Protein AF-0000000074028926 (afdb_homodimer)

Secondary structure (DSSP, 8-state):
-HHHHHHHHHHHHHHHHHHHHHHHHTTSSPTT-B--HHHHHHHHT--HHHHHHHHHHHHHTTSEEE-TTS-EEEPPB-HHHHHHHHHHHHHHHHHHHHHHHHH--HHHHHHHHHHHHHHHHHHTS---HHHHHHHHHHHHHHHHHHTT-HHHHHHHHHS-HHHHHHHHHHHHHH--HHHHHHHHHHHHHHHHTT-HHHHHHHHHHHHHHHHHHHGGGGTTTTGGGB------/-HHHHHHHHHHHHHHHHHHHHHHHHTTSSPTT-B--HHHHHHHHT--HHHHHHHHHHHHHTTSEEE-TTS-EEEPPB-HHHHHHHHHHHHHHHHHHHHHHHHH--HHHHHHHHHHHHHHHHHHTS---HHHHHHHHHHHHHHHHHHTT-HHHHHHHHHS-HHHHHHHHHHHHHH--HHHHHHHHHHHHHHHHTT-HHHHHHHHHHHHHHHHHHHGGGGTTTTGGGB------

Foldseek 3Di:
DVVVVVVVLVVLLVVLLVVVLVCLLLCVPAFFHFDALVVSCVVSVDDSVSSVVSLVVCVVLVQWDDDPPPTIGGHFAEVVLQVVLLVVCLVVLLVLLLVCLVVPDPVLLVVLVVLLVVLVVQVVDDDDPVVNVVSLLVNSCSSCVVNVNNVVSVVSVSSCSNPSSLVSCLCVVQVVSVVLSVLSVVQSVCSVVSPSPCSSVSSSCNSCVSCVRCPCCCCPVVVVRYDDPPPD/DVVVVVVVLVVLLVVLLVVVLVCLLLCVPAFFHFDALVVSCVVSVDDSVSSVVSLVVCVVLVQWDDDPPPTIGGHFAEVVLQVVLLVVCLVVLLVLLLVCLVVPDPVLLVVLVVLLVVLVVQVVDDDDPVVNVVSLLVNSCSSCVVNVNNVVSVVSVSSCSNPSSLVSCLCVVQVVSVVLSVLSVVQSVCSVVSPSPCSSVSSSCSSCVSCVRCPCCCCPVVVVRYDDPPPD

InterPro domains:
  IPR000524 Transcription regulator HTH, GntR [PF00392] (13-73)
  IPR000524 Transcription regulator HTH, GntR [PS50949] (10-77)
  IPR000524 Transcription regulator HTH, GntR [SM00345] (16-74)
  IPR000524 Transcription regulator HTH, GntR [cd07377] (11-75)
  IPR008920 Transcription regulator FadR/GntR, C-terminal [G3DSA:1.20.120.530] (79-218)
  IPR008920 Transcription regulator FadR/GntR, C-terminal [SSF48008] (80-209)
  IPR011711 GntR, C-terminal [PF07729] (88-208)
  IPR036388 Winged helix-like DNA-binding domain superfamily [G3DSA:1.10.10.10] (2-75)
  IPR036390 Winged helix DNA-binding domain superfamily [SSF46785] (8-78)

Radius of gyration: 24.12 Å; Cα contacts (8 Å, |Δi|>4): 467; chains: 2; bounding box: 58×70×59 Å

Nearest PDB structures (foldseek):
  3sxy-assembly1_B  TM=8.189E-01  e=1.106E-08  Thermotoga maritima
  3fms-assembly1_A-2  TM=7.310E-01  e=9.461E-09  Thermotoga maritima MSB8
  4p9f-assembly1_A  TM=7.283E-01  e=2.178E-08  Escherichia coli UMEA 3718-1
  6za7-assembly1_A  TM=6.322E-01  e=8.092E-09  Agrobacterium fabrum str. C58
  3ihu-assembly2_B  TM=7.752E-01  e=8.368E-07  Cupriavidus pinatubonensis JMP134

pLDDT: mean 90.27, std 12.16, range [30.12, 98.38]

Organism: NCBI:txid312168

Structure (mmCIF, N/CA/C/O backbone):
data_AF-0000000074028926-model_v1
#
loop_
_entity.id
_entity.type
_entity.pdbx_description
1 polymer 'DNA-binding transcriptional regulator, GntR family'
#
loop_
_atom_site.group_PDB
_atom_site.id
_atom_site.type_symbol
_atom_site.label_atom_id
_atom_site.label_alt_id
_atom_site.label_comp_id
_atom_site.label_asym_id
_atom_site.label_entity_id
_atom_site.label_seq_id
_atom_site.pdbx_PDB_ins_code
_atom_site.Cartn_x
_atom_site.Cartn_y
_atom_site.Cartn_z
_atom_site.occupancy
_atom_site.B_iso_or_equiv
_atom_site.auth_seq_id
_atom_site.auth_comp_id
_atom_site.auth_asym_id
_atom_site.auth_atom_id
_atom_site.pdbx_PDB_model_num
ATOM 1 N N . MET A 1 1 ? -6.336 39.594 2.736 1 36.94 1 MET A N 1
ATOM 2 C CA . MET A 1 1 ? -4.906 39.5 3.02 1 36.94 1 MET A CA 1
ATOM 3 C C . MET A 1 1 ? -4.582 38.25 3.803 1 36.94 1 MET A C 1
ATOM 5 O O . MET A 1 1 ? -3.445 37.75 3.777 1 36.94 1 MET A O 1
ATOM 9 N N . SER A 1 2 ? -5.535 37.844 4.691 1 42.97 2 SER A N 1
ATOM 10 C CA . SER A 1 2 ? -5.355 36.719 5.598 1 42.97 2 SER A CA 1
ATOM 11 C C . SER A 1 2 ? -5.41 35.406 4.84 1 42.97 2 SER A C 1
ATOM 13 O O . SER A 1 2 ? -4.629 34.469 5.117 1 42.97 2 SER A O 1
ATOM 15 N N . ASN A 1 3 ? -6.27 35.312 3.893 1 44.22 3 ASN A N 1
ATOM 16 C CA . ASN A 1 3 ? -6.512 34.094 3.121 1 44.22 3 ASN A CA 1
ATOM 17 C C . ASN A 1 3 ? -5.34 33.781 2.201 1 44.22 3 ASN A C 1
ATOM 19 O O . ASN A 1 3 ? -5.062 32.594 1.931 1 44.22 3 ASN A O 1
ATOM 23 N N . TYR A 1 4 ? -4.766 34.906 1.631 1 41.84 4 TYR A N 1
ATOM 24 C CA . TYR A 1 4 ? -3.615 34.781 0.746 1 41.84 4 TYR A CA 1
ATOM 25 C C . TYR A 1 4 ? -2.406 34.25 1.499 1 41.84 4 TYR A C 1
ATOM 27 O O . TYR A 1 4 ? -1.621 33.469 0.95 1 41.84 4 TYR A O 1
ATOM 35 N N . LYS A 1 5 ? -2.229 34.625 2.676 1 44.94 5 LYS A N 1
ATOM 36 C CA . LYS A 1 5 ? -1.091 34.188 3.492 1 44.94 5 LYS A CA 1
ATOM 37 C C . LYS A 1 5 ? -1.181 32.719 3.848 1 44.94 5 LYS A C 1
ATOM 39 O O . LYS A 1 5 ? -0.164 32.031 3.887 1 44.94 5 LYS A O 1
ATOM 44 N N . SER A 1 6 ? -2.482 32.281 4.102 1 49.22 6 SER A N 1
ATOM 45 C CA . SER A 1 6 ? -2.707 30.875 4.445 1 49.22 6 SER A CA 1
ATOM 46 C C . SER A 1 6 ? -2.412 29.969 3.264 1 49.22 6 SER A C 1
ATOM 48 O O . SER A 1 6 ? -1.812 28.906 3.43 1 49.22 6 SER A O 1
ATOM 50 N N . TYR A 1 7 ? -2.785 30.469 2.115 1 46.62 7 TYR A N 1
ATOM 51 C CA . TYR A 1 7 ? -2.52 29.719 0.888 1 46.62 7 TYR A CA 1
ATOM 52 C C . TYR A 1 7 ? -1.025 29.672 0.591 1 46.62 7 TYR A C 1
ATOM 54 O O . TYR A 1 7 ? -0.494 28.625 0.206 1 46.62 7 TYR A O 1
ATOM 62 N N . GLU A 1 8 ? -0.439 30.844 0.756 1 47.28 8 GLU A N 1
ATOM 63 C CA . GLU A 1 8 ? 0.999 30.922 0.521 1 47.28 8 GLU A CA 1
ATOM 64 C C . GLU A 1 8 ? 1.768 30.031 1.505 1 47.28 8 GLU A C 1
ATOM 66 O O . GLU A 1 8 ? 2.75 29.391 1.133 1 47.28 8 GLU A O 1
ATOM 71 N N . ALA A 1 9 ? 1.26 30.141 2.748 1 53.72 9 ALA A N 1
ATOM 72 C CA . ALA A 1 9 ? 1.898 29.344 3.793 1 53.72 9 ALA A CA 1
ATOM 73 C C . ALA A 1 9 ? 1.764 27.844 3.504 1 53.72 9 ALA A C 1
ATOM 75 O O . ALA A 1 9 ? 2.707 27.078 3.711 1 53.72 9 ALA A O 1
ATOM 76 N N . THR A 1 10 ? 0.582 27.5 2.982 1 61.22 10 THR A N 1
ATOM 77 C CA . THR A 1 10 ? 0.339 26.109 2.623 1 61.22 10 THR A CA 1
ATOM 78 C C . THR A 1 10 ? 1.245 25.688 1.473 1 61.22 10 THR A C 1
ATOM 80 O O . THR A 1 10 ? 1.777 24.578 1.476 1 61.22 10 THR A O 1
ATOM 83 N N . THR A 1 11 ? 1.579 26.688 0.701 1 74.56 11 THR A N 1
ATOM 84 C CA . THR A 1 11 ? 2.424 26.391 -0.448 1 74.56 11 THR A CA 1
ATOM 85 C C . THR A 1 11 ? 3.887 26.266 -0.026 1 74.56 11 THR A C 1
ATOM 87 O O . THR A 1 11 ? 4.59 25.359 -0.457 1 74.56 11 THR A O 1
ATOM 90 N N . ILE A 1 12 ? 4.301 27.219 0.93 1 83.5 12 ILE A N 1
ATOM 91 C CA . ILE A 1 12 ? 5.691 27.188 1.364 1 83.5 12 ILE A CA 1
ATOM 92 C C . ILE A 1 12 ? 5.953 25.938 2.193 1 83.5 12 ILE A C 1
ATOM 94 O O . ILE A 1 12 ? 6.977 25.266 2.021 1 83.5 12 ILE A O 1
ATOM 98 N N . SER A 1 13 ? 4.992 25.656 3.094 1 89 13 SER A N 1
ATOM 99 C CA . SER A 1 13 ? 5.109 24.453 3.9 1 89 13 SER A CA 1
ATOM 100 C C . SER A 1 13 ? 5.23 23.219 3.021 1 89 13 SER A C 1
ATOM 102 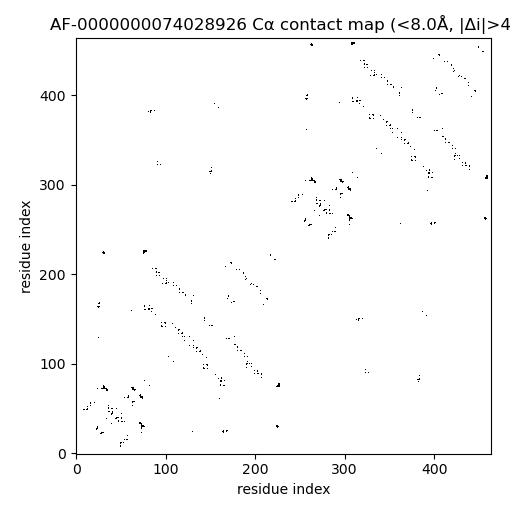O O . SER A 1 13 ? 6.02 22.312 3.312 1 89 13 SER A O 1
ATOM 104 N N . GLU A 1 14 ? 4.5 23.297 1.979 1 89.38 14 GLU A N 1
ATOM 105 C CA . GLU A 1 14 ? 4.535 22.156 1.058 1 89.38 14 GLU A CA 1
ATOM 106 C C . GLU A 1 14 ? 5.898 22.031 0.383 1 89.38 14 GLU A C 1
ATOM 108 O O . GLU A 1 14 ? 6.453 20.938 0.286 1 89.38 14 GLU A O 1
ATOM 113 N N . ASP A 1 15 ? 6.398 23.125 -0.025 1 92.81 15 ASP A N 1
ATOM 114 C CA . ASP A 1 15 ? 7.695 23.125 -0.692 1 92.81 15 ASP A CA 1
ATOM 115 C C . ASP A 1 15 ? 8.797 22.656 0.258 1 92.81 15 ASP A C 1
ATOM 117 O O . ASP A 1 15 ? 9.672 21.875 -0.125 1 92.81 15 ASP A O 1
ATOM 121 N N . VAL A 1 16 ? 8.781 23.188 1.425 1 95.25 16 VAL A N 1
ATOM 122 C CA . VAL A 1 16 ? 9.781 22.828 2.418 1 95.25 16 VAL A CA 1
ATOM 123 C C . VAL A 1 16 ? 9.656 21.344 2.768 1 95.25 16 VAL A C 1
ATOM 125 O O . VAL A 1 16 ? 10.656 20.641 2.871 1 95.25 16 VAL A O 1
ATOM 128 N N . TYR A 1 17 ? 8.422 20.938 2.955 1 94.75 17 TYR A N 1
ATOM 129 C CA . TYR A 1 17 ? 8.195 19.516 3.227 1 94.75 17 TYR A CA 1
ATOM 130 C C . TYR A 1 17 ? 8.812 18.641 2.141 1 94.75 17 TYR A C 1
ATOM 132 O O . TYR A 1 17 ? 9.547 17.703 2.438 1 94.75 17 TYR A O 1
ATOM 140 N N . LYS A 1 18 ? 8.547 19 0.928 1 94.19 18 LYS A N 1
ATOM 141 C CA . LYS A 1 18 ? 9.039 18.203 -0.196 1 94.19 18 LYS A CA 1
ATOM 142 C C . LYS A 1 18 ? 10.562 18.203 -0.236 1 94.19 18 LYS A C 1
ATOM 144 O O . LYS A 1 18 ? 11.172 17.172 -0.542 1 94.19 18 LYS A O 1
ATOM 149 N N . SER A 1 19 ? 11.094 19.281 0.035 1 95.12 19 SER A N 1
ATOM 150 C CA . SER A 1 19 ? 12.555 19.375 0.041 1 95.12 19 SER A CA 1
ATOM 151 C C . SER A 1 19 ? 13.164 18.5 1.125 1 95.12 19 SER A C 1
ATOM 153 O O . SER A 1 19 ? 14.094 17.734 0.859 1 95.12 19 SER A O 1
ATOM 155 N N . LEU A 1 20 ? 12.641 18.578 2.309 1 96.12 20 LEU A N 1
ATOM 156 C CA . LEU A 1 20 ? 13.156 17.781 3.422 1 96.12 20 LEU A CA 1
ATOM 157 C C . LEU A 1 20 ? 12.898 16.297 3.199 1 96.12 20 LEU A C 1
ATOM 159 O O . LEU A 1 20 ? 13.758 15.469 3.496 1 96.12 20 LEU A O 1
ATOM 163 N N . GLU A 1 21 ? 11.734 15.992 2.762 1 94.38 21 GLU A N 1
ATOM 164 C CA . GLU A 1 21 ? 11.422 14.609 2.43 1 94.38 21 GLU A CA 1
ATOM 165 C C . GLU A 1 21 ? 12.438 14.031 1.452 1 94.38 21 GLU A C 1
ATOM 167 O O . GLU A 1 21 ? 12.961 12.93 1.667 1 94.38 21 GLU A O 1
ATOM 172 N N . LYS A 1 22 ? 12.695 14.805 0.447 1 92.19 22 LYS A N 1
ATOM 173 C CA . LYS A 1 22 ? 13.672 14.383 -0.556 1 92.19 22 LYS A CA 1
ATOM 174 C C . LYS A 1 22 ? 15.039 14.156 0.074 1 92.19 22 LYS A C 1
ATOM 176 O O . LYS A 1 22 ? 15.695 13.148 -0.204 1 92.19 22 LYS A O 1
ATOM 181 N N . ASP A 1 23 ? 15.445 15.039 0.894 1 94.38 23 ASP A N 1
ATOM 182 C CA . ASP A 1 23 ? 16.766 14.938 1.523 1 94.38 23 ASP A CA 1
ATOM 183 C C . ASP A 1 23 ? 16.844 13.719 2.445 1 94.38 23 ASP A C 1
ATOM 185 O O . ASP A 1 23 ? 17.875 13.055 2.514 1 94.38 23 ASP A O 1
ATOM 189 N N . ILE A 1 24 ? 15.758 13.438 3.135 1 95.25 24 ILE A N 1
ATOM 190 C CA . ILE A 1 24 ? 15.719 12.297 4.043 1 95.25 24 ILE A CA 1
ATOM 191 C C . ILE A 1 24 ? 15.703 10.992 3.242 1 95.25 24 ILE A C 1
ATOM 193 O O . ILE A 1 24 ? 16.438 10.062 3.547 1 95.25 24 ILE A O 1
ATOM 197 N N . LEU A 1 25 ? 14.953 10.977 2.182 1 92.06 25 LEU A N 1
ATOM 198 C CA . LEU A 1 25 ? 14.812 9.781 1.363 1 92.06 25 LEU A CA 1
ATOM 199 C C . LEU A 1 25 ? 16.109 9.469 0.626 1 92.06 25 LEU A C 1
ATOM 201 O O . LEU A 1 25 ? 16.438 8.305 0.403 1 92.06 25 LEU A O 1
ATOM 205 N N . ASN A 1 26 ? 16.859 10.523 0.304 1 90.25 26 ASN A N 1
ATOM 206 C CA . ASN A 1 26 ? 18.109 10.344 -0.433 1 90.25 26 ASN A CA 1
ATOM 207 C C . ASN A 1 26 ? 19.312 10.266 0.505 1 90.25 26 ASN A C 1
ATOM 209 O O . ASN A 1 26 ? 20.453 10.266 0.054 1 90.25 26 ASN A O 1
ATOM 213 N N . LEU A 1 27 ? 19.094 10.305 1.79 1 92.81 27 LEU A N 1
ATOM 214 C CA . LEU A 1 27 ? 20.062 10.109 2.855 1 92.81 27 LEU A CA 1
ATOM 215 C C . LEU A 1 27 ? 21.016 11.297 2.953 1 92.81 27 LEU A C 1
ATOM 217 O O . LEU A 1 27 ? 22.109 11.18 3.516 1 92.81 27 LEU A O 1
ATOM 221 N N . LYS A 1 28 ? 20.625 12.375 2.301 1 93.38 28 LYS A N 1
ATOM 222 C CA . LYS A 1 28 ? 21.344 13.609 2.58 1 93.38 28 LYS A CA 1
ATOM 223 C C . LYS A 1 28 ? 21.203 14.016 4.043 1 93.38 28 LYS A C 1
ATOM 225 O O . LYS A 1 28 ? 22.141 14.539 4.645 1 93.38 28 LYS A O 1
ATOM 230 N N . ILE A 1 29 ? 19.984 13.883 4.539 1 95.81 29 ILE A N 1
ATOM 231 C CA . ILE A 1 29 ? 19.75 13.859 5.98 1 95.81 29 ILE A CA 1
ATOM 232 C C . ILE A 1 29 ? 19.688 12.414 6.469 1 95.81 29 ILE A C 1
ATOM 234 O O . ILE A 1 29 ? 18.797 11.664 6.07 1 95.81 29 ILE A O 1
ATOM 238 N N . LYS A 1 30 ? 20.578 12.062 7.312 1 95.56 30 LYS A N 1
ATOM 239 C CA . LYS A 1 30 ? 20.812 10.656 7.629 1 95.56 30 LYS A CA 1
ATOM 240 C C . LYS A 1 30 ? 19.859 10.164 8.711 1 95.56 30 LYS A C 1
ATOM 242 O O . LYS A 1 30 ? 19.375 10.953 9.516 1 95.56 30 LYS A O 1
ATOM 247 N N . PRO A 1 31 ? 19.594 8.828 8.688 1 96.56 31 PRO A N 1
ATOM 248 C CA . PRO A 1 31 ? 18.844 8.258 9.812 1 96.56 31 PRO A CA 1
ATOM 249 C C . PRO A 1 31 ? 19.469 8.578 11.164 1 96.56 31 PRO A C 1
ATOM 251 O O . PRO A 1 31 ? 20.688 8.5 11.32 1 96.56 31 PRO A O 1
ATOM 254 N N . GLY A 1 32 ? 18.609 9 12.094 1 95.12 32 GLY A N 1
ATOM 255 C CA . GLY A 1 32 ? 19.094 9.305 13.43 1 95.12 32 GLY A CA 1
ATOM 256 C C . GLY A 1 32 ? 19.516 10.75 13.602 1 95.12 32 GLY A C 1
ATOM 257 O O . GLY A 1 32 ? 19.766 11.211 14.719 1 95.12 32 GLY A O 1
ATOM 258 N N . GLN A 1 33 ? 19.641 11.453 12.555 1 96.12 33 GLN A N 1
ATOM 259 C CA . GLN A 1 33 ? 20.047 12.852 12.617 1 96.12 33 GLN A CA 1
ATOM 260 C C . GLN A 1 33 ? 18.969 13.719 13.266 1 96.12 33 GLN A C 1
ATOM 262 O O . GLN A 1 33 ? 17.781 13.523 13.016 1 96.12 33 GLN A O 1
ATOM 267 N N . ILE A 1 34 ? 19.406 14.695 14.016 1 95.12 34 ILE A N 1
ATOM 268 C CA . ILE A 1 34 ? 18.5 15.633 14.656 1 95.12 34 ILE A CA 1
ATOM 269 C C . ILE A 1 34 ? 17.969 16.625 13.625 1 95.12 34 ILE A C 1
ATOM 271 O O . ILE A 1 34 ? 18.734 17.125 12.789 1 95.12 34 ILE A O 1
ATOM 275 N N . LEU A 1 35 ? 16.703 16.828 13.656 1 95 35 LEU A N 1
ATOM 276 C CA . LEU A 1 35 ? 16.031 17.844 12.836 1 95 35 LEU A CA 1
ATOM 277 C C . LEU A 1 35 ? 15.156 18.75 13.695 1 95 35 LEU A C 1
ATOM 279 O O . LEU A 1 35 ? 14.039 18.359 14.062 1 95 35 LEU A O 1
ATOM 283 N N . THR A 1 36 ? 15.609 20 13.984 1 91.56 36 THR A N 1
ATOM 284 C CA . THR A 1 36 ? 14.891 20.875 14.898 1 91.56 36 THR A CA 1
ATOM 285 C C . THR A 1 36 ? 14.078 21.906 14.117 1 91.56 36 THR A C 1
ATOM 287 O O . THR A 1 36 ? 14.383 22.203 12.961 1 91.56 36 THR A O 1
ATOM 290 N N . GLU A 1 37 ? 13.086 22.391 14.812 1 91.94 37 GLU A N 1
ATOM 291 C CA . GLU A 1 37 ? 12.297 23.469 14.25 1 91.94 37 GLU A CA 1
ATOM 292 C C . GLU A 1 37 ? 13.18 24.672 13.906 1 91.94 37 GLU A C 1
ATOM 294 O O . GLU A 1 37 ? 13 25.312 12.867 1 91.94 37 GLU A O 1
ATOM 299 N N . GLN A 1 38 ? 14.117 24.969 14.789 1 92.5 38 GLN A N 1
ATOM 300 C CA . GLN A 1 38 ? 15.016 26.109 14.609 1 92.5 38 GLN A CA 1
ATOM 301 C C . GLN A 1 38 ? 15.859 25.938 13.352 1 92.5 38 GLN A C 1
ATOM 303 O O . GLN A 1 38 ? 16.016 26.891 12.57 1 92.5 38 GLN A O 1
ATOM 308 N N . GLU A 1 39 ? 16.406 24.781 13.133 1 93.5 39 GLU A N 1
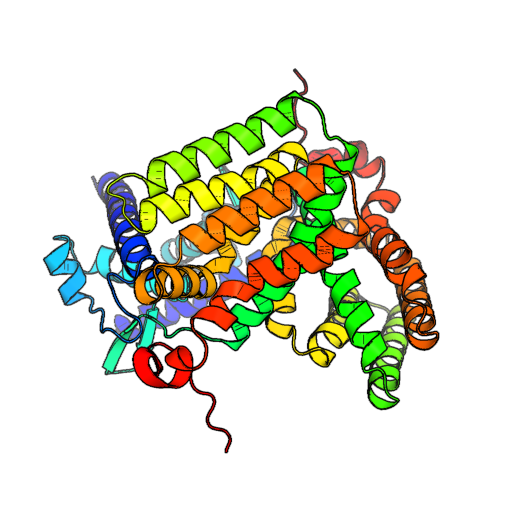ATOM 309 C CA . GLU A 1 39 ? 17.219 24.5 11.953 1 93.5 39 GLU A CA 1
ATOM 310 C C . GLU A 1 39 ? 16.406 24.672 10.672 1 93.5 39 GLU A C 1
ATOM 312 O O . GLU A 1 39 ? 16.906 25.188 9.68 1 93.5 39 GLU A O 1
ATOM 317 N N . ILE A 1 40 ? 15.164 24.219 10.695 1 95.12 40 ILE A N 1
ATOM 318 C CA . ILE A 1 40 ? 14.297 24.328 9.531 1 95.12 40 ILE A CA 1
ATOM 319 C C . ILE A 1 40 ? 13.992 25.797 9.258 1 95.12 40 ILE A C 1
ATOM 321 O O . ILE A 1 40 ? 14.078 26.25 8.109 1 95.12 40 ILE A O 1
ATOM 325 N N . CYS A 1 41 ? 13.68 26.484 10.281 1 95.31 41 CYS A N 1
ATOM 326 C CA . CYS A 1 41 ? 13.414 27.922 10.148 1 95.31 41 CYS A CA 1
ATOM 327 C C . CYS A 1 41 ? 14.609 28.641 9.516 1 95.31 41 CYS A C 1
ATOM 329 O O . CYS A 1 41 ? 14.438 29.438 8.594 1 95.31 41 CYS A O 1
ATOM 331 N N . GLU A 1 42 ? 15.789 28.375 10.016 1 95.44 42 GLU A N 1
ATOM 332 C CA . GLU A 1 42 ? 17.016 29.047 9.57 1 95.44 42 GLU A CA 1
ATOM 333 C C . GLU A 1 42 ? 17.375 28.656 8.141 1 95.44 42 GLU A C 1
ATOM 335 O O . GLU A 1 42 ? 17.672 29.516 7.312 1 95.44 42 GLU A O 1
ATOM 340 N N . LYS A 1 43 ? 17.25 27.406 7.844 1 94.25 43 LYS A N 1
ATOM 341 C CA . LYS A 1 43 ? 17.656 26.891 6.535 1 94.25 43 LYS A CA 1
ATOM 342 C C . LYS A 1 43 ? 16.719 27.406 5.438 1 94.25 43 LYS A C 1
ATOM 344 O O . LYS A 1 43 ? 17.172 27.703 4.332 1 94.25 43 LYS A O 1
ATOM 349 N N . TYR A 1 44 ? 15.5 27.469 5.758 1 95.25 44 TYR A N 1
ATOM 350 C CA . TYR A 1 44 ? 14.539 27.75 4.699 1 95.25 44 TYR A CA 1
ATOM 351 C C . TYR A 1 44 ? 13.953 29.156 4.867 1 95.25 44 TYR A C 1
ATOM 353 O O . TYR A 1 44 ? 13.109 29.578 4.074 1 95.25 44 TYR A O 1
ATOM 361 N N . ASN A 1 45 ? 14.32 29.797 5.891 1 94.31 45 ASN A N 1
ATOM 362 C CA . ASN A 1 45 ? 13.883 31.172 6.16 1 94.31 45 ASN A CA 1
ATOM 363 C C . ASN A 1 45 ? 12.367 31.25 6.273 1 94.31 45 ASN A C 1
ATOM 365 O O . ASN A 1 45 ? 11.734 32.062 5.582 1 94.31 45 ASN A O 1
ATOM 369 N N . ILE A 1 46 ? 11.859 30.438 7.121 1 93.69 46 ILE A N 1
ATOM 370 C CA . ILE A 1 46 ? 10.422 30.438 7.375 1 93.69 46 ILE A CA 1
ATOM 371 C C . ILE A 1 46 ? 10.164 30.547 8.875 1 93.69 46 ILE A C 1
ATOM 373 O O . ILE A 1 46 ? 11.086 30.375 9.688 1 93.69 46 ILE A O 1
ATOM 377 N N . SER A 1 47 ? 8.938 30.891 9.18 1 92.31 47 SER A N 1
ATOM 378 C CA . SER A 1 47 ? 8.547 31.047 10.578 1 92.31 47 SER A CA 1
ATOM 379 C C . SER A 1 47 ? 8.305 29.703 11.242 1 92.31 47 SER A C 1
ATOM 381 O O . SER A 1 47 ? 8.422 28.656 10.602 1 92.31 47 SER A O 1
ATOM 383 N N . ARG A 1 48 ? 7.949 29.766 12.578 1 90.75 48 ARG A N 1
ATOM 384 C CA . ARG A 1 48 ? 7.746 28.562 13.367 1 90.75 48 ARG A CA 1
ATOM 385 C C . ARG A 1 48 ? 6.469 27.844 12.953 1 90.75 48 ARG A C 1
ATOM 387 O O . ARG A 1 48 ? 6.387 26.609 13.023 1 90.75 48 ARG A O 1
ATOM 394 N N . THR A 1 49 ? 5.59 28.625 12.523 1 85.94 49 THR A N 1
ATOM 395 C CA . THR A 1 49 ? 4.305 28.031 12.18 1 85.94 49 THR A CA 1
ATOM 396 C C . THR A 1 49 ? 4.457 27.047 11.016 1 85.94 49 THR A C 1
ATOM 398 O O . THR A 1 49 ? 4.156 25.859 11.156 1 85.94 49 THR A O 1
ATOM 401 N N . PRO A 1 50 ? 4.934 27.469 9.883 1 91.25 50 PRO A N 1
ATOM 402 C CA . PRO A 1 50 ? 5.121 26.516 8.797 1 91.25 50 PRO A CA 1
ATOM 403 C C . PRO A 1 50 ? 6.145 25.438 9.133 1 91.25 50 PRO A C 1
ATOM 405 O O . PRO A 1 50 ? 6.016 24.297 8.688 1 91.25 50 PRO A O 1
ATOM 408 N N . SER A 1 51 ? 7.148 25.766 9.898 1 93.44 51 SER A N 1
ATOM 409 C CA . SER A 1 51 ? 8.148 24.766 10.281 1 93.44 51 SER A CA 1
ATOM 410 C C . SER A 1 51 ? 7.52 23.656 11.109 1 93.44 51 SER A C 1
ATOM 412 O O . SER A 1 51 ? 7.859 22.484 10.938 1 93.44 51 SER A O 1
ATOM 414 N N . ARG A 1 52 ? 6.703 24.016 11.977 1 88.62 52 ARG A N 1
ATOM 415 C CA . ARG A 1 52 ? 6 23.031 12.789 1 88.62 52 ARG A CA 1
ATOM 416 C C . ARG A 1 52 ? 5.098 22.141 11.93 1 88.62 52 ARG A C 1
ATOM 418 O O . ARG A 1 52 ? 5.004 20.938 12.148 1 88.62 52 ARG A O 1
ATOM 425 N N . ASP A 1 53 ? 4.453 22.781 11.023 1 88.88 53 ASP A N 1
ATOM 426 C CA . ASP A 1 53 ? 3.625 22.031 10.086 1 88.88 53 ASP A CA 1
ATOM 427 C C . ASP A 1 53 ? 4.457 21 9.312 1 88.88 53 ASP A C 1
ATOM 429 O O . ASP A 1 53 ? 4.066 19.844 9.203 1 88.88 53 ASP A O 1
ATOM 433 N N . VAL A 1 54 ? 5.555 21.438 8.844 1 93.44 54 VAL A N 1
ATOM 434 C CA . VAL A 1 54 ? 6.449 20.578 8.07 1 93.44 54 VAL A CA 1
ATOM 435 C C . VAL A 1 54 ? 6.902 19.406 8.93 1 93.44 54 VAL A C 1
ATOM 437 O O . VAL A 1 54 ? 6.859 18.25 8.492 1 93.44 54 VAL A O 1
ATOM 440 N N . LEU A 1 55 ? 7.266 19.688 10.117 1 93.31 55 LEU A N 1
ATOM 441 C CA . LEU A 1 55 ? 7.73 18.641 11.023 1 93.31 55 LEU A CA 1
ATOM 442 C C . LEU A 1 55 ? 6.609 17.656 11.328 1 93.31 55 LEU A C 1
ATOM 444 O O . LEU A 1 55 ? 6.84 16.438 11.367 1 93.31 55 LEU A O 1
ATOM 448 N N . GLN A 1 56 ? 5.488 18.156 11.531 1 88.62 56 GLN A N 1
ATOM 449 C CA . GLN A 1 56 ? 4.344 17.297 11.805 1 88.62 56 GLN A CA 1
ATOM 450 C C . GLN A 1 56 ? 4.047 16.391 10.609 1 88.62 56 GLN A C 1
ATOM 452 O O . GLN A 1 56 ? 3.748 15.211 10.789 1 88.62 56 GLN A O 1
ATOM 457 N N . ARG A 1 57 ? 4.152 16.906 9.469 1 88.56 57 ARG A N 1
ATOM 458 C CA . ARG A 1 57 ? 3.92 16.109 8.266 1 88.56 57 ARG A CA 1
ATOM 459 C C . ARG A 1 57 ? 4.984 15.023 8.109 1 88.56 57 ARG A C 1
ATOM 461 O O . ARG A 1 57 ? 4.676 13.898 7.711 1 88.56 57 ARG A O 1
ATOM 468 N N . LEU A 1 58 ? 6.191 15.422 8.375 1 93.56 58 LEU A N 1
ATOM 469 C CA . LEU A 1 58 ? 7.273 14.445 8.312 1 93.56 58 LEU A CA 1
ATOM 470 C C . LEU A 1 58 ? 7.062 13.328 9.328 1 93.56 58 LEU A C 1
ATOM 472 O O . LEU A 1 58 ? 7.355 12.164 9.047 1 93.56 58 LEU A O 1
ATOM 476 N N . LYS A 1 59 ? 6.52 13.688 10.438 1 91.19 59 LYS A N 1
ATOM 477 C CA . LYS A 1 59 ? 6.203 12.703 11.469 1 91.19 59 LYS A CA 1
ATOM 478 C C . LYS A 1 59 ? 5.082 11.773 11.016 1 91.19 59 LYS A C 1
ATOM 480 O O . LYS A 1 59 ? 5.188 10.555 11.156 1 91.19 59 LYS A O 1
ATOM 485 N N . ASN A 1 60 ? 4.109 12.398 10.445 1 83.62 60 ASN A N 1
ATOM 486 C CA . ASN A 1 60 ? 2.98 11.617 9.953 1 83.62 60 ASN A CA 1
ATOM 487 C C . ASN A 1 60 ? 3.406 10.641 8.859 1 83.62 60 ASN A C 1
ATOM 489 O O . ASN A 1 60 ? 2.848 9.547 8.742 1 83.62 60 ASN A O 1
ATOM 493 N N . ALA A 1 61 ? 4.426 10.992 8.148 1 86.56 61 ALA A N 1
ATOM 494 C CA . ALA A 1 61 ? 4.926 10.156 7.059 1 86.56 61 ALA A CA 1
ATOM 495 C C . ALA A 1 61 ? 5.91 9.117 7.574 1 86.56 61 ALA A C 1
ATOM 497 O O . ALA A 1 61 ? 6.398 8.281 6.805 1 86.56 61 ALA A O 1
ATOM 498 N N . GLY A 1 62 ? 6.254 9.195 8.867 1 89.94 62 GLY A N 1
ATOM 499 C CA . GLY A 1 62 ? 7.156 8.227 9.461 1 89.94 62 GLY A CA 1
ATOM 500 C C . GLY A 1 62 ? 8.617 8.547 9.227 1 89.94 62 GLY A C 1
ATOM 501 O O . GLY A 1 62 ? 9.492 7.719 9.484 1 89.94 62 GLY A O 1
ATOM 502 N N . LEU A 1 63 ? 8.938 9.703 8.773 1 94.75 63 LEU A N 1
ATOM 503 C CA . LEU A 1 63 ? 10.297 10.094 8.422 1 94.75 63 LEU A CA 1
ATOM 504 C C . LEU A 1 63 ? 11.023 10.688 9.617 1 94.75 63 LEU A C 1
ATOM 506 O O . LEU A 1 63 ? 12.258 10.688 9.672 1 94.75 63 LEU A O 1
ATOM 510 N N . VAL A 1 64 ? 10.18 11.25 10.539 1 95.31 64 VAL A N 1
ATOM 511 C CA . VAL A 1 64 ? 10.719 11.883 11.734 1 95.31 64 VAL A CA 1
ATOM 512 C C . VAL A 1 64 ? 9.953 11.398 12.961 1 95.31 64 VAL A C 1
ATOM 514 O O . VAL A 1 64 ? 8.766 11.086 12.883 1 95.31 64 VAL A O 1
ATOM 517 N N . PHE A 1 65 ? 10.586 11.203 13.977 1 92.56 65 PHE A N 1
ATOM 518 C CA . PHE A 1 65 ? 9.93 10.898 15.242 1 92.56 65 PHE A CA 1
ATOM 519 C C . PHE A 1 65 ? 10.438 11.812 16.344 1 92.56 65 PHE A C 1
ATOM 521 O O . PHE A 1 65 ? 11.531 12.367 16.25 1 92.56 65 PHE A O 1
ATOM 528 N N . THR A 1 66 ? 9.617 11.953 17.297 1 90.88 66 THR A N 1
ATOM 529 C CA . THR A 1 66 ? 9.938 12.852 18.406 1 90.88 66 THR A CA 1
ATOM 530 C C . THR A 1 66 ? 10.289 12.062 19.656 1 90.88 66 THR A C 1
ATOM 532 O O . THR A 1 66 ? 9.594 11.109 20.016 1 90.88 66 THR A O 1
ATOM 535 N N . ILE A 1 67 ? 11.367 12.375 20.25 1 86.06 67 ILE A N 1
ATOM 536 C CA . ILE A 1 67 ? 11.633 11.938 21.609 1 86.06 67 ILE A CA 1
ATOM 537 C C . ILE A 1 67 ? 11.211 13.031 22.594 1 86.06 67 ILE A C 1
ATOM 539 O O . ILE A 1 67 ? 11.734 14.148 22.547 1 86.06 67 ILE A O 1
ATOM 543 N N . PRO A 1 68 ? 10.281 12.633 23.375 1 82.44 68 PRO A N 1
ATOM 544 C CA . PRO A 1 68 ? 9.766 13.648 24.297 1 82.44 68 PRO A CA 1
ATOM 545 C C . PRO A 1 68 ? 10.867 14.367 25.062 1 82.44 68 PRO A C 1
ATOM 547 O O . PRO A 1 68 ? 11.82 13.734 25.516 1 82.44 68 PRO A O 1
ATOM 550 N N . TYR A 1 69 ? 10.609 15.68 25.109 1 78.38 69 TYR A N 1
ATOM 551 C CA . TYR A 1 69 ? 11.438 16.609 25.859 1 78.38 69 TYR A CA 1
ATOM 552 C C . TYR A 1 69 ? 12.875 16.609 25.328 1 78.38 69 TYR A C 1
ATOM 554 O O . TYR A 1 69 ? 13.789 17.078 26.016 1 78.38 69 TYR A O 1
ATOM 562 N N . LYS A 1 70 ? 13.195 15.953 24.297 1 82.25 70 LYS A N 1
ATOM 563 C CA . LYS A 1 70 ? 14.523 15.961 23.688 1 82.25 70 LYS A CA 1
ATOM 564 C C . LYS A 1 70 ? 14.508 16.656 22.328 1 82.25 70 LYS A C 1
ATOM 566 O O . LYS A 1 70 ? 14.68 17.859 22.234 1 82.25 70 LYS A O 1
ATOM 571 N N . ALA A 1 71 ? 14.414 15.977 21.234 1 89.75 71 ALA A N 1
ATOM 572 C CA . ALA A 1 71 ? 14.484 16.516 19.891 1 89.75 71 ALA A CA 1
ATOM 573 C C . ALA A 1 71 ? 13.719 15.633 18.906 1 89.75 71 ALA A C 1
ATOM 575 O O . ALA A 1 71 ? 13.141 14.617 19.281 1 89.75 71 ALA A O 1
ATOM 576 N N . ASN A 1 72 ? 13.492 16.203 17.656 1 94.94 72 ASN A N 1
ATOM 577 C CA . ASN A 1 72 ? 13.039 15.406 16.516 1 94.94 72 ASN A CA 1
ATOM 578 C C . ASN A 1 72 ? 14.211 14.734 15.805 1 94.94 72 ASN A C 1
ATOM 580 O O . ASN A 1 72 ? 15.25 15.359 15.594 1 94.94 72 ASN A O 1
ATOM 584 N N . TYR A 1 73 ? 14 13.484 15.516 1 96.06 73 TYR A N 1
ATOM 585 C CA . TYR A 1 73 ? 15.031 12.719 14.828 1 96.06 73 TYR A CA 1
ATOM 586 C C . TYR A 1 73 ? 14.5 12.125 13.531 1 96.06 73 TYR A C 1
ATOM 588 O O . TYR A 1 73 ? 13.336 11.734 13.445 1 96.06 73 TYR A O 1
ATOM 596 N N . VAL A 1 74 ? 15.375 12.078 12.578 1 96.81 74 VAL A N 1
ATOM 597 C CA . VAL A 1 74 ? 15.031 11.289 11.398 1 96.81 74 VAL A CA 1
ATOM 598 C C . VAL A 1 74 ? 14.914 9.812 11.773 1 96.81 74 VAL A C 1
ATOM 600 O O . VAL A 1 74 ? 15.773 9.273 12.477 1 96.81 74 VAL A O 1
ATOM 603 N N . SER A 1 75 ? 13.867 9.203 11.328 1 96.06 75 SER A N 1
ATOM 604 C CA . SER A 1 75 ? 13.594 7.82 11.711 1 96.06 75 SER A CA 1
ATOM 605 C C . SER A 1 75 ? 14.695 6.883 11.242 1 96.06 75 SER A C 1
ATOM 607 O O . SER A 1 75 ? 15.289 7.102 10.188 1 96.06 75 SER A O 1
ATOM 609 N N . LEU A 1 76 ? 14.969 5.867 12.016 1 95.69 76 LEU A N 1
ATOM 610 C CA . LEU A 1 76 ? 15.875 4.801 11.609 1 95.69 76 LEU A CA 1
ATOM 611 C C . LEU A 1 76 ? 15.188 3.842 10.641 1 95.69 76 LEU A C 1
ATOM 613 O O . LEU A 1 76 ? 13.961 3.828 10.539 1 95.69 76 LEU A O 1
ATOM 617 N N . LEU A 1 77 ? 15.992 3.139 9.914 1 95.19 77 LEU A N 1
ATOM 618 C CA . LEU A 1 77 ? 15.477 2.121 9.008 1 95.19 77 LEU A CA 1
ATOM 619 C C . LEU A 1 77 ? 15.07 0.865 9.766 1 95.19 77 LEU A C 1
ATOM 621 O O . LEU A 1 77 ? 15.727 0.481 10.734 1 95.19 77 LEU A O 1
ATOM 625 N N . ASP A 1 78 ? 14.031 0.288 9.398 1 94.25 78 ASP A N 1
ATOM 626 C CA . ASP A 1 78 ? 13.5 -0.931 10 1 94.25 78 ASP A CA 1
ATOM 627 C C . ASP A 1 78 ? 13.586 -2.107 9.031 1 94.25 78 ASP A C 1
ATOM 629 O O . ASP A 1 78 ? 12.805 -2.195 8.078 1 94.25 78 ASP A O 1
ATOM 633 N N . MET A 1 79 ? 14.477 -3.064 9.289 1 94.31 79 MET A N 1
ATOM 634 C CA . MET A 1 79 ? 14.734 -4.172 8.367 1 94.31 79 MET A CA 1
ATOM 635 C C . MET A 1 79 ? 13.5 -5.062 8.242 1 94.31 79 MET A C 1
ATOM 637 O O . MET A 1 79 ? 13.266 -5.652 7.188 1 94.31 79 MET A O 1
ATOM 641 N N . ASP A 1 80 ? 12.719 -5.188 9.281 1 94.19 80 ASP A N 1
ATOM 642 C CA . ASP A 1 80 ? 11.484 -5.961 9.18 1 94.19 80 ASP A CA 1
ATOM 643 C C . ASP A 1 80 ? 10.531 -5.34 8.164 1 94.19 80 ASP A C 1
ATOM 645 O O . ASP A 1 80 ? 9.961 -6.043 7.328 1 94.19 80 ASP A O 1
ATOM 649 N N . SER A 1 81 ? 10.383 -4.02 8.227 1 93.81 81 SER A N 1
ATOM 650 C CA . SER A 1 81 ? 9.562 -3.297 7.254 1 93.81 81 SER A CA 1
ATOM 651 C C . SER A 1 81 ? 10.109 -3.465 5.84 1 93.81 81 SER A C 1
ATOM 653 O O . SER A 1 81 ? 9.352 -3.727 4.906 1 93.81 81 SER A O 1
ATOM 655 N N . ILE A 1 82 ? 11.391 -3.348 5.707 1 94.75 82 ILE A N 1
ATOM 656 C CA . ILE A 1 82 ? 12.039 -3.43 4.406 1 94.75 82 ILE A CA 1
ATOM 657 C C . ILE A 1 82 ? 11.812 -4.816 3.803 1 94.75 82 ILE A C 1
ATOM 659 O O . ILE A 1 82 ? 11.398 -4.938 2.648 1 94.75 82 ILE A O 1
ATOM 663 N N . ARG A 1 83 ? 12.023 -5.863 4.57 1 95.88 83 ARG A N 1
ATOM 664 C CA . ARG A 1 83 ? 11.859 -7.23 4.09 1 95.88 83 ARG A CA 1
ATOM 665 C C . ARG A 1 83 ? 10.414 -7.504 3.691 1 95.88 83 ARG A C 1
ATOM 667 O O . ARG A 1 83 ? 10.156 -8.172 2.689 1 95.88 83 ARG A O 1
ATOM 674 N N . GLN A 1 84 ? 9.531 -7.031 4.453 1 96.12 84 GLN A N 1
ATOM 675 C CA . GLN A 1 84 ? 8.125 -7.242 4.141 1 96.12 84 GLN A CA 1
ATOM 676 C C . GLN A 1 84 ? 7.715 -6.469 2.893 1 96.12 84 GLN A C 1
ATOM 678 O O . GLN A 1 84 ? 6.891 -6.941 2.105 1 96.12 84 GLN A O 1
ATOM 683 N N . PHE A 1 85 ? 8.203 -5.332 2.744 1 95.06 85 PHE A N 1
ATOM 684 C CA . PHE A 1 85 ? 7.918 -4.574 1.533 1 95.06 85 PHE A CA 1
ATOM 685 C C . PHE A 1 85 ? 8.484 -5.273 0.306 1 95.06 85 PHE A C 1
ATOM 687 O O . PHE A 1 85 ? 7.84 -5.32 -0.744 1 95.06 85 PHE A O 1
ATOM 694 N N . ILE A 1 86 ? 9.688 -5.75 0.442 1 96.12 86 ILE A N 1
ATOM 695 C CA . ILE A 1 86 ? 10.289 -6.512 -0.647 1 96.12 86 ILE A CA 1
ATOM 696 C C . ILE A 1 86 ? 9.406 -7.711 -0.987 1 96.12 86 ILE A C 1
ATOM 698 O O . ILE A 1 86 ? 9.156 -7.988 -2.16 1 96.12 86 ILE A O 1
ATOM 702 N N . TYR A 1 87 ? 8.945 -8.359 0.021 1 97.06 87 TYR A N 1
ATOM 703 C CA . TYR A 1 87 ? 8.039 -9.492 -0.159 1 97.06 87 TYR A CA 1
ATOM 704 C C . TYR A 1 87 ? 6.812 -9.086 -0.966 1 97.06 87 TYR A C 1
ATOM 706 O O . TYR A 1 87 ? 6.426 -9.781 -1.911 1 97.06 87 TYR A O 1
ATOM 714 N N . MET A 1 88 ? 6.211 -7.992 -0.601 1 95.69 88 MET A N 1
ATOM 715 C CA . MET A 1 88 ? 5.039 -7.48 -1.306 1 95.69 88 MET A CA 1
ATOM 716 C C . MET A 1 88 ? 5.371 -7.184 -2.766 1 95.69 88 MET A C 1
ATOM 718 O O . MET A 1 88 ? 4.621 -7.566 -3.666 1 95.69 88 MET A O 1
ATOM 722 N N . ARG A 1 89 ? 6.441 -6.488 -2.943 1 96.25 89 ARG A N 1
ATOM 723 C CA . ARG A 1 89 ? 6.836 -6.145 -4.309 1 96.25 89 ARG A CA 1
ATOM 724 C C . ARG A 1 89 ? 7.078 -7.398 -5.141 1 96.25 89 ARG A C 1
ATOM 726 O O . ARG A 1 89 ? 6.719 -7.441 -6.32 1 96.25 89 ARG A O 1
ATOM 733 N N . ILE A 1 90 ? 7.746 -8.398 -4.527 1 97.56 90 ILE A N 1
ATOM 734 C CA . ILE A 1 90 ? 7.992 -9.648 -5.238 1 97.56 90 ILE A CA 1
ATOM 735 C C . ILE A 1 90 ? 6.668 -10.25 -5.703 1 97.56 90 ILE A C 1
ATOM 737 O O . ILE A 1 90 ? 6.52 -10.609 -6.871 1 97.56 90 ILE A O 1
ATOM 741 N N . ALA A 1 91 ? 5.723 -10.328 -4.801 1 97.69 91 ALA A N 1
ATOM 742 C CA . ALA A 1 91 ? 4.426 -10.914 -5.129 1 97.69 91 ALA A CA 1
ATOM 743 C C . ALA A 1 91 ? 3.738 -10.141 -6.25 1 97.69 91 ALA A C 1
ATOM 745 O O . ALA A 1 91 ? 3.293 -10.727 -7.238 1 97.69 91 ALA A O 1
ATOM 746 N N . ILE A 1 92 ? 3.703 -8.891 -6.156 1 97.5 92 ILE A N 1
ATOM 747 C CA . ILE A 1 92 ? 2.969 -8.039 -7.082 1 97.5 92 ILE A CA 1
ATOM 748 C C . ILE A 1 92 ? 3.686 -8 -8.43 1 97.5 92 ILE A C 1
ATOM 750 O O . ILE A 1 92 ? 3.066 -8.195 -9.477 1 97.5 92 ILE A O 1
ATOM 754 N N . GLU A 1 93 ? 4.988 -7.777 -8.406 1 97.44 93 GLU A N 1
ATOM 755 C CA . GLU A 1 93 ? 5.723 -7.609 -9.664 1 97.44 93 GLU A CA 1
ATOM 756 C C . GLU A 1 9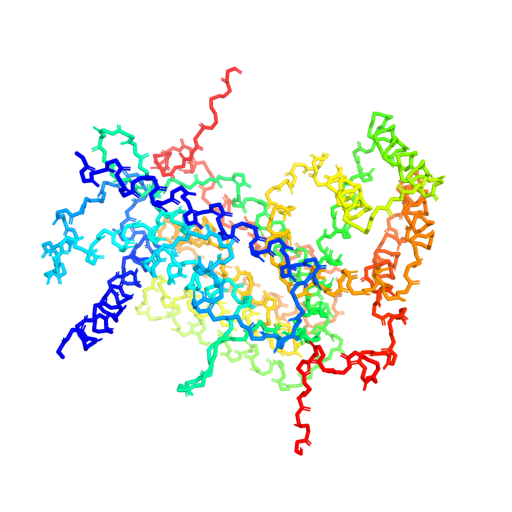3 ? 5.824 -8.93 -10.422 1 97.44 93 GLU A C 1
ATOM 758 O O . GLU A 1 93 ? 5.832 -8.938 -11.656 1 97.44 93 GLU A O 1
ATOM 763 N N . THR A 1 94 ? 5.945 -10.031 -9.688 1 97.94 94 THR A N 1
ATOM 764 C CA . THR A 1 94 ? 5.867 -11.328 -10.352 1 97.94 94 THR A CA 1
ATOM 765 C C . THR A 1 94 ? 4.566 -11.461 -11.141 1 97.94 94 THR A C 1
ATOM 767 O O . THR A 1 94 ? 4.578 -11.836 -12.312 1 97.94 94 THR A O 1
ATOM 770 N N . ALA A 1 95 ? 3.455 -11.117 -10.5 1 97.62 95 ALA A N 1
ATOM 771 C CA . ALA A 1 95 ? 2.152 -11.195 -11.156 1 97.62 95 ALA A CA 1
ATOM 772 C C . ALA A 1 95 ? 2.088 -10.258 -12.367 1 97.62 95 ALA A C 1
ATOM 774 O O . ALA A 1 95 ? 1.642 -10.656 -13.445 1 97.62 95 ALA A O 1
ATOM 775 N N . VAL A 1 96 ? 2.553 -9.047 -12.203 1 98.12 96 VAL A N 1
ATOM 776 C CA . VAL A 1 96 ? 2.467 -8.039 -13.258 1 98.12 96 VAL A CA 1
ATOM 777 C C . VAL A 1 96 ? 3.355 -8.445 -14.438 1 98.12 96 VAL A C 1
ATOM 779 O O . VAL A 1 96 ? 2.963 -8.297 -15.594 1 98.12 96 VAL A O 1
ATOM 782 N N . VAL A 1 97 ? 4.543 -8.914 -14.164 1 97.94 97 VAL A N 1
ATOM 783 C CA . VAL A 1 97 ? 5.461 -9.312 -15.227 1 97.94 97 VAL A CA 1
ATOM 784 C C . VAL A 1 97 ? 4.871 -10.492 -16 1 97.94 97 VAL A C 1
ATOM 786 O O . VAL A 1 97 ? 4.973 -10.547 -17.219 1 97.94 97 VAL A O 1
ATOM 789 N N . LYS A 1 98 ? 4.246 -11.398 -15.312 1 97.5 98 LYS A N 1
ATOM 790 C CA . LYS A 1 98 ? 3.574 -12.5 -15.992 1 97.5 98 LYS A CA 1
ATOM 791 C C . LYS A 1 98 ? 2.445 -11.984 -16.891 1 97.5 98 LYS A C 1
ATOM 793 O O . LYS A 1 98 ? 2.232 -12.5 -17.984 1 97.5 98 LYS A O 1
ATOM 798 N N . ASP A 1 99 ? 1.718 -11 -16.406 1 97.56 99 ASP A N 1
ATOM 799 C CA . ASP A 1 99 ? 0.686 -10.367 -17.234 1 97.56 99 ASP A CA 1
ATOM 800 C C . ASP A 1 99 ? 1.294 -9.703 -18.453 1 97.56 99 ASP A C 1
ATOM 802 O O . ASP A 1 99 ? 0.7 -9.719 -19.531 1 97.56 99 ASP A O 1
ATOM 806 N N . VAL A 1 100 ? 2.414 -9.086 -18.281 1 97.5 100 VAL A N 1
ATOM 807 C CA . VAL A 1 100 ? 3.117 -8.422 -19.375 1 97.5 100 VAL A CA 1
ATOM 808 C C . VAL A 1 100 ? 3.467 -9.43 -20.469 1 97.5 100 VAL A C 1
ATOM 810 O O . VAL A 1 100 ? 3.312 -9.156 -21.656 1 97.5 100 VAL A O 1
ATOM 813 N N . ILE A 1 101 ? 3.934 -10.57 -20.047 1 97.38 101 ILE A N 1
ATOM 814 C CA . ILE A 1 101 ? 4.328 -11.617 -20.984 1 97.38 101 ILE A CA 1
ATOM 815 C C . ILE A 1 101 ? 3.139 -12.016 -21.859 1 97.38 101 ILE A C 1
ATOM 817 O O . ILE A 1 101 ? 3.293 -12.266 -23.047 1 97.38 101 ILE A O 1
ATOM 821 N N . LYS A 1 102 ? 1.958 -11.992 -21.328 1 96.81 102 LYS A N 1
ATOM 822 C CA . LYS A 1 102 ? 0.744 -12.375 -22.031 1 96.81 102 LYS A CA 1
ATOM 823 C C . LYS A 1 102 ? 0.406 -11.367 -23.125 1 96.81 102 LYS A C 1
ATOM 825 O O . LYS A 1 102 ? -0.244 -11.711 -24.125 1 96.81 102 LYS A O 1
ATOM 830 N N . ILE A 1 103 ? 0.836 -10.18 -22.969 1 97.12 103 ILE A N 1
ATOM 831 C CA . ILE A 1 103 ? 0.412 -9.141 -23.906 1 97.12 103 ILE A CA 1
ATOM 832 C C . ILE A 1 103 ? 1.624 -8.586 -24.656 1 97.12 103 ILE A C 1
ATOM 834 O O . ILE A 1 103 ? 1.531 -7.555 -25.312 1 97.12 103 ILE A O 1
ATOM 838 N N . LEU A 1 104 ? 2.672 -9.188 -24.516 1 96.44 104 LEU A N 1
ATOM 839 C CA . LEU A 1 104 ? 3.945 -8.711 -25.031 1 96.44 104 LEU A CA 1
ATOM 840 C C . LEU A 1 104 ? 3.859 -8.492 -26.547 1 96.44 104 LEU A C 1
ATOM 842 O O . LEU A 1 104 ? 3.363 -9.352 -27.281 1 96.44 104 LEU A O 1
ATOM 846 N N . ASP A 1 105 ? 4.27 -7.332 -26.984 1 96.56 105 ASP A N 1
ATOM 847 C CA . ASP A 1 105 ? 4.379 -7.008 -28.406 1 96.56 105 ASP A CA 1
ATOM 848 C C . ASP A 1 105 ? 5.645 -6.207 -28.688 1 96.56 105 ASP A C 1
ATOM 850 O O . ASP A 1 105 ? 6.434 -5.934 -27.781 1 96.56 105 ASP A O 1
ATOM 854 N N . ASP A 1 106 ? 5.816 -5.883 -29.891 1 97 106 ASP A N 1
ATOM 855 C CA . ASP A 1 106 ? 7.059 -5.234 -30.297 1 97 106 ASP A CA 1
ATOM 856 C C . ASP A 1 106 ? 7.188 -3.848 -29.672 1 97 106 ASP A C 1
ATOM 858 O O . ASP A 1 106 ? 8.297 -3.41 -29.359 1 97 106 ASP A O 1
ATOM 862 N N . LYS A 1 107 ? 6.129 -3.232 -29.531 1 97.62 107 LYS A N 1
ATOM 863 C CA . LYS A 1 107 ? 6.152 -1.893 -28.953 1 97.62 107 LYS A CA 1
ATOM 864 C C . LYS A 1 107 ? 6.609 -1.929 -27.5 1 97.62 107 LYS A C 1
ATOM 866 O O . LYS A 1 107 ? 7.449 -1.124 -27.078 1 97.62 107 LYS A O 1
ATOM 871 N N . LEU A 1 108 ? 6.055 -2.82 -26.781 1 97.62 108 LEU A N 1
ATOM 872 C CA . LEU A 1 108 ? 6.418 -2.965 -25.375 1 97.62 108 LEU A CA 1
ATOM 873 C C . LEU A 1 108 ? 7.875 -3.395 -25.234 1 97.62 108 LEU A C 1
ATOM 875 O O . LEU A 1 108 ? 8.594 -2.879 -24.375 1 97.62 108 LEU A O 1
ATOM 879 N N . ILE A 1 109 ? 8.328 -4.301 -26.031 1 97.5 109 ILE A N 1
ATOM 880 C CA . ILE A 1 109 ? 9.719 -4.734 -26.016 1 97.5 109 ILE A CA 1
ATOM 881 C C . ILE A 1 109 ? 10.633 -3.545 -26.312 1 97.5 109 ILE A C 1
ATOM 883 O O . ILE A 1 109 ? 11.648 -3.354 -25.625 1 97.5 109 ILE A O 1
ATOM 887 N N . ALA A 1 110 ? 10.273 -2.762 -27.266 1 98.06 110 ALA A N 1
ATOM 888 C CA . ALA A 1 110 ? 11.055 -1.582 -27.625 1 98.06 110 ALA A CA 1
ATOM 889 C C . ALA A 1 110 ? 11.141 -0.608 -26.453 1 98.06 110 ALA A C 1
ATOM 891 O O . ALA A 1 110 ? 12.195 -0.011 -26.203 1 98.06 110 ALA A O 1
ATOM 892 N N . GLU A 1 111 ? 10.062 -0.426 -25.75 1 98.12 111 GLU A N 1
ATOM 893 C CA . GLU A 1 111 ? 10.047 0.456 -24.578 1 98.12 111 GLU A CA 1
ATOM 894 C C . GLU A 1 111 ? 11.016 -0.026 -23.516 1 98.12 111 GLU A C 1
ATOM 896 O O . GLU A 1 111 ? 11.758 0.771 -22.938 1 98.12 111 GLU A O 1
ATOM 901 N N . LEU A 1 112 ? 11.008 -1.297 -23.25 1 98.19 112 LEU A N 1
ATOM 902 C CA . LEU A 1 112 ? 11.906 -1.884 -22.266 1 98.19 112 LEU A CA 1
ATOM 903 C C . LEU A 1 112 ? 13.367 -1.713 -22.688 1 98.19 112 LEU A C 1
ATOM 905 O O . LEU A 1 112 ? 14.203 -1.305 -21.891 1 98.19 112 LEU A O 1
ATOM 909 N N . GLU A 1 113 ? 13.602 -1.966 -23.922 1 98.06 113 GLU A N 1
ATOM 910 C CA . GLU A 1 113 ? 14.961 -1.876 -24.438 1 98.06 113 GLU A CA 1
ATOM 911 C C . GLU A 1 113 ? 15.453 -0.431 -24.453 1 98.06 113 GLU A C 1
ATOM 913 O O . GLU A 1 113 ? 16.641 -0.171 -24.25 1 98.06 113 GLU A O 1
ATOM 918 N N . GLU A 1 114 ? 14.562 0.441 -24.734 1 98.38 114 GLU A N 1
ATOM 919 C CA . GLU A 1 114 ? 14.922 1.854 -24.703 1 98.38 114 GLU A CA 1
ATOM 920 C C . GLU A 1 114 ? 15.344 2.279 -23.297 1 98.38 114 GLU A C 1
ATOM 922 O O . GLU A 1 114 ? 16.312 3.023 -23.141 1 98.38 114 GLU A O 1
ATOM 927 N N . ASN A 1 115 ? 14.602 1.843 -22.328 1 98.38 115 ASN A N 1
ATOM 928 C CA . ASN A 1 115 ? 15 2.15 -20.969 1 98.38 115 ASN A CA 1
ATOM 929 C C . ASN A 1 115 ? 16.359 1.529 -20.625 1 98.38 115 ASN A C 1
ATOM 931 O O . ASN A 1 115 ? 17.188 2.162 -19.969 1 98.38 115 ASN A O 1
ATOM 935 N N . LEU A 1 116 ? 16.609 0.26 -21.094 1 98.06 116 LEU A N 1
ATOM 936 C CA . LEU A 1 116 ? 17.891 -0.385 -20.859 1 98.06 116 LEU A CA 1
ATOM 937 C C . LEU A 1 116 ? 19.031 0.427 -21.484 1 98.06 116 LEU A C 1
ATOM 939 O O . LEU A 1 116 ? 20.109 0.549 -20.891 1 98.06 116 LEU A O 1
ATOM 943 N N . LYS A 1 117 ? 18.766 1.009 -22.625 1 98.19 117 LYS A N 1
ATOM 944 C CA . LYS A 1 117 ? 19.75 1.866 -23.266 1 98.19 117 LYS A CA 1
ATOM 945 C C . LYS A 1 117 ? 20.031 3.105 -22.422 1 98.19 117 LYS A C 1
ATOM 947 O O . LYS A 1 117 ? 21.188 3.553 -22.328 1 98.19 117 LYS A O 1
ATOM 952 N N . LEU A 1 118 ? 19 3.65 -21.891 1 97.44 118 LEU A N 1
ATOM 953 C CA . LEU A 1 118 ? 19.172 4.805 -21 1 97.44 118 LEU A CA 1
ATOM 954 C C . LEU A 1 118 ? 20 4.438 -19.781 1 97.44 118 LEU A C 1
ATOM 956 O O . LEU A 1 118 ? 20.891 5.207 -19.375 1 97.44 118 LEU A O 1
ATOM 960 N N . GLN A 1 119 ? 19.766 3.254 -19.219 1 96.44 119 GLN A N 1
ATOM 961 C CA . GLN A 1 119 ? 20.562 2.787 -18.094 1 96.44 119 GLN A CA 1
ATOM 962 C C . GLN A 1 119 ? 22.016 2.611 -18.469 1 96.44 119 GLN A C 1
ATOM 964 O O . GLN A 1 119 ? 22.922 3.072 -17.766 1 96.44 119 GLN A O 1
ATOM 969 N N . GLU A 1 120 ? 22.203 2.025 -19.578 1 96.88 120 GLU A N 1
ATOM 970 C CA . GLU A 1 120 ? 23.547 1.791 -20.062 1 96.88 120 GLU A CA 1
ATOM 971 C C . GLU A 1 120 ? 24.297 3.105 -20.281 1 96.88 120 GLU A C 1
ATOM 973 O O . GLU A 1 120 ? 25.453 3.236 -19.891 1 96.88 120 GLU A O 1
ATOM 978 N N . THR A 1 121 ? 23.609 4.062 -20.875 1 97 121 THR A N 1
ATOM 979 C CA . THR A 1 121 ? 24.188 5.371 -21.141 1 97 121 THR A CA 1
ATOM 980 C C . THR A 1 121 ? 24.547 6.082 -19.828 1 97 121 THR A C 1
ATOM 982 O O . THR A 1 121 ? 25.609 6.695 -19.719 1 97 121 THR A O 1
ATOM 985 N N . LEU A 1 122 ? 23.656 5.98 -18.906 1 94.75 122 LEU A N 1
ATOM 986 C CA . LEU A 1 122 ? 23.891 6.605 -17.609 1 94.75 122 LEU A CA 1
ATOM 987 C C . LEU A 1 122 ? 25.125 6.012 -16.953 1 94.75 122 LEU A C 1
ATOM 989 O O . LEU A 1 122 ? 25.938 6.746 -16.375 1 94.75 122 LEU A O 1
ATOM 993 N N . LEU A 1 123 ? 25.297 4.691 -17.078 1 93.44 123 LEU A N 1
ATOM 994 C CA . LEU A 1 123 ? 26.406 3.996 -16.438 1 93.44 123 LEU A CA 1
ATOM 995 C C . LEU A 1 123 ? 27.734 4.434 -17.031 1 93.44 123 LEU A C 1
ATOM 997 O O . LEU A 1 123 ? 28.781 4.297 -16.391 1 93.44 123 LEU A O 1
ATOM 1001 N N . LYS A 1 124 ? 27.672 4.98 -18.203 1 94.62 124 LYS A N 1
ATOM 1002 C CA . LYS A 1 124 ? 28.875 5.406 -18.906 1 94.62 124 LYS A CA 1
ATOM 1003 C C . LYS A 1 124 ? 29.156 6.891 -18.672 1 94.62 124 LYS A C 1
ATOM 1005 O O . LYS A 1 124 ? 30.141 7.43 -19.172 1 94.62 124 LYS A O 1
ATOM 1010 N N . SER A 1 125 ? 28.312 7.531 -17.906 1 93.12 125 SER A N 1
ATOM 1011 C CA . SER A 1 125 ? 28.438 8.961 -17.641 1 93.12 125 SER A CA 1
ATOM 1012 C C . SER A 1 125 ? 28.703 9.227 -16.156 1 93.12 125 SE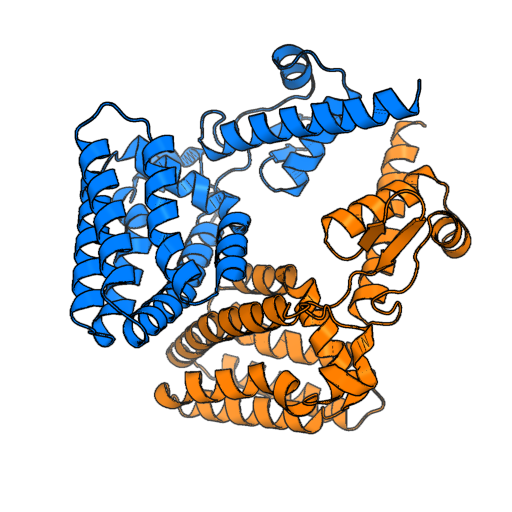R A C 1
ATOM 1014 O O . SER A 1 125 ? 28.875 8.289 -15.375 1 93.12 125 SER A O 1
ATOM 1016 N N . ASP A 1 126 ? 28.953 10.469 -15.922 1 91.44 126 ASP A N 1
ATOM 1017 C CA . ASP A 1 126 ? 28.922 10.906 -14.531 1 91.44 126 ASP A CA 1
ATOM 1018 C C . ASP A 1 126 ? 27.484 11.117 -14.055 1 91.44 126 ASP A C 1
ATOM 1020 O O . ASP A 1 126 ? 26.75 11.922 -14.633 1 91.44 126 ASP A O 1
ATOM 1024 N N . PHE A 1 127 ? 27.094 10.227 -13.188 1 89.19 127 PHE A N 1
ATOM 1025 C CA . PHE A 1 127 ? 25.703 10.305 -12.758 1 89.19 127 PHE A CA 1
ATOM 1026 C C . PHE A 1 127 ? 25.594 10.242 -11.242 1 89.19 127 PHE A C 1
ATOM 1028 O O . PHE A 1 127 ? 26.562 9.859 -10.562 1 89.19 127 PHE A O 1
ATOM 1035 N N . THR A 1 128 ? 24.469 10.68 -10.805 1 85.88 128 THR A N 1
ATOM 1036 C CA . THR A 1 128 ? 24.172 10.594 -9.383 1 85.88 128 THR A CA 1
ATOM 1037 C C . THR A 1 128 ? 23.312 9.375 -9.078 1 85.88 128 THR A C 1
ATOM 1039 O O . THR A 1 128 ? 22.656 8.836 -9.977 1 85.88 128 THR A O 1
ATOM 1042 N N . ALA A 1 129 ? 23.328 8.945 -7.824 1 85.31 129 ALA A N 1
ATOM 1043 C CA . ALA A 1 129 ? 22.469 7.848 -7.379 1 85.31 129 ALA A CA 1
ATOM 1044 C C . ALA A 1 129 ? 21 8.156 -7.652 1 85.31 129 ALA A C 1
ATOM 1046 O O . ALA A 1 129 ? 20.234 7.27 -8.039 1 85.31 129 ALA A O 1
ATOM 1047 N N . GLU A 1 130 ? 20.625 9.383 -7.496 1 86.12 130 GLU A N 1
ATOM 1048 C CA . GLU A 1 130 ? 19.25 9.82 -7.723 1 86.12 130 GLU A CA 1
ATOM 1049 C C . GLU A 1 130 ? 18.844 9.633 -9.18 1 86.12 130 GLU A C 1
ATOM 1051 O O . GLU A 1 130 ? 17.703 9.234 -9.469 1 86.12 130 GLU A O 1
ATOM 1056 N N . GLN A 1 131 ? 19.766 9.93 -10.055 1 89.56 131 GLN A N 1
ATOM 1057 C CA . GLN A 1 131 ? 19.469 9.781 -11.477 1 89.56 131 GLN A CA 1
ATOM 1058 C C . GLN A 1 131 ? 19.25 8.312 -11.836 1 89.56 131 GLN A C 1
ATOM 1060 O O . GLN A 1 131 ? 18.328 7.988 -12.586 1 89.56 131 GLN A O 1
ATOM 1065 N N . PHE A 1 132 ? 20.078 7.457 -11.336 1 89.94 132 PHE A N 1
ATOM 1066 C CA . PHE A 1 132 ? 19.906 6.031 -11.609 1 89.94 132 PHE A CA 1
ATOM 1067 C C . PHE A 1 132 ? 18.609 5.516 -11.008 1 89.94 132 PHE A C 1
ATOM 1069 O O . PHE A 1 132 ? 17.906 4.727 -11.633 1 89.94 132 PHE A O 1
ATOM 1076 N N . TYR A 1 133 ? 18.328 5.984 -9.82 1 87.88 133 TYR A N 1
ATOM 1077 C CA . TYR A 1 133 ? 17.094 5.594 -9.148 1 87.88 133 TYR A CA 1
ATOM 1078 C C . TYR A 1 133 ? 15.883 5.93 -10.008 1 87.88 133 TYR A C 1
ATOM 1080 O O . TYR A 1 133 ? 14.961 5.121 -10.125 1 87.88 133 TYR A O 1
ATOM 1088 N N . LYS A 1 134 ? 15.891 7.07 -10.578 1 90.69 134 LYS A N 1
ATOM 1089 C CA . LYS A 1 134 ? 14.781 7.52 -11.406 1 90.69 134 LYS A CA 1
ATOM 1090 C C . LYS A 1 134 ? 14.602 6.621 -12.625 1 90.69 134 LYS A C 1
ATOM 1092 O O . LYS A 1 134 ? 13.492 6.199 -12.938 1 90.69 134 LYS A O 1
ATOM 1097 N N . ILE A 1 135 ? 15.68 6.309 -13.289 1 94.31 135 ILE A N 1
ATOM 1098 C CA . ILE A 1 135 ? 15.625 5.484 -14.492 1 94.31 135 ILE A CA 1
ATOM 1099 C C . ILE A 1 135 ? 15.25 4.055 -14.125 1 94.31 135 ILE A C 1
ATOM 1101 O O . ILE A 1 135 ? 14.492 3.398 -14.844 1 94.31 135 ILE A O 1
ATOM 1105 N N . ASP A 1 136 ? 15.805 3.551 -13.039 1 93.31 136 ASP A N 1
ATOM 1106 C CA . ASP A 1 136 ? 15.43 2.246 -12.508 1 93.31 136 ASP A CA 1
ATOM 1107 C C . ASP A 1 136 ? 13.93 2.168 -12.25 1 93.31 136 ASP A C 1
ATOM 1109 O O . ASP A 1 136 ? 13.266 1.222 -12.68 1 93.31 136 ASP A O 1
ATOM 1113 N N . GLY A 1 137 ? 13.406 3.156 -11.586 1 93.62 137 GLY A N 1
ATOM 1114 C CA . GLY A 1 137 ? 11.984 3.225 -11.32 1 93.62 137 GLY A CA 1
ATOM 1115 C C . GLY A 1 137 ? 11.141 3.242 -12.586 1 93.62 137 GLY A C 1
ATOM 1116 O O . GLY A 1 137 ? 10.117 2.562 -12.672 1 93.62 137 GLY A O 1
ATOM 1117 N N . SER A 1 138 ? 11.586 4.016 -13.539 1 96.81 138 SER A N 1
ATOM 1118 C CA . SER A 1 138 ? 10.859 4.109 -14.797 1 96.81 138 SER A CA 1
ATOM 1119 C C . SER A 1 138 ? 10.828 2.766 -15.523 1 96.81 138 SER A C 1
ATOM 1121 O O . SER A 1 138 ? 9.867 2.457 -16.219 1 96.81 138 SER A O 1
ATOM 1123 N N . PHE A 1 139 ? 11.906 1.979 -15.336 1 98 139 PHE A N 1
ATOM 1124 C CA . PHE A 1 139 ? 11.961 0.645 -15.922 1 98 139 PHE A CA 1
ATOM 1125 C C . PHE A 1 139 ? 10.852 -0.24 -15.375 1 98 139 PHE A C 1
ATOM 1127 O O . PHE A 1 139 ? 10.102 -0.848 -16.141 1 98 139 PHE A O 1
ATOM 1134 N N . HIS A 1 140 ? 10.695 -0.244 -14.102 1 97.12 140 HIS A N 1
ATOM 1135 C CA . HIS A 1 140 ? 9.664 -1.059 -13.461 1 97.12 140 HIS A CA 1
ATOM 1136 C C . HIS A 1 140 ? 8.273 -0.533 -13.773 1 97.12 140 HIS A C 1
ATOM 1138 O O . HIS A 1 140 ? 7.332 -1.314 -13.945 1 97.12 140 HIS A O 1
ATOM 1144 N N . LYS A 1 141 ? 8.164 0.725 -13.883 1 97.5 141 LYS A N 1
ATOM 1145 C CA . LYS A 1 141 ? 6.883 1.358 -14.172 1 97.5 141 LYS A CA 1
ATOM 1146 C C . LYS A 1 141 ? 6.328 0.889 -15.516 1 97.5 141 LYS A C 1
ATOM 1148 O O . LYS A 1 141 ? 5.113 0.833 -15.703 1 97.5 141 LYS A O 1
ATOM 1153 N N . ILE A 1 142 ? 7.195 0.542 -16.438 1 97.88 142 ILE A N 1
ATOM 1154 C CA . ILE A 1 142 ? 6.797 0.172 -17.797 1 97.88 142 ILE A CA 1
ATOM 1155 C C . ILE A 1 142 ? 5.797 -0.98 -17.734 1 97.88 142 ILE A C 1
ATOM 1157 O O . ILE A 1 142 ? 4.758 -0.938 -18.406 1 97.88 142 ILE A O 1
ATOM 1161 N N . TRP A 1 143 ? 6.066 -1.985 -16.969 1 94.88 143 TRP A N 1
ATOM 1162 C CA . TRP A 1 143 ? 5.172 -3.137 -17.016 1 94.88 143 TRP A CA 1
ATOM 1163 C C . TRP A 1 143 ? 3.904 -2.867 -16.203 1 94.88 143 TRP A C 1
ATOM 1165 O O . TRP A 1 143 ? 2.838 -3.402 -16.516 1 94.88 143 TRP A O 1
ATOM 1175 N N . PHE A 1 144 ? 3.959 -1.999 -15.258 1 97.56 144 PHE A N 1
ATOM 1176 C CA . PHE A 1 144 ? 2.729 -1.598 -14.586 1 97.56 144 PHE A CA 1
ATOM 1177 C C . PHE A 1 144 ? 1.836 -0.795 -15.523 1 97.56 144 PHE A C 1
ATOM 1179 O O . PHE A 1 144 ? 0.617 -0.978 -15.539 1 97.56 144 PHE A O 1
ATOM 1186 N N . ASN A 1 145 ? 2.463 0.069 -16.25 1 97.25 145 ASN A N 1
ATOM 1187 C CA . ASN A 1 145 ? 1.72 0.85 -17.234 1 97.25 145 ASN A CA 1
ATOM 1188 C C . ASN A 1 145 ? 1.1 -0.042 -18.312 1 97.25 145 ASN A C 1
ATOM 1190 O O . ASN A 1 145 ? -0.088 0.081 -18.609 1 97.25 145 ASN A O 1
ATOM 1194 N N . ALA A 1 146 ? 1.832 -0.943 -18.844 1 97.44 146 ALA A N 1
ATOM 1195 C CA . ALA A 1 146 ? 1.406 -1.82 -19.922 1 97.44 146 ALA A CA 1
ATOM 1196 C C . ALA A 1 146 ? 0.23 -2.693 -19.5 1 97.44 146 ALA A C 1
ATOM 1198 O O . ALA A 1 146 ? -0.584 -3.1 -20.328 1 97.44 146 ALA A O 1
ATOM 1199 N N . THR A 1 147 ? 0.13 -2.967 -18.25 1 97.56 147 THR A N 1
ATOM 1200 C CA . THR A 1 147 ? -0.905 -3.863 -17.734 1 97.56 147 THR A CA 1
ATOM 1201 C C . THR A 1 147 ? -2.004 -3.074 -17.031 1 97.56 147 THR A C 1
ATOM 1203 O O . THR A 1 147 ? -2.82 -3.648 -16.312 1 97.56 147 THR A O 1
ATOM 1206 N N . ASP A 1 148 ? -1.973 -1.786 -17.141 1 96.75 148 ASP A N 1
ATOM 1207 C CA . ASP A 1 148 ? -2.965 -0.893 -16.547 1 96.75 148 ASP A CA 1
ATOM 1208 C C . ASP A 1 148 ? -3.002 -1.042 -15.031 1 96.75 148 ASP A C 1
ATOM 1210 O O . ASP A 1 148 ? -4.074 -1.182 -14.445 1 96.75 148 ASP A O 1
ATOM 1214 N N . LYS A 1 149 ? -1.845 -1.099 -14.461 1 97.69 149 LYS A N 1
ATOM 1215 C CA . LYS A 1 149 ? -1.716 -1.216 -13.016 1 97.69 149 LYS A CA 1
ATOM 1216 C C . LYS A 1 149 ? -0.958 -0.027 -12.43 1 97.69 149 LYS A C 1
ATOM 1218 O O . LYS A 1 149 ? -0.156 -0.187 -11.508 1 97.69 149 LYS A O 1
ATOM 1223 N N . LEU A 1 150 ? -1.161 1.145 -12.961 1 96.5 150 LEU A N 1
ATOM 1224 C CA . LEU A 1 150 ? -0.408 2.322 -12.539 1 96.5 150 LEU A CA 1
ATOM 1225 C C . LEU A 1 150 ? -0.782 2.727 -11.117 1 96.5 150 LEU A C 1
ATOM 1227 O O . LEU A 1 150 ? 0.058 3.234 -10.367 1 96.5 150 LEU A O 1
ATOM 1231 N N . ILE A 1 151 ? -2.021 2.488 -10.719 1 93.44 151 ILE A N 1
ATOM 1232 C CA . ILE A 1 151 ? -2.426 2.777 -9.352 1 93.44 151 ILE A CA 1
ATOM 1233 C C . ILE A 1 151 ? -1.646 1.888 -8.383 1 93.44 151 ILE A C 1
ATOM 1235 O O . ILE A 1 151 ? -1.199 2.348 -7.328 1 93.44 151 ILE A O 1
ATOM 1239 N N . VAL A 1 152 ? -1.446 0.645 -8.773 1 95.12 152 VAL A N 1
ATOM 1240 C CA . VAL A 1 152 ? -0.647 -0.275 -7.973 1 95.12 152 VAL A CA 1
ATOM 1241 C C . VAL A 1 152 ? 0.78 0.253 -7.844 1 95.12 152 VAL A C 1
ATOM 1243 O O . VAL A 1 152 ? 1.338 0.296 -6.746 1 95.12 152 VAL A O 1
ATOM 1246 N N . TRP A 1 153 ? 1.318 0.694 -8.938 1 95 153 TRP A N 1
ATOM 1247 C CA . TRP A 1 153 ? 2.672 1.239 -8.945 1 95 153 TRP A CA 1
ATOM 1248 C C . TRP A 1 153 ? 2.785 2.436 -8.008 1 95 153 TRP A C 1
ATOM 1250 O O . TRP A 1 153 ? 3.744 2.541 -7.238 1 95 153 TRP A O 1
ATOM 1260 N N . GLU A 1 154 ? 1.818 3.262 -8.055 1 90.88 154 GLU A N 1
ATOM 1261 C CA . GLU A 1 154 ? 1.813 4.445 -7.199 1 90.88 154 GLU A CA 1
ATOM 1262 C C . GLU A 1 154 ? 1.779 4.062 -5.723 1 90.88 154 GLU A C 1
ATOM 1264 O O . GLU A 1 154 ? 2.424 4.707 -4.895 1 90.88 154 GLU A O 1
ATOM 1269 N N . GLN A 1 155 ? 1.031 3.051 -5.473 1 88.69 155 GLN A N 1
ATOM 1270 C CA . GLN A 1 155 ? 0.977 2.586 -4.09 1 88.69 155 GLN A CA 1
ATOM 1271 C C . GLN A 1 155 ? 2.326 2.027 -3.645 1 88.69 155 GLN A C 1
ATOM 1273 O O . GLN A 1 155 ? 2.764 2.275 -2.52 1 88.69 155 GLN A O 1
ATOM 1278 N N . ILE A 1 156 ? 2.955 1.293 -4.496 1 90.69 156 ILE A N 1
ATOM 1279 C CA . ILE A 1 156 ? 4.281 0.751 -4.211 1 90.69 156 ILE A CA 1
ATOM 1280 C C . ILE A 1 156 ? 5.258 1.893 -3.939 1 90.69 156 ILE A C 1
ATOM 1282 O O . ILE A 1 156 ? 6.07 1.815 -3.016 1 90.69 156 ILE A O 1
ATOM 1286 N N . GLN A 1 157 ? 5.094 2.938 -4.672 1 86.62 157 GLN A N 1
ATOM 1287 C CA . GLN A 1 157 ? 6 4.074 -4.531 1 86.62 157 GLN A CA 1
ATOM 1288 C C . GLN A 1 157 ? 5.773 4.797 -3.205 1 86.62 157 GLN A C 1
ATOM 1290 O O . GLN A 1 157 ? 6.707 5.367 -2.637 1 86.62 157 GLN A O 1
ATOM 1295 N N . LYS A 1 158 ? 4.574 4.742 -2.711 1 79.25 158 LYS A N 1
ATOM 1296 C CA . LYS A 1 158 ? 4.234 5.457 -1.484 1 79.25 158 LYS A CA 1
ATOM 1297 C C . LYS A 1 158 ? 4.73 4.703 -0.254 1 79.25 158 LYS A C 1
ATOM 1299 O O . LYS A 1 158 ? 5.031 5.312 0.775 1 79.25 158 LYS A O 1
ATOM 1304 N N . LEU A 1 159 ? 4.688 3.428 -0.27 1 70.75 159 LEU A N 1
ATOM 1305 C CA . LEU A 1 159 ? 4.992 2.578 0.877 1 70.75 159 LEU A CA 1
ATOM 1306 C C . LEU A 1 159 ? 6.496 2.441 1.069 1 70.75 159 LEU A C 1
ATOM 1308 O O . LEU A 1 159 ? 6.949 1.849 2.051 1 70.75 159 LEU A O 1
ATOM 1312 N N . GLN A 1 160 ? 7.188 3.27 0.583 1 65.81 160 GLN A N 1
ATOM 1313 C CA . GLN A 1 160 ? 8.586 2.906 0.375 1 65.81 160 GLN A CA 1
ATOM 1314 C C . GLN A 1 160 ? 9.516 3.814 1.179 1 65.81 160 GLN A C 1
ATOM 1316 O O . GLN A 1 160 ? 10.609 4.141 0.727 1 65.81 160 GLN A O 1
ATOM 1321 N N . VAL A 1 161 ? 8.977 4.176 2.426 1 79.25 161 VAL A N 1
ATOM 1322 C CA . VAL A 1 161 ? 9.883 5.105 3.098 1 79.25 161 VAL A CA 1
ATOM 1323 C C . VAL A 1 161 ? 11.164 4.375 3.51 1 79.25 161 VAL A C 1
ATOM 1325 O O . VAL A 1 161 ? 12.266 4.82 3.186 1 79.25 161 VAL A O 1
ATOM 1328 N N . HIS A 1 162 ? 11 3.234 4.133 1 88.12 162 HIS A N 1
ATOM 1329 C CA . HIS A 1 162 ? 12.156 2.461 4.574 1 88.12 162 HIS A CA 1
ATOM 1330 C C . HIS A 1 162 ? 12.867 1.819 3.393 1 88.12 162 HIS A C 1
ATOM 1332 O O . HIS A 1 162 ? 14.102 1.78 3.355 1 88.12 162 HIS A O 1
ATOM 1338 N N . TYR A 1 163 ? 12.117 1.455 2.48 1 91.25 163 TYR A N 1
ATOM 1339 C CA . TYR A 1 163 ? 12.703 0.756 1.341 1 91.25 163 TYR A CA 1
ATOM 1340 C C . TYR A 1 163 ? 13.484 1.719 0.452 1 91.25 163 TYR A C 1
ATOM 1342 O O . TYR A 1 163 ? 14.57 1.388 -0.029 1 91.25 163 TYR A O 1
ATOM 1350 N N . THR A 1 164 ? 12.945 2.844 0.256 1 90 164 THR A N 1
ATOM 1351 C CA . THR A 1 164 ? 13.625 3.842 -0.562 1 90 164 THR A CA 1
ATOM 1352 C C . THR A 1 164 ? 14.977 4.199 0.035 1 90 164 THR A C 1
ATOM 1354 O O . THR A 1 164 ? 15.992 4.223 -0.671 1 90 164 THR A O 1
ATOM 1357 N N . ARG A 1 165 ? 14.961 4.465 1.301 1 92.44 165 ARG A N 1
ATOM 1358 C CA . ARG A 1 165 ? 16.219 4.805 1.97 1 92.44 165 ARG A CA 1
ATOM 1359 C C . ARG A 1 165 ? 17.188 3.627 1.957 1 92.44 165 ARG A C 1
ATOM 1361 O O . ARG A 1 165 ? 18.391 3.811 1.805 1 92.44 165 ARG A O 1
ATOM 1368 N N . PHE A 1 166 ? 16.641 2.471 2.119 1 93.88 166 PHE A N 1
ATOM 1369 C CA . PHE A 1 166 ? 17.453 1.264 2.049 1 93.88 166 PHE A CA 1
ATOM 1370 C C . PHE A 1 166 ? 18.094 1.121 0.672 1 93.88 166 PHE A C 1
ATOM 1372 O O . PHE A 1 166 ? 19.281 0.836 0.562 1 93.88 166 PHE A O 1
ATOM 1379 N N . ARG A 1 167 ? 17.312 1.281 -0.348 1 89.75 167 ARG A N 1
ATOM 1380 C CA . ARG A 1 167 ? 17.828 1.219 -1.708 1 89.75 167 ARG A CA 1
ATOM 1381 C C . ARG A 1 167 ? 18.922 2.271 -1.927 1 89.75 167 ARG A C 1
ATOM 1383 O O . ARG A 1 167 ? 19.938 1.996 -2.557 1 89.75 167 ARG A O 1
ATOM 1390 N N . MET A 1 168 ? 18.688 3.443 -1.443 1 88.06 168 MET A N 1
ATOM 1391 C CA . MET A 1 168 ? 19.672 4.516 -1.568 1 88.06 168 MET A CA 1
ATOM 1392 C C . MET A 1 168 ? 20.969 4.156 -0.843 1 88.06 168 MET A C 1
ATOM 1394 O O . MET A 1 168 ? 22.062 4.41 -1.35 1 88.06 168 MET A O 1
ATOM 1398 N N . LEU A 1 169 ? 20.797 3.615 0.285 1 90.62 169 LEU A N 1
ATOM 1399 C CA . LEU A 1 169 ? 21.969 3.18 1.043 1 90.62 169 LEU A CA 1
ATOM 1400 C C . LEU A 1 169 ? 22.766 2.148 0.258 1 90.62 169 LEU A C 1
ATOM 1402 O O . LEU A 1 169 ? 24 2.232 0.189 1 90.62 169 LEU A O 1
ATOM 1406 N N . ASP A 1 170 ? 22.031 1.196 -0.259 1 87.81 170 ASP A N 1
ATOM 1407 C CA . ASP A 1 170 ? 22.672 0.177 -1.089 1 87.81 170 ASP A CA 1
ATOM 1408 C C . ASP A 1 170 ? 23.438 0.812 -2.25 1 87.81 170 ASP A C 1
ATOM 1410 O O . ASP A 1 170 ? 24.609 0.498 -2.479 1 87.81 170 ASP A O 1
ATOM 1414 N N . ILE A 1 171 ? 22.797 1.719 -2.906 1 82 171 ILE A N 1
ATOM 1415 C CA . ILE A 1 171 ? 23.359 2.373 -4.082 1 82 171 ILE A CA 1
ATOM 1416 C C . ILE A 1 171 ? 24.594 3.178 -3.678 1 82 171 ILE A C 1
ATOM 1418 O O . ILE A 1 171 ? 25.625 3.111 -4.344 1 82 171 ILE A O 1
ATOM 1422 N N . VAL A 1 172 ? 24.578 3.855 -2.59 1 80.44 172 VAL A N 1
ATOM 1423 C CA . VAL A 1 172 ? 25.641 4.75 -2.176 1 80.44 172 VAL A CA 1
ATOM 1424 C C . VAL A 1 172 ? 26.797 3.941 -1.579 1 80.44 172 VAL A C 1
ATOM 1426 O O . VAL A 1 172 ? 27.969 4.273 -1.777 1 80.44 172 VAL A O 1
ATOM 1429 N N . ALA A 1 173 ? 26.422 2.959 -0.921 1 82.94 173 ALA A N 1
ATOM 1430 C CA . ALA A 1 173 ? 27.438 2.197 -0.197 1 82.94 173 ALA A CA 1
ATOM 1431 C C . ALA A 1 173 ? 28.125 1.184 -1.111 1 82.94 173 ALA A C 1
ATOM 1433 O O . ALA A 1 173 ? 29.344 0.987 -1.035 1 82.94 173 ALA A O 1
ATOM 1434 N N . VAL A 1 174 ? 27.328 0.557 -1.927 1 80.69 174 VAL A N 1
ATOM 1435 C CA . VAL A 1 174 ? 27.891 -0.558 -2.689 1 80.69 174 VAL A CA 1
ATOM 1436 C C . VAL A 1 174 ? 28.203 -0.103 -4.109 1 80.69 174 VAL A C 1
ATOM 1438 O O . VAL A 1 174 ? 29.125 -0.631 -4.746 1 80.69 174 VAL A O 1
ATOM 1441 N N . LYS A 1 175 ? 27.406 0.882 -4.664 1 80.38 175 LYS A N 1
ATOM 1442 C CA . LYS A 1 175 ? 27.594 1.505 -5.969 1 80.38 175 LYS A CA 1
ATOM 1443 C C . LYS A 1 175 ? 27.688 0.453 -7.07 1 80.38 175 LYS A C 1
ATOM 1445 O O . LYS A 1 175 ? 28.547 0.549 -7.957 1 80.38 175 LYS A O 1
ATOM 1450 N N . ASN A 1 176 ? 26.969 -0.663 -6.836 1 85.62 176 ASN A N 1
ATOM 1451 C CA . ASN A 1 176 ? 26.969 -1.724 -7.836 1 85.62 176 ASN A CA 1
ATOM 1452 C C . ASN A 1 176 ? 25.828 -1.561 -8.828 1 85.62 176 ASN A C 1
ATOM 1454 O O . ASN A 1 176 ? 25.016 -2.469 -8.992 1 85.62 176 ASN A O 1
ATOM 1458 N N . PHE A 1 177 ? 25.859 -0.469 -9.547 1 88.88 177 PHE A N 1
ATOM 1459 C CA . PHE A 1 177 ? 24.844 -0.106 -10.516 1 88.88 177 PHE A CA 1
ATOM 1460 C C . PHE A 1 177 ? 24.859 -1.056 -11.711 1 88.88 177 PHE A C 1
ATOM 1462 O O . PHE A 1 177 ? 23.812 -1.38 -12.273 1 88.88 177 PHE A O 1
ATOM 1469 N N . GLN A 1 178 ? 26.062 -1.511 -11.961 1 91.81 178 GLN A N 1
ATOM 1470 C CA . GLN A 1 178 ? 26.219 -2.416 -13.094 1 91.81 178 GLN A CA 1
ATOM 1471 C C . GLN A 1 178 ? 25.453 -3.719 -12.867 1 91.81 178 GLN A C 1
ATOM 1473 O O . GLN A 1 178 ? 24.812 -4.238 -13.781 1 91.81 178 GLN A O 1
ATOM 1478 N N . ALA A 1 179 ? 25.516 -4.199 -11.672 1 92.38 179 ALA A N 1
ATOM 1479 C CA . ALA A 1 179 ? 24.812 -5.441 -11.352 1 92.38 179 ALA A CA 1
ATOM 1480 C C . ALA A 1 179 ? 23.312 -5.281 -11.508 1 92.38 179 ALA A C 1
ATOM 1482 O O . ALA A 1 179 ? 22.625 -6.199 -11.961 1 92.38 179 ALA A O 1
ATOM 1483 N N . ILE A 1 180 ? 22.812 -4.152 -11.109 1 92.75 180 ILE A N 1
ATOM 1484 C CA . ILE A 1 180 ? 21.391 -3.867 -11.242 1 92.75 180 ILE A CA 1
ATOM 1485 C C . ILE A 1 180 ? 21 -3.812 -12.719 1 92.75 180 ILE A C 1
ATOM 1487 O O . ILE A 1 180 ? 20 -4.391 -13.125 1 92.75 180 ILE A O 1
ATOM 1491 N N . TYR A 1 181 ? 21.828 -3.17 -13.492 1 95.44 181 TYR A N 1
ATOM 1492 C CA . TYR A 1 181 ? 21.609 -3.078 -14.938 1 95.44 181 TYR A CA 1
ATOM 1493 C C . TYR A 1 181 ? 21.594 -4.461 -15.57 1 95.44 181 TYR A C 1
ATOM 1495 O O . TYR A 1 181 ? 20.719 -4.766 -16.391 1 95.44 181 TYR A O 1
ATOM 1503 N N . GLU A 1 182 ? 22.469 -5.301 -15.195 1 96.56 182 GLU A N 1
ATOM 1504 C CA . GLU A 1 182 ? 22.547 -6.656 -15.734 1 96.56 182 GLU A CA 1
ATOM 1505 C C . GLU A 1 182 ? 21.312 -7.465 -15.359 1 96.56 182 GLU A C 1
ATOM 1507 O O . GLU A 1 182 ? 20.812 -8.266 -16.156 1 96.56 182 GLU A O 1
ATOM 1512 N N . ASP A 1 183 ? 20.844 -7.293 -14.148 1 96.31 183 ASP A N 1
ATOM 1513 C CA . ASP A 1 183 ? 19.609 -7.938 -13.734 1 96.31 183 ASP A CA 1
ATOM 1514 C C . ASP A 1 183 ? 18.438 -7.508 -14.625 1 96.31 183 ASP A C 1
ATOM 1516 O O . ASP A 1 183 ? 17.625 -8.336 -15.023 1 96.31 183 ASP A O 1
ATOM 1520 N N . HIS A 1 184 ? 18.375 -6.199 -14.922 1 97.56 184 HIS A N 1
ATOM 1521 C CA . HIS A 1 184 ? 17.297 -5.695 -15.773 1 97.56 184 HIS A CA 1
ATOM 1522 C C . HIS A 1 184 ? 17.391 -6.289 -17.172 1 97.56 184 HIS A C 1
ATOM 1524 O O . HIS A 1 184 ? 16.359 -6.656 -17.766 1 97.56 184 HIS A O 1
ATOM 1530 N N . LYS A 1 185 ? 18.594 -6.414 -17.672 1 97.88 185 LYS A N 1
ATOM 1531 C CA . LYS A 1 185 ? 18.781 -7.051 -18.969 1 97.88 185 LYS A CA 1
ATOM 1532 C C . LYS A 1 185 ? 18.281 -8.492 -18.969 1 97.88 185 LYS A C 1
ATOM 1534 O O . LYS A 1 185 ? 17.578 -8.914 -19.891 1 97.88 185 LYS A O 1
ATOM 1539 N N . LYS A 1 186 ? 18.641 -9.195 -17.953 1 97.69 186 LYS A N 1
ATOM 1540 C CA . LYS A 1 186 ? 18.219 -10.586 -17.828 1 97.69 186 LYS A CA 1
ATOM 1541 C C . LYS A 1 186 ? 16.703 -10.695 -17.719 1 97.69 186 LYS A C 1
ATOM 1543 O O . LYS A 1 186 ? 16.094 -11.594 -18.312 1 97.69 186 LYS A O 1
ATOM 1548 N N . LEU A 1 187 ? 16.141 -9.812 -17.016 1 97.06 187 LEU A N 1
ATOM 1549 C CA . LEU A 1 187 ? 14.68 -9.812 -16.875 1 97.06 187 LEU A CA 1
ATOM 1550 C C . LEU A 1 187 ? 14.008 -9.617 -18.219 1 97.06 187 LEU A C 1
ATOM 1552 O O . LEU A 1 187 ? 13.031 -10.305 -18.531 1 97.06 187 LEU A O 1
ATOM 1556 N N . VAL A 1 188 ? 14.516 -8.688 -19.016 1 97.75 188 VAL A N 1
ATOM 1557 C CA . VAL A 1 188 ? 13.961 -8.453 -20.344 1 97.75 188 VAL A CA 1
ATOM 1558 C C . VAL A 1 188 ? 14.102 -9.711 -21.203 1 97.75 188 VAL A C 1
ATOM 1560 O O . VAL A 1 188 ? 13.195 -10.07 -21.953 1 97.75 188 VAL A O 1
ATOM 1563 N N . THR A 1 189 ? 15.211 -10.398 -21.062 1 97.62 189 THR A N 1
ATOM 1564 C CA . THR A 1 189 ? 15.43 -11.648 -21.766 1 97.62 189 THR A CA 1
ATOM 1565 C C . THR A 1 189 ? 14.398 -12.695 -21.359 1 97.62 189 THR A C 1
ATOM 1567 O O . THR A 1 189 ? 13.836 -13.391 -22.219 1 97.62 189 THR A O 1
ATOM 1570 N N . ILE A 1 190 ? 14.148 -12.781 -20.109 1 97.19 190 ILE A N 1
ATOM 1571 C CA . ILE A 1 190 ? 13.164 -13.711 -19.578 1 97.19 190 ILE A CA 1
ATOM 1572 C C . ILE A 1 190 ? 11.781 -13.367 -20.141 1 97.19 190 ILE A C 1
ATOM 1574 O O . ILE A 1 190 ? 11.039 -14.258 -20.562 1 97.19 190 ILE A O 1
ATOM 1578 N N . ILE A 1 191 ? 11.422 -12.109 -20.156 1 97 191 ILE A N 1
ATOM 1579 C CA . ILE A 1 191 ? 10.133 -11.633 -20.656 1 97 191 ILE A CA 1
ATOM 1580 C C . ILE A 1 191 ? 10 -11.977 -22.141 1 97 191 ILE A C 1
ATOM 1582 O O . ILE A 1 191 ? 8.969 -12.5 -22.562 1 97 191 ILE A O 1
ATOM 1586 N N . LYS A 1 192 ? 11.031 -11.789 -22.891 1 96.69 192 LYS A N 1
ATOM 1587 C CA . LYS A 1 192 ? 11.023 -12.047 -24.328 1 96.69 192 LYS A CA 1
ATOM 1588 C C . LYS A 1 192 ? 10.891 -13.539 -24.625 1 96.69 192 LYS A C 1
ATOM 1590 O O . LYS A 1 192 ? 10.289 -13.922 -25.625 1 96.69 192 LYS A O 1
ATOM 1595 N N . SER A 1 193 ? 11.391 -14.352 -23.781 1 96 193 SER A N 1
ATOM 1596 C CA . SER A 1 193 ? 11.352 -15.797 -23.969 1 96 193 SER A CA 1
ATOM 1597 C C . SER A 1 193 ? 10.016 -16.375 -23.531 1 96 193 SER A C 1
ATOM 1599 O O . SER A 1 193 ? 9.75 -17.562 -23.719 1 96 193 SER A O 1
ATOM 1601 N N . LYS A 1 194 ? 9.195 -15.531 -22.875 1 94.25 194 LYS A N 1
ATOM 1602 C CA . LYS A 1 194 ? 7.875 -15.891 -22.375 1 94.25 194 LYS A CA 1
ATOM 1603 C C . LYS A 1 194 ? 7.957 -17.062 -21.406 1 94.25 194 LYS A C 1
ATOM 1605 O O . LYS A 1 194 ? 7.082 -17.938 -21.406 1 94.25 194 LYS A O 1
ATOM 1610 N N . ASN A 1 195 ? 9.047 -17.094 -20.688 1 90.19 195 ASN A N 1
ATOM 1611 C CA . ASN A 1 195 ? 9.266 -18.141 -19.688 1 90.19 195 ASN A CA 1
ATOM 1612 C C . ASN A 1 195 ? 8.672 -17.75 -18.344 1 90.19 195 ASN A C 1
ATOM 1614 O O . ASN A 1 195 ? 9.383 -17.266 -17.469 1 90.19 195 ASN A O 1
ATOM 1618 N N . ASN A 1 196 ? 7.469 -18.125 -18.062 1 92.06 196 ASN A N 1
ATOM 1619 C CA . ASN A 1 196 ? 6.754 -17.734 -16.844 1 92.06 196 ASN A CA 1
ATOM 1620 C C . ASN A 1 196 ? 7.367 -18.375 -15.609 1 92.06 196 ASN A C 1
ATOM 1622 O O . ASN A 1 196 ? 7.367 -17.781 -14.531 1 92.06 196 ASN A O 1
ATOM 1626 N N . ASP A 1 197 ? 7.98 -19.484 -15.773 1 91.81 197 ASP A N 1
ATOM 1627 C CA . ASP A 1 197 ? 8.492 -20.25 -14.641 1 91.81 197 ASP A CA 1
ATOM 1628 C C . ASP A 1 197 ? 9.703 -19.578 -14.008 1 91.81 197 ASP A C 1
ATOM 1630 O O . ASP A 1 197 ? 9.945 -19.703 -12.812 1 91.81 197 ASP A O 1
ATOM 1634 N N . GLU A 1 198 ? 10.406 -18.812 -14.758 1 95.94 198 GLU A N 1
ATOM 1635 C CA . GLU A 1 198 ? 11.625 -18.156 -14.289 1 95.94 198 GLU A CA 1
ATOM 1636 C C . GLU A 1 198 ? 11.328 -16.797 -13.672 1 95.94 198 GLU A C 1
ATOM 1638 O O . GLU A 1 198 ? 12.164 -16.234 -12.969 1 95.94 198 GLU A O 1
ATOM 1643 N N . VAL A 1 199 ? 10.164 -16.281 -13.93 1 96.94 199 VAL A N 1
ATOM 1644 C CA . VAL A 1 199 ? 9.844 -14.906 -13.586 1 96.94 199 VAL A CA 1
ATOM 1645 C C . VAL A 1 199 ? 9.945 -14.719 -12.078 1 96.94 199 VAL A C 1
ATOM 1647 O O . VAL A 1 199 ? 10.688 -13.852 -11.594 1 96.94 199 VAL A O 1
ATOM 1650 N N . GLU A 1 200 ? 9.258 -15.5 -11.352 1 96.38 200 GLU A N 1
ATOM 1651 C CA . GLU A 1 200 ? 9.227 -15.32 -9.906 1 96.38 200 GLU A CA 1
ATOM 1652 C C . GLU A 1 200 ? 10.617 -15.484 -9.297 1 96.38 200 GLU A C 1
ATOM 1654 O O . GLU A 1 200 ? 11.016 -14.711 -8.422 1 96.38 200 GLU A O 1
ATOM 1659 N N . VAL A 1 201 ? 11.312 -16.562 -9.734 1 97 201 VAL A N 1
ATOM 1660 C CA . VAL A 1 201 ? 12.648 -16.844 -9.211 1 97 201 VAL A CA 1
ATOM 1661 C C . VAL A 1 201 ? 13.555 -15.641 -9.445 1 97 201 VAL A C 1
ATOM 1663 O O . VAL A 1 201 ? 14.258 -15.195 -8.539 1 97 201 VAL A O 1
ATOM 1666 N N . PHE A 1 202 ? 13.516 -15.117 -10.602 1 97.69 202 PHE A N 1
ATOM 1667 C CA . PHE A 1 202 ? 14.398 -14.008 -10.961 1 97.69 202 PHE A CA 1
ATOM 1668 C C . PHE A 1 202 ? 13.992 -12.734 -10.242 1 97.69 202 PHE A C 1
ATOM 1670 O O . PHE A 1 202 ? 14.844 -12.008 -9.719 1 97.69 202 PHE A O 1
ATOM 1677 N N . VAL A 1 203 ? 12.703 -12.375 -10.227 1 97.88 203 VAL A N 1
ATOM 1678 C CA . VAL A 1 203 ? 12.211 -11.172 -9.562 1 97.88 203 VAL A CA 1
ATOM 1679 C C . VAL A 1 203 ? 12.586 -11.219 -8.078 1 97.88 203 VAL A C 1
ATOM 1681 O O . VAL A 1 203 ? 13.039 -10.219 -7.523 1 97.88 203 VAL A O 1
ATOM 1684 N N . ARG A 1 204 ? 12.414 -12.328 -7.504 1 97.56 204 ARG A N 1
ATOM 1685 C CA . ARG A 1 204 ? 12.773 -12.516 -6.102 1 97.56 204 ARG A CA 1
ATOM 1686 C C . ARG A 1 204 ? 14.258 -12.242 -5.875 1 97.56 204 ARG A C 1
ATOM 1688 O O . ARG A 1 204 ? 14.625 -11.508 -4.953 1 97.56 204 ARG A O 1
ATOM 1695 N N . LYS A 1 205 ? 15.07 -12.82 -6.648 1 97.06 205 LYS A N 1
ATOM 1696 C CA . LYS A 1 205 ? 16.516 -12.602 -6.547 1 97.06 205 LYS A CA 1
ATOM 1697 C C . LYS A 1 205 ? 16.859 -11.133 -6.746 1 97.06 205 LYS A C 1
ATOM 1699 O O . LYS A 1 205 ? 17.609 -10.555 -5.961 1 97.06 205 LYS A O 1
ATOM 1704 N N . HIS A 1 206 ? 16.312 -10.516 -7.773 1 96.25 206 HIS A N 1
ATOM 1705 C CA . HIS A 1 206 ? 16.594 -9.133 -8.133 1 96.25 206 HIS A CA 1
ATOM 1706 C C . HIS A 1 206 ? 16.203 -8.18 -7.008 1 96.25 206 HIS A C 1
ATOM 1708 O O . HIS A 1 206 ? 17 -7.32 -6.609 1 96.25 206 HIS A O 1
ATOM 1714 N N . LEU A 1 207 ? 15.039 -8.367 -6.418 1 95.56 207 LEU A N 1
ATOM 1715 C CA . LEU A 1 207 ? 14.523 -7.434 -5.43 1 95.56 207 LEU A CA 1
ATOM 1716 C C . LEU A 1 207 ? 15.188 -7.656 -4.074 1 95.56 207 LEU A C 1
ATOM 1718 O O . LEU A 1 207 ? 15.211 -6.754 -3.232 1 95.56 207 LEU A O 1
ATOM 1722 N N . ASN A 1 208 ? 15.781 -8.828 -3.891 1 95.31 208 ASN A N 1
ATOM 1723 C CA . ASN A 1 208 ? 16.5 -9.102 -2.654 1 95.31 208 ASN A CA 1
ATOM 1724 C C . ASN A 1 208 ? 17.984 -8.734 -2.775 1 95.31 208 ASN A C 1
ATOM 1726 O O . ASN A 1 208 ? 18.719 -8.789 -1.791 1 95.31 208 ASN A O 1
ATOM 1730 N N . SER A 1 209 ? 18.422 -8.375 -3.883 1 93.31 209 SER A N 1
ATOM 1731 C CA . SER A 1 209 ? 19.844 -8.234 -4.156 1 93.31 209 SER A CA 1
ATOM 1732 C C . SER A 1 209 ? 20.484 -7.184 -3.252 1 93.31 209 SER A C 1
ATOM 1734 O O . SER A 1 209 ? 21.641 -7.316 -2.85 1 93.31 209 SER A O 1
ATOM 1736 N N . GLY A 1 210 ? 19.781 -6.102 -2.986 1 91.44 210 GLY A N 1
ATOM 1737 C CA . GLY A 1 210 ? 20.312 -5.074 -2.105 1 91.44 210 GLY A CA 1
ATOM 1738 C C . GLY A 1 210 ? 20.625 -5.586 -0.713 1 91.44 210 GLY A C 1
ATOM 1739 O O . GLY A 1 210 ? 21.625 -5.184 -0.109 1 91.44 210 GLY A O 1
ATOM 1740 N N . ILE A 1 211 ? 19.766 -6.434 -0.206 1 93.19 211 ILE A N 1
ATOM 1741 C CA . ILE A 1 211 ? 19.984 -7.027 1.107 1 93.19 211 ILE A CA 1
ATOM 1742 C C . ILE A 1 211 ? 21.266 -7.855 1.085 1 93.19 211 ILE A C 1
ATOM 1744 O O . ILE A 1 211 ? 22.094 -7.777 2.006 1 93.19 211 ILE A O 1
ATOM 1748 N N . VAL A 1 212 ? 21.422 -8.594 0.058 1 91.69 212 VAL A N 1
ATOM 1749 C CA . VAL A 1 212 ? 22.578 -9.469 -0.083 1 91.69 212 VAL A CA 1
ATOM 1750 C C . VAL A 1 212 ? 23.844 -8.625 -0.226 1 91.69 212 VAL A C 1
ATOM 1752 O O . VAL A 1 212 ? 24.844 -8.883 0.434 1 91.69 212 VAL A O 1
ATOM 1755 N N . ARG A 1 213 ? 23.797 -7.637 -1.044 1 90.25 213 ARG A N 1
ATOM 1756 C CA . ARG A 1 213 ? 24.953 -6.789 -1.314 1 90.25 213 ARG A CA 1
ATOM 1757 C C . ARG A 1 213 ? 25.391 -6.043 -0.059 1 90.25 213 ARG A C 1
ATOM 1759 O O . ARG A 1 213 ? 26.578 -5.973 0.244 1 90.25 213 ARG A O 1
ATOM 1766 N N . LEU A 1 214 ? 24.453 -5.465 0.668 1 90.88 214 LEU A N 1
ATOM 1767 C CA . LEU A 1 214 ? 24.812 -4.746 1.889 1 90.88 214 LEU A CA 1
ATOM 1768 C C . LEU A 1 214 ? 25.281 -5.711 2.971 1 90.88 214 LEU A C 1
ATOM 1770 O O . LEU A 1 214 ? 26.219 -5.41 3.711 1 90.88 214 LEU A O 1
ATOM 1774 N N . GLY A 1 215 ? 24.594 -6.848 3.07 1 90.44 215 GLY A N 1
ATOM 1775 C CA . GLY A 1 215 ? 25.031 -7.926 3.945 1 90.44 215 GLY A CA 1
ATOM 1776 C C . GLY A 1 215 ? 25.281 -7.477 5.371 1 90.44 215 GLY A C 1
ATOM 1777 O O . GLY A 1 215 ? 24.438 -6.809 5.977 1 90.44 215 GLY A O 1
ATOM 1778 N N . ASP A 1 216 ? 26.484 -7.746 5.809 1 91.06 216 ASP A N 1
ATOM 1779 C CA . ASP A 1 216 ? 26.844 -7.5 7.203 1 91.06 216 ASP A CA 1
ATOM 1780 C C . ASP A 1 216 ? 27.016 -6.008 7.477 1 91.06 216 ASP A C 1
ATOM 1782 O O . ASP A 1 216 ? 27.031 -5.582 8.633 1 91.06 216 ASP A O 1
ATOM 1786 N N . LYS A 1 217 ? 27.125 -5.23 6.445 1 92.75 217 LYS A N 1
ATOM 1787 C CA . LYS A 1 217 ? 27.297 -3.791 6.621 1 92.75 217 LYS A CA 1
ATOM 1788 C C . LYS A 1 217 ? 26.109 -3.18 7.352 1 92.75 217 LYS A C 1
ATOM 1790 O O . LYS A 1 217 ? 26.234 -2.146 8.008 1 92.75 217 LYS A O 1
ATOM 1795 N N . ILE A 1 218 ? 24.969 -3.834 7.234 1 92.69 218 ILE A N 1
ATOM 1796 C CA . ILE A 1 218 ? 23.734 -3.393 7.887 1 92.69 218 ILE A CA 1
ATOM 1797 C C . ILE A 1 218 ? 23.922 -3.424 9.398 1 92.69 218 ILE A C 1
ATOM 1799 O O . ILE A 1 218 ? 23.391 -2.572 10.117 1 92.69 218 ILE A O 1
ATOM 1803 N N . TYR A 1 219 ? 24.812 -4.324 9.852 1 92.5 219 TYR A N 1
ATOM 1804 C CA . TYR A 1 219 ? 24.969 -4.535 11.289 1 92.5 219 TYR A CA 1
ATOM 1805 C C . TYR A 1 219 ? 26.297 -3.988 11.773 1 92.5 219 TYR A C 1
ATOM 1807 O O . TYR A 1 219 ? 26.594 -4.031 12.969 1 92.5 219 TYR A O 1
ATOM 1815 N N . THR A 1 220 ? 27.109 -3.506 10.898 1 93.88 220 THR A N 1
ATOM 1816 C CA . THR A 1 220 ? 28.422 -3.018 11.273 1 93.88 220 THR A CA 1
ATOM 1817 C C . THR A 1 220 ? 28.609 -1.561 10.859 1 93.88 220 THR A C 1
ATOM 1819 O O . THR A 1 220 ? 28.203 -0.648 11.586 1 93.88 220 THR A O 1
ATOM 1822 N N . GLU A 1 221 ? 28.906 -1.374 9.562 1 93.44 221 GLU A N 1
ATOM 1823 C CA . GLU A 1 221 ? 29.219 -0.051 9.031 1 93.44 221 GLU A CA 1
ATOM 1824 C C . GLU A 1 221 ? 28.047 0.899 9.18 1 93.44 221 GLU A C 1
ATOM 1826 O O . GLU A 1 221 ? 28.219 2.082 9.469 1 93.44 221 GLU A O 1
ATOM 1831 N N . PHE A 1 222 ? 26.891 0.369 8.961 1 94.5 222 PHE A N 1
ATOM 1832 C CA . PHE A 1 222 ? 25.703 1.222 8.945 1 94.5 222 PHE A CA 1
ATOM 1833 C C . PHE A 1 222 ? 24.766 0.856 10.086 1 94.5 222 PHE A C 1
ATOM 1835 O O . PHE A 1 222 ? 23.562 1.091 10 1 94.5 222 PHE A O 1
ATOM 1842 N N . ALA A 1 223 ? 25.281 0.242 11.094 1 93.81 223 ALA A N 1
ATOM 1843 C CA . ALA A 1 223 ? 24.469 -0.228 12.219 1 93.81 223 ALA A CA 1
ATOM 1844 C C . ALA A 1 223 ? 23.641 0.908 12.82 1 93.81 223 ALA A C 1
ATOM 1846 O O . ALA A 1 223 ? 22.5 0.706 13.211 1 93.81 223 ALA A O 1
ATOM 1847 N N . ASP A 1 224 ? 24.141 2.092 12.781 1 94.25 224 ASP A N 1
ATOM 1848 C CA . ASP A 1 224 ? 23.5 3.229 13.43 1 94.25 224 ASP A CA 1
ATOM 1849 C C . ASP A 1 224 ? 22.312 3.725 12.609 1 94.25 224 ASP A C 1
ATOM 1851 O O . ASP A 1 224 ? 21.5 4.516 13.094 1 94.25 224 ASP A O 1
ATOM 1855 N N . TYR A 1 225 ? 22.172 3.227 11.398 1 95.12 225 TYR A N 1
ATOM 1856 C CA . TYR A 1 225 ? 21.078 3.65 10.531 1 95.12 225 TYR A CA 1
ATOM 1857 C C . TYR A 1 225 ? 19.844 2.787 10.75 1 95.12 225 TYR A C 1
ATOM 1859 O O . TYR A 1 225 ? 18.75 3.123 10.281 1 95.12 225 TYR A O 1
ATOM 1867 N N . PHE A 1 226 ? 19.938 1.696 11.492 1 95.75 226 PHE A N 1
ATOM 1868 C CA . PHE A 1 226 ? 18.875 0.704 11.547 1 95.75 226 PHE A CA 1
ATOM 1869 C C . PHE A 1 226 ? 18.391 0.507 12.984 1 95.75 226 PHE A C 1
ATOM 1871 O O . PHE A 1 226 ? 19.172 0.687 13.93 1 95.75 226 PHE A O 1
ATOM 1878 N N . ILE A 1 227 ? 17.094 0.147 13.07 1 92.31 227 ILE A N 1
ATOM 1879 C CA . ILE A 1 227 ? 16.547 -0.291 14.352 1 92.31 227 ILE A CA 1
ATOM 1880 C C . ILE A 1 227 ? 17.094 -1.674 14.695 1 92.31 227 ILE A C 1
ATOM 1882 O O . ILE A 1 227 ? 17.125 -2.566 13.844 1 92.31 227 ILE A O 1
ATOM 1886 N N . HIS A 1 228 ? 17.688 -1.871 15.836 1 83.69 228 HIS A N 1
ATOM 1887 C CA . HIS A 1 228 ? 18.188 -3.176 16.25 1 83.69 228 HIS A CA 1
ATOM 1888 C C . HIS A 1 228 ? 17.328 -3.77 17.375 1 83.69 228 HIS A C 1
ATOM 1890 O O . HIS A 1 228 ? 16.922 -3.057 18.281 1 83.69 228 HIS A O 1
ATOM 1896 N N . ASN A 1 229 ? 16.422 -4.676 17.016 1 68.69 229 ASN A N 1
ATOM 1897 C CA . ASN A 1 229 ? 15.609 -5.332 18.031 1 68.69 229 ASN A CA 1
ATOM 1898 C C . ASN A 1 229 ? 16.469 -5.977 19.109 1 68.69 229 ASN A C 1
ATOM 1900 O O . ASN A 1 229 ? 17.469 -6.621 18.812 1 68.69 229 ASN A O 1
ATOM 1904 N N . LYS A 1 230 ? 16.516 -5.508 20.406 1 52.72 230 LYS A N 1
ATOM 1905 C CA . LYS A 1 230 ? 17.141 -6.156 21.562 1 52.72 230 LYS A CA 1
ATOM 1906 C C . LYS A 1 230 ? 16.656 -7.594 21.703 1 52.72 230 LYS A C 1
ATOM 1908 O O . LYS A 1 230 ? 15.453 -7.836 21.875 1 52.72 230 LYS A O 1
ATOM 1913 N N . LYS A 1 231 ? 17.031 -8.617 21.094 1 42.31 231 LYS A N 1
ATOM 1914 C CA . LYS A 1 231 ? 16.766 -9.898 21.75 1 42.31 231 LYS A CA 1
ATOM 1915 C C . LYS A 1 231 ? 17.188 -9.859 23.219 1 42.31 231 LYS A C 1
ATOM 1917 O O . LYS A 1 231 ? 18.359 -9.656 23.531 1 42.31 231 LYS A O 1
ATOM 1922 N N . SER A 1 232 ? 16.297 -9.172 24.047 1 30.12 232 SER A N 1
ATOM 1923 C CA . SER A 1 232 ? 16.516 -9.719 25.375 1 30.12 232 SER A CA 1
ATOM 1924 C C . SER A 1 232 ? 16.5 -11.242 25.359 1 30.12 232 SER A C 1
ATOM 1926 O O . SER A 1 232 ? 15.742 -11.852 24.609 1 30.12 232 SER A O 1
ATOM 1928 N N . MET B 1 1 ? -1.649 27.594 29.234 1 36.84 1 MET B N 1
ATOM 1929 C CA . MET B 1 1 ? -3.049 27.5 28.844 1 36.84 1 MET B CA 1
ATOM 1930 C C . MET B 1 1 ? -3.166 27.266 27.328 1 36.84 1 MET B C 1
ATOM 1932 O O . MET B 1 1 ? -4.152 26.688 26.875 1 36.84 1 MET B O 1
ATOM 1936 N N . SER B 1 2 ? -2.234 27.875 26.578 1 43.22 2 SER B N 1
ATOM 1937 C CA . SER B 1 2 ? -2.252 27.828 25.109 1 43.22 2 SER B CA 1
ATOM 1938 C C . SER B 1 2 ? -1.852 26.453 24.594 1 43.22 2 SER B C 1
ATOM 1940 O O . SER B 1 2 ? -2.447 25.938 23.641 1 43.22 2 SER B O 1
ATOM 1942 N N . ASN B 1 3 ? -0.909 25.859 25.219 1 44.47 3 ASN B N 1
ATOM 1943 C CA . ASN B 1 3 ? -0.354 24.578 24.812 1 44.47 3 ASN B CA 1
ATOM 1944 C C . ASN B 1 3 ? -1.345 23.438 25.047 1 44.47 3 ASN B C 1
ATOM 1946 O O . ASN B 1 3 ? -1.371 22.469 24.281 1 44.47 3 ASN B O 1
ATOM 1950 N N . TYR B 1 4 ? -2.092 23.594 26.203 1 41.72 4 TYR B N 1
ATOM 1951 C CA . TYR B 1 4 ? -3.105 22.609 26.562 1 41.72 4 TYR B CA 1
ATOM 1952 C C . TYR B 1 4 ? -4.246 22.609 25.547 1 41.72 4 TYR B C 1
ATOM 1954 O O . TYR B 1 4 ? -4.781 21.562 25.203 1 41.72 4 TYR B O 1
ATOM 1962 N N . LYS B 1 5 ? -4.594 23.703 25.062 1 45.28 5 LYS B N 1
ATOM 1963 C CA . LYS B 1 5 ? -5.695 23.844 24.125 1 45.28 5 LYS B CA 1
ATOM 1964 C C . LYS B 1 5 ? -5.344 23.234 22.766 1 45.28 5 LYS B C 1
ATOM 1966 O O . LYS B 1 5 ? -6.195 22.625 22.109 1 45.28 5 LYS B O 1
ATOM 1971 N N . SER B 1 6 ? -4.004 23.406 22.406 1 49.28 6 SER B N 1
ATOM 1972 C CA . SER B 1 6 ? -3.533 22.875 21.141 1 49.28 6 SER B CA 1
ATOM 1973 C C . SER B 1 6 ? -3.521 21.344 21.156 1 49.28 6 SER B C 1
ATOM 1975 O O . SER B 1 6 ? -3.904 20.703 20.172 1 49.28 6 SER B O 1
ATOM 1977 N N . TYR B 1 7 ? -3.143 20.828 22.297 1 46.91 7 TYR B N 1
ATOM 1978 C CA . TYR B 1 7 ? -3.135 19.391 22.484 1 46.91 7 TYR B CA 1
ATOM 1979 C C . TYR B 1 7 ? -4.555 18.828 22.484 1 46.91 7 TYR B C 1
ATOM 1981 O O . TYR B 1 7 ? -4.82 17.797 21.875 1 46.91 7 TYR B O 1
ATOM 1989 N N . GLU B 1 8 ? -5.379 19.531 23.234 1 47.44 8 GLU B N 1
ATOM 1990 C CA . GLU B 1 8 ? -6.773 19.109 23.297 1 47.44 8 GLU B CA 1
ATOM 1991 C C . GLU B 1 8 ? -7.434 19.172 21.922 1 47.44 8 GLU B C 1
ATOM 1993 O O . GLU B 1 8 ? -8.211 18.297 21.562 1 47.44 8 GLU B O 1
ATOM 1998 N N . ALA B 1 9 ? -7.082 20.281 21.25 1 53.81 9 ALA B N 1
ATOM 1999 C CA . ALA B 1 9 ? -7.637 20.469 19.906 1 53.81 9 ALA B CA 1
ATOM 2000 C C . ALA B 1 9 ? -7.168 19.375 18.969 1 53.81 9 ALA B C 1
ATOM 2002 O O . ALA B 1 9 ? -7.945 18.875 18.156 1 53.81 9 ALA B O 1
ATOM 2003 N N . THR B 1 10 ? -5.898 19.016 19.141 1 61.38 10 THR B N 1
ATOM 2004 C CA . THR B 1 10 ? -5.344 17.938 18.328 1 61.38 10 THR B CA 1
ATOM 2005 C C . THR B 1 10 ? -6.023 16.609 18.641 1 61.38 10 THR B C 1
ATOM 2007 O O . THR B 1 10 ? -6.32 15.82 17.734 1 61.38 10 THR B O 1
ATOM 2010 N N . THR B 1 11 ? -6.465 16.562 19.875 1 74.12 11 THR B N 1
ATOM 2011 C CA . THR B 1 11 ? -7.113 15.328 20.281 1 74.12 11 THR B CA 1
ATOM 2012 C C . THR B 1 11 ? -8.555 15.273 19.781 1 74.12 11 THR B C 1
ATOM 2014 O O . THR B 1 11 ? -9.008 14.242 19.297 1 74.12 11 THR B O 1
ATOM 2017 N N . ILE B 1 12 ? -9.242 16.5 19.859 1 83.25 12 ILE B N 1
ATOM 2018 C CA . ILE B 1 12 ? -10.641 16.531 19.422 1 83.25 12 ILE B CA 1
ATOM 2019 C C . ILE B 1 12 ? -10.719 16.344 17.906 1 83.25 12 ILE B C 1
ATOM 2021 O O . ILE B 1 12 ? -11.562 15.602 17.406 1 83.25 12 ILE B O 1
ATOM 2025 N N . SER B 1 13 ? -9.805 17.062 17.234 1 88.88 13 SER B N 1
ATOM 2026 C CA . SER B 1 13 ? -9.758 16.922 15.781 1 88.88 13 SER B CA 1
ATOM 2027 C C . SER B 1 13 ? -9.531 15.469 15.375 1 88.88 13 SER B C 1
ATOM 2029 O O . SER B 1 13 ? -10.141 14.977 14.422 1 88.88 13 SER B O 1
ATOM 2031 N N . GLU B 1 14 ? -8.742 14.859 16.172 1 89.31 14 GLU B N 1
ATOM 2032 C CA . GLU B 1 14 ? -8.453 13.461 15.883 1 89.31 14 GLU B CA 1
ATOM 2033 C C . GLU B 1 14 ? -9.688 12.586 16.078 1 89.31 14 GLU B C 1
ATOM 2035 O O . GLU B 1 14 ? -9.992 11.734 15.242 1 89.31 14 GLU B O 1
ATOM 2040 N N . ASP B 1 15 ? -10.352 12.836 17.125 1 92.75 15 ASP B N 1
ATOM 2041 C CA . ASP B 1 15 ? -11.555 12.055 17.406 1 92.75 15 ASP B CA 1
ATOM 2042 C C . ASP B 1 15 ? -12.625 12.281 16.344 1 92.75 15 ASP B C 1
ATOM 2044 O O . ASP B 1 15 ? -13.273 11.328 15.906 1 92.75 15 ASP B O 1
ATOM 2048 N N . VAL B 1 16 ? -12.828 13.5 16.016 1 95.19 16 VAL B N 1
ATOM 2049 C CA . VAL B 1 16 ? -13.828 13.836 15.016 1 95.19 16 VAL B CA 1
ATOM 2050 C C . VAL B 1 16 ? -13.438 13.227 13.672 1 95.19 16 VAL B C 1
ATOM 2052 O O . VAL B 1 16 ? -14.273 12.672 12.961 1 95.19 16 VAL B O 1
ATOM 2055 N N . TYR B 1 17 ? -12.164 13.383 13.352 1 94.69 17 TYR B N 1
ATOM 2056 C CA . TYR B 1 17 ? -11.672 12.773 12.117 1 94.69 17 TYR B CA 1
ATOM 2057 C C . TYR B 1 17 ? -11.992 11.289 12.078 1 94.69 17 TYR B C 1
ATOM 2059 O O . TYR B 1 17 ? -12.547 10.789 11.094 1 94.69 17 TYR B O 1
ATOM 2067 N N . LYS B 1 18 ? -11.695 10.617 13.141 1 94.12 18 LYS B N 1
ATOM 2068 C CA . LYS B 1 18 ? -11.898 9.172 13.195 1 94.12 18 LYS B CA 1
ATOM 2069 C C . LYS B 1 18 ? -13.375 8.828 13.062 1 94.12 18 LYS B C 1
ATOM 2071 O O . LYS B 1 18 ? -13.734 7.84 12.414 1 94.12 18 LYS B O 1
ATOM 2076 N N . SER B 1 19 ? -14.148 9.578 13.672 1 95.06 19 SER B N 1
ATOM 2077 C CA . SER B 1 19 ? -15.586 9.344 13.602 1 95.06 19 SER B CA 1
ATOM 2078 C C . SER B 1 19 ? -16.109 9.516 12.172 1 95.06 19 SER B C 1
ATOM 2080 O O . SER B 1 19 ? -16.828 8.656 11.664 1 95.06 19 SER B O 1
ATOM 2082 N N . LEU B 1 20 ? -15.734 10.586 11.547 1 96.06 20 LEU B N 1
ATOM 2083 C CA . LEU B 1 20 ? -16.188 10.859 10.188 1 96.06 20 LEU B CA 1
ATOM 2084 C C . LEU B 1 20 ? -15.609 9.836 9.211 1 96.06 20 LEU B C 1
ATOM 2086 O O . LEU B 1 20 ? -16.297 9.383 8.297 1 96.06 20 LEU B O 1
ATOM 2090 N N . GLU B 1 21 ? -14.359 9.547 9.359 1 94.31 21 GLU B N 1
ATOM 2091 C CA . GLU B 1 21 ? -13.742 8.516 8.539 1 94.31 21 GLU B CA 1
ATOM 2092 C C . GLU B 1 21 ? -14.516 7.207 8.617 1 94.31 21 GLU B C 1
ATOM 2094 O O . GLU B 1 21 ? -14.82 6.598 7.59 1 94.31 21 GLU B O 1
ATOM 2099 N N . LYS B 1 22 ? -14.828 6.855 9.82 1 92 22 LYS B N 1
ATOM 2100 C CA . LYS B 1 22 ? -15.602 5.633 10.039 1 92 22 LYS B CA 1
ATOM 2101 C C . LYS B 1 22 ? -16.953 5.695 9.328 1 92 22 LYS B C 1
ATOM 2103 O O . LYS B 1 22 ? -17.359 4.738 8.664 1 92 22 LYS B O 1
ATOM 2108 N N . ASP B 1 23 ? -17.594 6.781 9.445 1 94.25 23 ASP B N 1
ATOM 2109 C CA . ASP B 1 23 ? -18.922 6.938 8.844 1 94.25 23 ASP B CA 1
ATOM 2110 C C . ASP B 1 23 ? -18.828 6.895 7.32 1 94.25 23 ASP B C 1
ATOM 2112 O O . ASP B 1 23 ? -19.703 6.328 6.66 1 94.25 23 ASP B O 1
ATOM 2116 N N . ILE B 1 24 ? -17.797 7.465 6.766 1 95.12 24 ILE B N 1
ATOM 2117 C CA . ILE B 1 24 ? -17.609 7.48 5.316 1 95.12 24 ILE B CA 1
ATOM 2118 C C . ILE B 1 24 ? -17.25 6.078 4.828 1 95.12 24 ILE B C 1
ATOM 2120 O O . ILE B 1 24 ? -17.828 5.594 3.846 1 95.12 24 ILE B O 1
ATOM 2124 N N . LEU B 1 25 ? -16.422 5.398 5.562 1 91.88 25 LEU B N 1
ATOM 2125 C CA . LEU B 1 25 ? -15.961 4.074 5.172 1 91.88 25 LEU B CA 1
ATOM 2126 C C . LEU B 1 25 ? -17.094 3.053 5.273 1 91.88 25 LEU B C 1
ATOM 2128 O O . LEU B 1 25 ? -17.141 2.104 4.488 1 91.88 25 LEU B O 1
ATOM 2132 N N . ASN B 1 26 ? -18.016 3.299 6.207 1 90 26 ASN B N 1
ATOM 2133 C CA . ASN B 1 2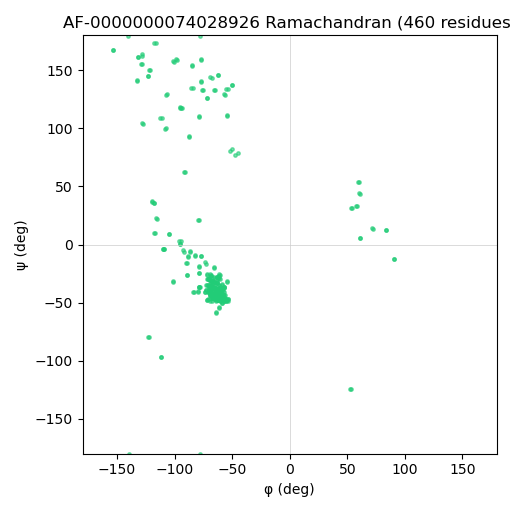6 ? -19.109 2.367 6.41 1 90 26 ASN B CA 1
ATOM 2134 C C . ASN B 1 26 ? -20.359 2.799 5.645 1 90 26 ASN B C 1
ATOM 2136 O O . ASN B 1 26 ? -21.438 2.221 5.82 1 90 26 ASN B O 1
ATOM 2140 N N . LEU B 1 27 ? -20.281 3.859 4.887 1 92.69 27 LEU B N 1
ATOM 2141 C CA . LEU B 1 27 ? -21.297 4.355 3.965 1 92.69 27 LEU B CA 1
ATOM 2142 C C . LEU B 1 27 ? -22.469 4.965 4.723 1 92.69 27 LEU B C 1
ATOM 2144 O O . LEU B 1 27 ? -23.562 5.109 4.172 1 92.69 27 LEU B O 1
ATOM 2148 N N . LYS B 1 28 ? -22.25 5.191 6 1 93.25 28 LYS B N 1
ATOM 2149 C CA . LYS B 1 28 ? -23.234 6.012 6.703 1 93.25 28 LYS B CA 1
ATOM 2150 C C . LYS B 1 28 ? -23.312 7.414 6.098 1 93.25 28 LYS B C 1
ATOM 2152 O O . LYS B 1 28 ? -24.391 8 6.027 1 93.25 28 LYS B O 1
ATOM 2157 N N . ILE B 1 29 ? -22.156 7.961 5.801 1 95.75 29 ILE B N 1
ATOM 2158 C CA . ILE B 1 29 ? -22.062 9.102 4.891 1 95.75 29 ILE B CA 1
ATOM 2159 C C . ILE B 1 29 ? -21.75 8.609 3.48 1 95.75 29 ILE B C 1
ATOM 2161 O O . ILE B 1 29 ? -20.688 8.031 3.238 1 95.75 29 ILE B O 1
ATOM 2165 N N . LYS B 1 30 ? -22.625 8.852 2.582 1 95.5 30 LYS B N 1
ATOM 2166 C CA . LYS B 1 30 ? -22.609 8.188 1.281 1 95.5 30 LYS B CA 1
ATOM 2167 C C . LYS B 1 30 ? -21.672 8.914 0.313 1 95.5 30 LYS B C 1
ATOM 2169 O O . LYS B 1 30 ? -21.438 10.117 0.454 1 95.5 30 LYS B O 1
ATOM 2174 N N . PRO B 1 31 ? -21.156 8.141 -0.686 1 96.5 31 PRO B N 1
ATOM 2175 C CA . PRO B 1 31 ? -20.406 8.812 -1.755 1 96.5 31 PRO B CA 1
ATOM 2176 C C . PRO B 1 31 ? -21.219 9.922 -2.43 1 96.5 31 PRO B C 1
ATOM 2178 O O . PRO B 1 31 ? -22.406 9.742 -2.701 1 96.5 31 PRO B O 1
ATOM 2181 N N . GLY B 1 32 ? -20.562 11.07 -2.611 1 95.12 32 GLY B N 1
ATOM 2182 C CA . GLY B 1 32 ? -21.219 12.18 -3.271 1 95.12 32 GLY B CA 1
ATOM 2183 C C . GLY B 1 32 ? -21.938 13.102 -2.307 1 95.12 32 GLY B C 1
ATOM 2184 O O . GLY B 1 32 ? -22.375 14.195 -2.688 1 95.12 32 GLY B O 1
ATOM 2185 N N . GLN B 1 33 ? -22.094 12.695 -1.112 1 96.12 33 GLN B N 1
ATOM 2186 C CA . GLN B 1 33 ? -22.797 13.508 -0.117 1 96.12 33 GLN B CA 1
ATOM 2187 C C . GLN B 1 33 ? -21.984 14.75 0.246 1 96.12 33 GLN B C 1
ATOM 2189 O O . GLN B 1 33 ? -20.766 14.68 0.375 1 96.12 33 GLN B O 1
ATOM 2194 N N . ILE B 1 34 ? -22.672 15.828 0.481 1 95.12 34 ILE B N 1
ATOM 2195 C CA . ILE B 1 34 ? -22.047 17.078 0.881 1 95.12 34 ILE B CA 1
ATOM 2196 C C . ILE B 1 34 ? -21.641 17 2.354 1 95.12 34 ILE B C 1
ATOM 2198 O O . ILE B 1 34 ? -22.406 16.516 3.186 1 95.12 34 ILE B O 1
ATOM 2202 N N . LEU B 1 35 ? -20.453 17.406 2.619 1 94.94 35 LEU B N 1
ATOM 2203 C CA . LEU B 1 35 ? -19.938 17.531 3.977 1 94.94 35 LEU B CA 1
ATOM 2204 C C . LEU B 1 35 ? -19.344 18.922 4.211 1 94.94 35 LEU B C 1
ATOM 2206 O O . LEU B 1 35 ? -18.219 19.203 3.795 1 94.94 35 LEU B O 1
ATOM 2210 N N . THR B 1 36 ? -20.078 19.812 4.949 1 91.5 36 THR B N 1
ATOM 2211 C CA . THR B 1 36 ? -19.656 21.188 5.121 1 91.5 36 THR B CA 1
ATOM 2212 C C . THR B 1 36 ? -19 21.391 6.484 1 91.5 36 THR B C 1
ATOM 2214 O O . THR B 1 36 ? -19.234 20.609 7.414 1 91.5 36 THR B O 1
ATOM 2217 N N . GLU B 1 37 ? -18.203 22.422 6.5 1 91.94 37 GLU B N 1
ATOM 2218 C CA . GLU B 1 37 ? -17.594 22.797 7.77 1 91.94 37 GLU B CA 1
ATOM 2219 C C . GLU B 1 37 ? -18.672 23.094 8.82 1 91.94 37 GLU B C 1
ATOM 2221 O O . GLU B 1 37 ? -18.516 22.719 9.984 1 91.94 37 GLU B O 1
ATOM 2226 N N . GLN B 1 38 ? -19.734 23.75 8.406 1 92.44 38 GLN B N 1
ATOM 2227 C CA . GLN B 1 38 ? -20.812 24.109 9.297 1 92.44 38 GLN B CA 1
ATOM 2228 C C . GLN B 1 38 ? -21.484 22.875 9.891 1 92.44 38 GLN B C 1
ATOM 2230 O O . GLN B 1 38 ? -21.75 22.828 11.102 1 92.44 38 GLN B O 1
ATOM 2235 N N . GLU B 1 39 ? -21.75 21.891 9.086 1 93.44 39 GLU B N 1
ATOM 2236 C CA . GLU B 1 39 ? -22.359 20.641 9.539 1 93.44 39 GLU B CA 1
ATOM 2237 C C . GLU B 1 39 ? -21.484 19.938 10.562 1 93.44 39 GLU B C 1
ATOM 2239 O O . GLU B 1 39 ? -21.984 19.391 11.547 1 93.44 39 GLU B O 1
ATOM 2244 N N . ILE B 1 40 ? -20.188 19.938 10.32 1 95.12 40 ILE B N 1
ATOM 2245 C CA . ILE B 1 40 ? -19.25 19.281 11.227 1 95.12 40 ILE B CA 1
ATOM 2246 C C . ILE B 1 40 ? -19.219 20.031 12.562 1 95.12 40 ILE B C 1
ATOM 2248 O O . ILE B 1 40 ? -19.281 19.406 13.625 1 95.12 40 ILE B O 1
ATOM 2252 N N . CYS B 1 41 ? -19.156 21.312 12.477 1 95.31 41 CYS B N 1
ATOM 2253 C CA . CYS B 1 41 ? -19.188 22.125 13.68 1 95.31 41 CYS B CA 1
ATOM 2254 C C . CYS B 1 41 ? -20.422 21.844 14.516 1 95.31 41 CYS B C 1
ATOM 2256 O O . CYS B 1 41 ? -20.328 21.641 15.727 1 95.31 41 CYS B O 1
ATOM 2258 N N . GLU B 1 42 ? -21.578 21.797 13.883 1 95.38 42 GLU B N 1
ATOM 2259 C CA . GLU B 1 42 ? -22.859 21.625 14.562 1 95.38 42 GLU B CA 1
ATOM 2260 C C . GLU B 1 42 ? -22.984 20.219 15.141 1 95.38 42 GLU B C 1
ATOM 2262 O O . GLU B 1 42 ? -23.375 20.031 16.297 1 95.38 42 GLU B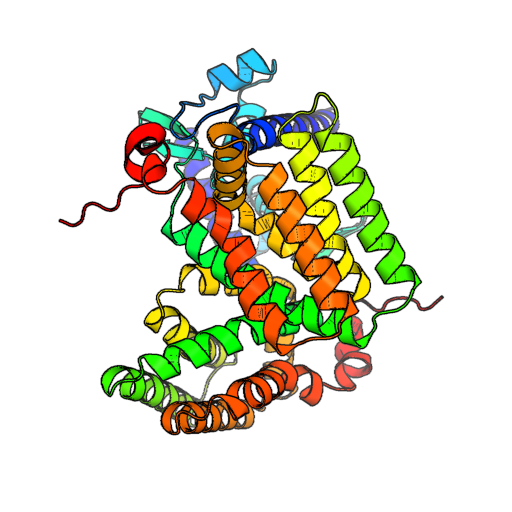 O 1
ATOM 2267 N N . LYS B 1 43 ? -22.594 19.25 14.375 1 94.25 43 LYS B N 1
ATOM 2268 C CA . LYS B 1 43 ? -22.75 17.859 14.773 1 94.25 43 LYS B CA 1
ATOM 2269 C C . LYS B 1 43 ? -21.828 17.5 15.945 1 94.25 43 LYS B C 1
ATOM 2271 O O . LYS B 1 43 ? -22.219 16.75 16.844 1 94.25 43 LYS B O 1
ATOM 2276 N N . TYR B 1 44 ? -20.688 18.047 15.906 1 95.19 44 TYR B N 1
ATOM 2277 C CA . TYR B 1 44 ? -19.703 17.609 16.891 1 95.19 44 TYR B CA 1
ATOM 2278 C C . TYR B 1 44 ? -19.438 18.703 17.922 1 95.19 44 TYR B C 1
ATOM 2280 O O . TYR B 1 44 ? -18.609 18.531 18.828 1 95.19 44 TYR B O 1
ATOM 2288 N N . ASN B 1 45 ? -20.031 19.828 17.734 1 94.25 45 ASN B N 1
ATOM 2289 C CA . ASN B 1 45 ? -19.906 20.953 18.641 1 94.25 45 ASN B CA 1
ATOM 2290 C C . ASN B 1 45 ? -18.453 21.406 18.797 1 94.25 45 ASN B C 1
ATOM 2292 O O . ASN B 1 45 ? -17.938 21.484 19.906 1 94.25 45 ASN B O 1
ATOM 2296 N N . ILE B 1 46 ? -17.891 21.656 17.672 1 93.62 46 ILE B N 1
ATOM 2297 C CA . ILE B 1 46 ? -16.516 22.141 17.641 1 93.62 46 ILE B CA 1
ATOM 2298 C C . ILE B 1 46 ? -16.438 23.406 16.797 1 93.62 46 ILE B C 1
ATOM 2300 O O . ILE B 1 46 ? -17.375 23.734 16.078 1 93.62 46 ILE B O 1
ATOM 2304 N N . SER B 1 47 ? -15.328 24.109 17.016 1 92.25 47 SER B N 1
ATOM 2305 C CA . SER B 1 47 ? -15.125 25.359 16.281 1 92.25 47 SER B CA 1
ATOM 2306 C C . SER B 1 47 ? -14.672 25.094 14.852 1 92.25 47 SER B C 1
ATOM 2308 O O . SER B 1 47 ? -14.5 23.953 14.453 1 92.25 47 SER B O 1
ATOM 2310 N N . ARG B 1 48 ? -14.453 26.234 14.086 1 90.69 48 ARG B N 1
ATOM 2311 C CA . ARG B 1 48 ? -14.078 26.141 12.68 1 90.69 48 ARG B CA 1
ATOM 2312 C C . ARG B 1 48 ? -12.648 25.641 12.516 1 90.69 48 ARG B C 1
ATOM 2314 O O . ARG B 1 48 ? -12.32 24.969 11.539 1 90.69 48 ARG B O 1
ATOM 2321 N N . THR B 1 49 ? -11.914 25.969 13.484 1 85.94 49 THR B N 1
ATOM 2322 C CA . THR B 1 49 ? -10.508 25.594 13.375 1 85.94 49 THR B CA 1
ATOM 2323 C C . THR B 1 49 ? -10.344 24.078 13.352 1 85.94 49 THR B C 1
ATOM 2325 O O . THR B 1 49 ? -9.812 23.531 12.383 1 85.94 49 THR B O 1
ATOM 2328 N N . PRO B 1 50 ? -10.789 23.375 14.336 1 91.25 50 PRO B N 1
ATOM 2329 C CA . PRO B 1 50 ? -10.672 21.922 14.273 1 91.25 50 PRO B CA 1
ATOM 2330 C C . PRO B 1 50 ? -11.477 21.312 13.117 1 91.25 50 PRO B C 1
ATOM 2332 O O . PRO B 1 50 ? -11.07 20.312 12.539 1 91.25 50 PRO B O 1
ATOM 2335 N N . SER B 1 51 ? -12.602 21.906 12.789 1 93.44 51 SER B N 1
ATOM 2336 C CA . SER B 1 51 ? -13.406 21.391 11.688 1 93.44 51 SER B CA 1
ATOM 2337 C C . SER B 1 51 ? -12.648 21.484 10.367 1 93.44 51 SER B C 1
ATOM 2339 O O . SER B 1 51 ? -12.719 20.562 9.547 1 93.44 51 SER B O 1
ATOM 2341 N N . ARG B 1 52 ? -12.008 22.516 10.172 1 88.56 52 ARG B N 1
ATOM 2342 C CA . ARG B 1 52 ? -11.195 22.688 8.969 1 88.56 52 ARG B CA 1
ATOM 2343 C C . ARG B 1 52 ? -10.055 21.688 8.93 1 88.56 52 ARG B C 1
ATOM 2345 O O . ARG B 1 52 ? -9.742 21.141 7.867 1 88.56 52 ARG B O 1
ATOM 2352 N N . ASP B 1 53 ? -9.469 21.5 10.047 1 88.94 53 ASP B N 1
ATOM 2353 C CA . ASP B 1 53 ? -8.422 20.484 10.148 1 88.94 53 ASP B CA 1
ATOM 2354 C C . ASP B 1 53 ? -8.945 19.109 9.766 1 88.94 53 ASP B C 1
ATOM 2356 O O . ASP B 1 53 ? -8.32 18.391 8.977 1 88.94 53 ASP B O 1
ATOM 2360 N N . VAL B 1 54 ? -10.062 18.781 10.289 1 93.44 54 VAL B N 1
ATOM 2361 C CA . VAL B 1 54 ? -10.688 17.484 10.031 1 93.44 54 VAL B CA 1
ATOM 2362 C C . VAL B 1 54 ? -10.969 17.344 8.539 1 93.44 54 VAL B C 1
ATOM 2364 O O . VAL B 1 54 ? -10.648 16.312 7.941 1 93.44 54 VAL B O 1
ATOM 2367 N N . LEU B 1 55 ? -11.492 18.359 7.973 1 93.31 55 LEU B N 1
ATOM 2368 C CA . LEU B 1 55 ? -11.812 18.312 6.551 1 93.31 55 LEU B CA 1
ATOM 2369 C C . LEU B 1 55 ? -10.547 18.172 5.711 1 93.31 55 LEU B C 1
ATOM 2371 O O . LEU B 1 55 ? -10.531 17.422 4.734 1 93.31 55 LEU B O 1
ATOM 2375 N N . GLN B 1 56 ? -9.586 18.875 6.086 1 88.69 56 GLN B N 1
ATOM 2376 C CA . GLN B 1 56 ? -8.32 18.797 5.363 1 88.69 56 GLN B CA 1
ATOM 2377 C C . GLN B 1 56 ? -7.727 17.391 5.453 1 88.69 56 GLN B C 1
ATOM 2379 O O . GLN B 1 56 ? -7.211 16.859 4.465 1 88.69 56 GLN B O 1
ATOM 2384 N N . ARG B 1 57 ? -7.824 16.797 6.551 1 88.69 57 ARG B N 1
ATOM 2385 C CA . ARG B 1 57 ? -7.32 15.438 6.73 1 88.69 57 ARG B CA 1
ATOM 2386 C C . ARG B 1 57 ? -8.117 14.445 5.895 1 88.69 57 ARG B C 1
ATOM 2388 O O . ARG B 1 57 ? -7.551 13.516 5.309 1 88.69 57 ARG B O 1
ATOM 2395 N N . LEU B 1 58 ? -9.391 14.641 5.906 1 93.56 58 LEU B N 1
ATOM 2396 C CA . LEU B 1 58 ? -10.242 13.781 5.09 1 93.56 58 LEU B CA 1
ATOM 2397 C C . LEU B 1 58 ? -9.906 13.93 3.611 1 93.56 58 LEU B C 1
ATOM 2399 O O . LEU B 1 58 ? -9.93 12.945 2.863 1 93.56 58 LEU B O 1
ATOM 2403 N N . LYS B 1 59 ? -9.562 15.109 3.236 1 91.25 59 LYS B N 1
ATOM 2404 C CA . LYS B 1 59 ? -9.156 15.367 1.857 1 91.25 59 LYS B CA 1
ATOM 2405 C C . LYS B 1 59 ? -7.828 14.688 1.539 1 91.25 59 LYS B C 1
ATOM 2407 O O . LYS B 1 59 ? -7.691 14.031 0.504 1 91.25 59 LYS B O 1
ATOM 2412 N N . ASN B 1 60 ? -6.953 14.82 2.477 1 83.69 60 ASN B N 1
ATOM 2413 C CA . ASN B 1 60 ? -5.641 14.203 2.299 1 83.69 60 ASN B CA 1
ATOM 2414 C C . ASN B 1 60 ? -5.75 12.68 2.195 1 83.69 60 ASN B C 1
ATOM 2416 O O . ASN B 1 60 ? -4.969 12.047 1.483 1 83.69 60 ASN B O 1
ATOM 2420 N N . ALA B 1 61 ? -6.75 12.148 2.811 1 86.5 61 ALA B N 1
ATOM 2421 C CA . ALA B 1 61 ? -6.957 10.703 2.811 1 86.5 61 ALA B CA 1
ATOM 2422 C C . ALA B 1 61 ? -7.754 10.266 1.586 1 86.5 61 ALA B C 1
ATOM 2424 O O . ALA B 1 61 ? -7.977 9.07 1.381 1 86.5 61 ALA B O 1
ATOM 2425 N N . GLY B 1 62 ? -8.234 11.234 0.803 1 89.94 62 GLY B N 1
ATOM 2426 C CA . GLY B 1 62 ? -8.977 10.922 -0.408 1 89.94 62 GLY B CA 1
ATOM 2427 C C . GLY B 1 62 ? -10.445 10.633 -0.152 1 89.94 62 GLY B C 1
ATOM 2428 O O . GLY B 1 62 ? -11.148 10.148 -1.039 1 89.94 62 GLY B O 1
ATOM 2429 N N . LEU B 1 63 ? -10.938 10.922 0.988 1 94.75 63 LEU B N 1
ATOM 2430 C CA . LEU B 1 63 ? -12.312 10.609 1.38 1 94.75 63 LEU B CA 1
ATOM 2431 C C . LEU B 1 63 ? -13.258 11.742 1.004 1 94.75 63 LEU B C 1
ATOM 2433 O O . LEU B 1 63 ? -14.461 11.523 0.852 1 94.75 63 LEU B O 1
ATOM 2437 N N . VAL B 1 64 ? -12.633 12.953 0.938 1 95.31 64 VAL B N 1
ATOM 2438 C CA . VAL B 1 64 ? -13.406 14.148 0.617 1 95.31 64 VAL B CA 1
ATOM 2439 C C . VAL B 1 64 ? -12.688 14.961 -0.459 1 95.31 64 VAL B C 1
ATOM 2441 O O . VAL B 1 64 ? -11.453 14.953 -0.528 1 95.31 64 VAL B O 1
ATOM 2444 N N . PHE B 1 65 ? -13.367 15.484 -1.321 1 92.56 65 PHE B N 1
ATOM 2445 C CA . PHE B 1 65 ? -12.789 16.406 -2.291 1 92.56 65 PHE B CA 1
ATOM 2446 C C . PHE B 1 65 ? -13.586 17.703 -2.334 1 92.56 65 PHE B C 1
ATOM 2448 O O . PHE B 1 65 ? -14.75 17.75 -1.946 1 92.56 65 PHE B O 1
ATOM 2455 N N . THR B 1 66 ? -12.898 18.703 -2.748 1 90.94 66 THR B N 1
ATOM 2456 C CA . THR B 1 66 ? -13.508 20.031 -2.781 1 90.94 66 THR B CA 1
ATOM 2457 C C . THR B 1 66 ? -13.805 20.453 -4.219 1 90.94 66 THR B C 1
ATOM 2459 O O . THR B 1 66 ? -12.961 20.297 -5.102 1 90.94 66 THR B O 1
ATOM 2462 N N . ILE B 1 67 ? -14.977 20.859 -4.453 1 86.19 67 ILE B N 1
ATOM 2463 C CA . ILE B 1 67 ? -15.273 21.609 -5.672 1 86.19 67 ILE B CA 1
ATOM 2464 C C . ILE B 1 67 ? -15.18 23.109 -5.402 1 86.19 67 ILE B C 1
ATOM 2466 O O . ILE B 1 67 ? -15.914 23.641 -4.566 1 86.19 67 ILE B O 1
ATOM 2470 N N . PRO B 1 68 ? -14.258 23.672 -6.109 1 82.56 68 PRO B N 1
ATOM 2471 C CA . PRO B 1 68 ? -14.055 25.094 -5.852 1 82.56 68 PRO B CA 1
ATOM 2472 C C . PRO B 1 68 ? -15.359 25.891 -5.891 1 82.56 68 PRO B C 1
ATOM 2474 O O . PRO B 1 68 ? -16.203 25.672 -6.766 1 82.56 68 PRO B O 1
ATOM 2477 N N . TYR B 1 69 ? -15.375 26.766 -4.887 1 78.56 69 TYR B N 1
ATOM 2478 C CA . TYR B 1 69 ? -16.453 27.734 -4.73 1 78.56 69 TYR B CA 1
ATOM 2479 C C . TYR B 1 69 ? -17.797 27.047 -4.543 1 78.56 69 TYR B C 1
ATOM 2481 O O . TYR B 1 69 ? -18.844 27.672 -4.688 1 78.56 69 TYR B O 1
ATOM 2489 N N . LYS B 1 70 ? -17.875 25.766 -4.43 1 82.25 70 LYS B N 1
ATOM 2490 C CA . LYS B 1 70 ? -19.125 25.047 -4.176 1 82.25 70 LYS B CA 1
ATOM 2491 C C . LYS B 1 70 ? -19.109 24.422 -2.787 1 82.25 70 LYS B C 1
ATOM 2493 O O . LYS B 1 70 ? -19.516 25.047 -1.809 1 82.25 70 LYS B O 1
ATOM 2498 N N . ALA B 1 71 ? -18.781 23.188 -2.604 1 89.75 71 ALA B N 1
ATOM 2499 C CA . ALA B 1 71 ? -18.828 22.453 -1.343 1 89.75 71 ALA B CA 1
ATOM 2500 C C . ALA B 1 71 ? -17.812 21.312 -1.323 1 89.75 71 ALA B C 1
ATOM 2502 O O . ALA B 1 71 ? -17.078 21.109 -2.293 1 89.75 71 ALA B O 1
ATOM 2503 N N . ASN B 1 72 ? -17.594 20.734 -0.084 1 95 72 ASN B N 1
ATOM 2504 C CA . ASN B 1 72 ? -16.875 19.484 0.067 1 95 72 ASN B CA 1
ATOM 2505 C C . ASN B 1 72 ? -17.812 18.281 -0.106 1 95 72 ASN B C 1
ATOM 2507 O O . ASN B 1 72 ? -18.938 18.281 0.398 1 95 72 ASN B O 1
ATOM 2511 N N . TYR B 1 73 ? -17.297 17.344 -0.873 1 96.06 73 TYR B N 1
ATOM 2512 C CA . TYR B 1 73 ? -18.094 16.141 -1.133 1 96.06 73 TYR B CA 1
ATOM 2513 C C . TYR B 1 73 ? -17.328 14.898 -0.71 1 96.06 73 TYR B C 1
ATOM 2515 O O . TYR B 1 73 ? -16.094 14.836 -0.848 1 96.06 73 TYR B O 1
ATOM 2523 N N . VAL B 1 74 ? -18.078 13.953 -0.229 1 96.81 74 VAL B N 1
ATOM 2524 C CA . VAL B 1 74 ? -17.469 12.641 -0.05 1 96.81 74 VAL B CA 1
ATOM 2525 C C . VAL B 1 74 ? -17.094 12.055 -1.409 1 96.81 74 VAL B C 1
ATOM 2527 O O . VAL B 1 74 ? -17.891 12.086 -2.35 1 96.81 74 VAL B O 1
ATOM 2530 N N . SER B 1 75 ? -15.898 11.555 -1.496 1 96 75 SER B N 1
ATOM 2531 C CA . SER B 1 75 ? -15.383 11.07 -2.773 1 96 75 SER B CA 1
ATOM 2532 C C . SER B 1 75 ? -16.219 9.914 -3.303 1 96 75 SER B C 1
ATOM 2534 O O . SER B 1 75 ? -16.734 9.109 -2.525 1 96 75 SER B O 1
ATOM 2536 N N . LEU B 1 76 ? -16.359 9.836 -4.602 1 95.75 76 LEU B N 1
ATOM 2537 C CA . LEU B 1 76 ? -16.984 8.695 -5.25 1 95.75 76 LEU B CA 1
ATOM 2538 C C . LEU B 1 76 ? -16.031 7.508 -5.309 1 95.75 76 LEU B C 1
ATOM 2540 O O . LEU B 1 76 ? -14.812 7.672 -5.129 1 95.75 76 LEU B O 1
ATOM 2544 N N . LEU B 1 77 ? -16.594 6.359 -5.48 1 95.12 77 LEU B N 1
ATOM 2545 C CA . LEU B 1 77 ? -15.797 5.148 -5.633 1 95.12 77 LEU B CA 1
ATOM 2546 C C . LEU B 1 77 ? -15.211 5.051 -7.039 1 95.12 77 LEU B C 1
ATOM 2548 O O . LEU B 1 77 ? -15.875 5.414 -8.016 1 95.12 77 LEU B O 1
ATOM 2552 N N . ASP B 1 78 ? -14.031 4.641 -7.145 1 94.19 78 ASP B N 1
ATOM 2553 C CA . ASP B 1 78 ? -13.328 4.469 -8.406 1 94.19 78 ASP B CA 1
ATOM 2554 C C . ASP B 1 78 ? -13.086 2.99 -8.703 1 94.19 78 ASP B C 1
ATOM 2556 O O . ASP B 1 78 ? -12.211 2.363 -8.094 1 94.19 78 ASP B O 1
ATOM 2560 N N . MET B 1 79 ? -13.789 2.432 -9.688 1 94.25 79 MET B N 1
ATOM 2561 C CA . MET B 1 79 ? -13.719 1.002 -9.977 1 94.25 79 MET B CA 1
ATOM 2562 C C . MET B 1 79 ? -12.328 0.61 -10.461 1 94.25 79 MET B C 1
ATOM 2564 O O . MET B 1 79 ? -11.875 -0.511 -10.219 1 94.25 79 MET B O 1
ATOM 2568 N N . ASP B 1 80 ? -11.641 1.485 -11.141 1 94.19 80 ASP B N 1
ATOM 2569 C CA . ASP B 1 80 ? -10.273 1.185 -11.547 1 94.19 80 ASP B CA 1
ATOM 2570 C C . ASP B 1 80 ? -9.367 0.98 -10.336 1 94.19 80 ASP B C 1
ATOM 2572 O O . ASP B 1 80 ? -8.586 0.027 -10.289 1 94.19 80 ASP B O 1
ATOM 2576 N N . SER B 1 81 ? -9.5 1.854 -9.344 1 93.75 81 SER B N 1
ATOM 2577 C CA . SER B 1 81 ? -8.758 1.718 -8.102 1 93.75 81 SER B CA 1
ATOM 2578 C C . SER B 1 81 ? -9.117 0.421 -7.383 1 93.75 81 SER B C 1
ATOM 2580 O O . SER B 1 81 ? -8.234 -0.299 -6.91 1 93.75 81 SER B O 1
ATOM 2582 N N . ILE B 1 82 ? -10.375 0.134 -7.336 1 94.75 82 ILE B N 1
ATOM 2583 C CA . ILE B 1 82 ? -10.859 -1.05 -6.641 1 94.75 82 ILE B CA 1
ATOM 2584 C C . ILE B 1 82 ? -10.297 -2.307 -7.301 1 94.75 82 ILE B C 1
ATOM 2586 O O . ILE B 1 82 ? -9.758 -3.182 -6.625 1 94.75 82 ILE B O 1
ATOM 2590 N N . ARG B 1 83 ? -10.367 -2.402 -8.609 1 95.81 83 ARG B N 1
ATOM 2591 C CA . ARG B 1 83 ? -9.883 -3.566 -9.344 1 95.81 83 ARG B CA 1
ATOM 2592 C C . ARG B 1 83 ? -8.383 -3.746 -9.164 1 95.81 83 ARG B C 1
ATOM 2594 O O . ARG B 1 83 ? -7.898 -4.871 -9.008 1 95.81 83 ARG B O 1
ATOM 2601 N N . GLN B 1 84 ? -7.684 -2.691 -9.195 1 96.06 84 GLN B N 1
ATOM 2602 C CA . GLN B 1 84 ? -6.238 -2.771 -9.023 1 96.06 84 GLN B CA 1
ATOM 2603 C C . GLN B 1 84 ? -5.875 -3.176 -7.598 1 96.06 84 GLN B C 1
ATOM 2605 O O . GLN B 1 84 ? -4.902 -3.902 -7.379 1 96.06 84 GLN B O 1
ATOM 2610 N N . PHE B 1 85 ? -6.57 -2.697 -6.684 1 95.06 85 PHE B N 1
ATOM 2611 C CA . PHE B 1 85 ? -6.328 -3.104 -5.305 1 95.06 85 PHE B CA 1
ATOM 2612 C C . PHE B 1 85 ? -6.617 -4.59 -5.117 1 95.06 85 PHE B C 1
ATOM 2614 O O . PHE B 1 85 ? -5.875 -5.289 -4.43 1 95.06 85 PHE B O 1
ATOM 2621 N N . ILE B 1 86 ? -7.707 -5.02 -5.688 1 96.06 86 ILE B N 1
ATOM 2622 C CA . ILE B 1 86 ? -8.031 -6.441 -5.637 1 96.06 86 ILE B CA 1
ATOM 2623 C C . ILE B 1 86 ? -6.895 -7.25 -6.258 1 96.06 86 ILE B C 1
ATOM 2625 O O . ILE B 1 86 ? -6.477 -8.266 -5.703 1 96.06 86 ILE B O 1
ATOM 2629 N N . TYR B 1 87 ? -6.418 -6.781 -7.352 1 97 87 TYR B N 1
ATOM 2630 C CA . TYR B 1 87 ? -5.289 -7.422 -8.023 1 97 87 TYR B CA 1
ATOM 2631 C C . TYR B 1 87 ? -4.098 -7.547 -7.082 1 97 87 TYR B C 1
ATOM 2633 O O . TYR B 1 87 ? -3.488 -8.617 -6.977 1 97 87 TYR B O 1
ATOM 2641 N N . MET B 1 88 ? -3.768 -6.48 -6.414 1 95.69 88 MET B N 1
ATOM 2642 C CA . MET B 1 88 ? -2.662 -6.473 -5.461 1 95.69 88 MET B CA 1
ATOM 2643 C C . MET B 1 88 ? -2.9 -7.48 -4.34 1 95.69 88 MET B C 1
ATOM 2645 O O . MET B 1 88 ? -2.006 -8.25 -3.992 1 95.69 88 MET B O 1
ATOM 2649 N N . ARG B 1 89 ? -4.07 -7.418 -3.799 1 96.25 89 ARG B N 1
ATOM 2650 C CA . ARG B 1 89 ? -4.391 -8.336 -2.711 1 96.25 89 ARG B CA 1
ATOM 2651 C C . ARG B 1 89 ? -4.289 -9.789 -3.17 1 96.25 89 ARG B C 1
ATOM 2653 O O . ARG B 1 89 ? -3.816 -10.648 -2.426 1 96.25 89 ARG B O 1
ATOM 2660 N N . ILE B 1 90 ? -4.797 -10.055 -4.391 1 97.56 90 ILE B N 1
ATOM 2661 C CA . ILE B 1 90 ? -4.719 -11.406 -4.922 1 97.56 90 ILE B CA 1
ATOM 2662 C C . ILE B 1 90 ? -3.262 -11.859 -4.961 1 97.56 90 ILE B C 1
ATOM 2664 O O . ILE B 1 90 ? -2.93 -12.953 -4.484 1 97.56 90 ILE B O 1
ATOM 2668 N N . ALA B 1 91 ? -2.406 -11.023 -5.488 1 97.69 91 ALA B N 1
ATOM 2669 C CA . ALA B 1 91 ? -0.993 -11.375 -5.609 1 97.69 91 ALA B CA 1
ATOM 2670 C C . ALA B 1 91 ? -0.372 -11.625 -4.238 1 97.69 91 ALA B C 1
ATOM 2672 O O . ALA B 1 91 ? 0.273 -12.648 -4.02 1 97.69 91 ALA B O 1
ATOM 2673 N N . ILE B 1 92 ? -0.594 -10.781 -3.332 1 97.5 92 ILE B N 1
ATOM 2674 C CA . ILE B 1 92 ? 0.037 -10.828 -2.018 1 97.5 92 ILE B CA 1
ATOM 2675 C C . ILE B 1 92 ? -0.542 -11.984 -1.205 1 97.5 92 ILE B C 1
ATOM 2677 O O . ILE B 1 92 ? 0.203 -12.781 -0.629 1 97.5 92 ILE B O 1
ATOM 2681 N N . GLU B 1 93 ? -1.863 -12.094 -1.182 1 97.44 93 GLU B N 1
ATOM 2682 C CA . GLU B 1 93 ? -2.49 -13.102 -0.333 1 97.44 93 GLU B CA 1
ATOM 2683 C C . GLU B 1 93 ? -2.25 -14.508 -0.875 1 97.44 93 GLU B C 1
ATOM 2685 O O . GLU B 1 93 ? -2.135 -15.461 -0.105 1 97.44 93 GLU B O 1
ATOM 2690 N N . THR B 1 94 ? -2.215 -14.641 -2.203 1 97.94 94 THR B N 1
ATOM 2691 C CA . THR B 1 94 ? -1.812 -15.922 -2.768 1 97.94 94 THR B CA 1
ATOM 2692 C C . THR B 1 94 ? -0.442 -16.344 -2.242 1 97.94 94 THR B C 1
ATOM 2694 O O . THR B 1 94 ? -0.261 -17.469 -1.794 1 97.94 94 THR B O 1
ATOM 2697 N N . ALA B 1 95 ? 0.514 -15.422 -2.271 1 97.69 95 ALA B N 1
ATOM 2698 C CA . ALA B 1 95 ? 1.862 -15.703 -1.789 1 97.69 95 ALA B CA 1
ATOM 2699 C C . ALA B 1 95 ? 1.852 -16.047 -0.304 1 97.69 95 ALA B C 1
ATOM 2701 O O . ALA B 1 95 ? 2.473 -17.031 0.114 1 97.69 95 ALA B O 1
ATOM 2702 N N . VAL B 1 96 ? 1.13 -15.289 0.487 1 98.12 96 VAL B N 1
ATOM 2703 C CA . VAL B 1 96 ? 1.112 -15.469 1.935 1 98.12 96 VAL B CA 1
ATOM 2704 C C . VAL B 1 96 ? 0.444 -16.797 2.283 1 98.12 96 VAL B C 1
ATOM 2706 O O . VAL B 1 96 ? 0.908 -17.516 3.168 1 98.12 96 VAL B O 1
ATOM 2709 N N . VAL B 1 97 ? -0.644 -17.109 1.633 1 97.94 97 VAL B N 1
ATOM 2710 C CA . VAL B 1 97 ? -1.351 -18.359 1.904 1 97.94 97 VAL B CA 1
ATOM 2711 C C . VAL B 1 97 ? -0.461 -19.547 1.546 1 97.94 97 VAL B C 1
ATOM 2713 O O . VAL B 1 97 ? -0.428 -20.547 2.268 1 97.94 97 VAL B O 1
ATOM 2716 N N . LYS B 1 98 ? 0.269 -19.453 0.477 1 97.5 98 LYS B N 1
ATOM 2717 C CA . LYS B 1 98 ? 1.217 -20.5 0.131 1 97.5 98 LYS B CA 1
ATOM 2718 C C . LYS B 1 98 ? 2.297 -20.641 1.199 1 97.5 98 LYS B C 1
ATOM 2720 O O . LYS B 1 98 ? 2.717 -21.75 1.524 1 97.5 98 LYS B O 1
ATOM 2725 N N . ASP B 1 99 ? 2.754 -19.531 1.729 1 97.56 99 ASP B N 1
ATOM 2726 C CA . ASP B 1 99 ? 3.707 -19.562 2.834 1 97.56 99 ASP B CA 1
ATOM 2727 C C . ASP B 1 99 ? 3.096 -20.219 4.066 1 97.56 99 ASP B C 1
ATOM 2729 O O . ASP B 1 99 ? 3.781 -20.953 4.793 1 97.56 99 ASP B O 1
ATOM 2733 N N . VAL B 1 100 ? 1.86 -19.953 4.316 1 97.5 100 VAL B N 1
ATOM 2734 C CA . VAL B 1 100 ? 1.145 -20.516 5.449 1 97.5 100 VAL B CA 1
ATOM 2735 C C . VAL B 1 100 ? 1.116 -22.047 5.328 1 97.5 100 VAL B C 1
ATOM 2737 O O . VAL B 1 100 ? 1.328 -22.75 6.312 1 97.5 100 VAL B O 1
ATOM 2740 N N . ILE B 1 101 ? 0.853 -22.516 4.148 1 97.44 101 ILE B N 1
ATOM 2741 C CA . ILE B 1 101 ? 0.772 -23.953 3.895 1 97.44 101 ILE B CA 1
ATOM 2742 C C . ILE B 1 101 ? 2.1 -24.609 4.258 1 97.44 101 ILE B C 1
ATOM 2744 O O . ILE B 1 101 ? 2.117 -25.719 4.809 1 97.44 101 ILE B O 1
ATOM 2748 N N . LYS B 1 102 ? 3.197 -23.953 4.051 1 96.81 102 LYS B N 1
ATOM 2749 C CA . LYS B 1 102 ? 4.527 -24.484 4.328 1 96.81 102 LYS B CA 1
ATOM 2750 C C . LYS B 1 102 ? 4.758 -24.641 5.828 1 96.81 102 LYS B C 1
ATOM 2752 O O . LYS B 1 102 ? 5.555 -25.484 6.254 1 96.81 102 LYS B O 1
ATOM 2757 N N . ILE B 1 103 ? 4.078 -23.875 6.594 1 97.12 103 ILE B N 1
ATOM 2758 C CA . ILE B 1 103 ? 4.371 -23.875 8.023 1 97.12 103 ILE B CA 1
ATOM 2759 C C . ILE B 1 103 ? 3.152 -24.359 8.805 1 97.12 103 ILE B C 1
ATOM 2761 O O . ILE B 1 103 ? 3.1 -24.234 10.023 1 97.12 103 ILE B O 1
ATOM 2765 N N . LEU B 1 104 ? 2.246 -24.828 8.156 1 96.44 104 LEU B N 1
ATOM 2766 C CA . LEU B 1 104 ? 0.963 -25.219 8.734 1 96.44 104 LEU B CA 1
ATOM 2767 C C . LEU B 1 104 ? 1.153 -26.219 9.867 1 96.44 104 LEU B C 1
ATOM 2769 O O . LEU B 1 104 ? 1.889 -27.188 9.719 1 96.44 104 LEU B O 1
ATOM 2773 N N . ASP B 1 105 ? 0.554 -25.938 10.992 1 96.5 105 ASP B N 1
ATOM 2774 C CA . ASP B 1 105 ? 0.526 -26.844 12.133 1 96.5 105 ASP B CA 1
ATOM 2775 C C . ASP B 1 105 ? -0.842 -26.828 12.812 1 96.5 105 ASP B C 1
ATOM 2777 O O . ASP B 1 105 ? -1.755 -26.141 12.367 1 96.5 105 ASP B O 1
ATOM 2781 N N . ASP B 1 106 ? -0.95 -27.594 13.797 1 97 106 ASP B N 1
ATOM 2782 C CA . ASP B 1 106 ? -2.248 -27.766 14.438 1 97 106 ASP B CA 1
ATOM 2783 C C . ASP B 1 106 ? -2.723 -26.469 15.094 1 97 106 ASP B C 1
ATOM 2785 O O . ASP B 1 106 ? -3.92 -26.188 15.117 1 97 106 ASP B O 1
ATOM 2789 N N . LYS B 1 107 ? -1.843 -25.781 15.578 1 97.62 107 LYS B N 1
ATOM 2790 C CA . LYS B 1 107 ? -2.195 -24.531 16.234 1 97.62 107 LYS B CA 1
ATOM 2791 C C . LYS B 1 107 ? -2.779 -23.531 15.242 1 97.62 107 LYS B C 1
ATOM 2793 O O . LYS B 1 107 ? -3.801 -22.891 15.516 1 97.62 107 LYS B O 1
ATOM 2798 N N . LEU B 1 108 ? -2.119 -23.406 14.156 1 97.62 108 LEU B N 1
ATOM 2799 C CA . LEU B 1 108 ? -2.584 -22.484 13.117 1 97.62 108 LEU B CA 1
ATOM 2800 C C . LEU B 1 108 ? -3.93 -22.938 12.555 1 97.62 108 LEU B C 1
ATOM 2802 O O . LEU B 1 108 ? -4.82 -22.109 12.344 1 97.62 108 LEU B O 1
ATOM 2806 N N . ILE B 1 109 ? -4.113 -24.188 12.328 1 97.44 109 ILE B N 1
ATOM 2807 C CA . ILE B 1 109 ? -5.383 -24.734 11.852 1 97.44 109 ILE B CA 1
ATOM 2808 C C . ILE B 1 109 ? -6.488 -24.422 12.859 1 97.44 109 ILE B C 1
ATOM 2810 O O . ILE B 1 109 ? -7.578 -23.984 12.477 1 97.44 109 ILE B O 1
ATOM 2814 N N . ALA B 1 110 ? -6.191 -24.609 14.102 1 98.06 110 ALA B N 1
ATOM 2815 C CA . ALA B 1 110 ? -7.164 -24.328 15.156 1 98.06 110 ALA B CA 1
ATOM 2816 C C . ALA B 1 110 ? -7.562 -22.844 15.156 1 98.06 110 ALA B C 1
ATOM 2818 O O . ALA B 1 110 ? -8.734 -22.516 15.352 1 98.06 110 ALA B O 1
ATOM 2819 N N . GLU B 1 111 ? -6.621 -21.984 14.961 1 98.06 111 GLU B N 1
ATOM 2820 C CA . GLU B 1 111 ? -6.898 -20.547 14.898 1 98.06 111 GLU B CA 1
ATOM 2821 C C . GLU B 1 111 ? -7.848 -20.219 13.758 1 98.06 111 GLU B C 1
ATOM 2823 O O . GLU B 1 111 ? -8.789 -19.438 13.93 1 98.06 111 GLU B O 1
ATOM 2828 N N . LEU B 1 112 ? -7.605 -20.781 12.609 1 98.12 112 LEU B N 1
ATOM 2829 C CA . LEU B 1 112 ? -8.461 -20.578 11.445 1 98.12 112 LEU B CA 1
ATOM 2830 C C . LEU B 1 112 ? -9.875 -21.094 11.711 1 98.12 112 LEU B C 1
ATOM 2832 O O . LEU B 1 112 ? -10.852 -20.406 11.43 1 98.12 112 LEU B O 1
ATOM 2836 N N . GLU B 1 113 ? -9.922 -22.25 12.273 1 98.06 113 GLU B N 1
ATOM 2837 C CA . GLU B 1 113 ? -11.211 -22.875 12.539 1 98.06 113 GLU B CA 1
ATOM 2838 C C . GLU B 1 113 ? -11.984 -22.109 13.609 1 98.06 113 GLU B C 1
ATOM 2840 O O . GLU B 1 113 ? -13.211 -22.031 13.562 1 98.06 113 GLU B O 1
ATOM 2845 N N . GLU B 1 114 ? -11.273 -21.609 14.547 1 98.38 114 GLU B N 1
ATOM 2846 C CA . GLU B 1 114 ? -11.922 -20.797 15.57 1 98.38 114 GLU B CA 1
ATOM 2847 C C . GLU B 1 114 ? -12.562 -19.547 14.969 1 98.38 114 GLU B C 1
ATOM 2849 O O . GLU B 1 114 ? -13.672 -19.172 15.344 1 98.38 114 GLU B O 1
ATOM 2854 N N . ASN B 1 115 ? -11.836 -18.922 14.094 1 98.38 115 ASN B N 1
ATOM 2855 C CA . ASN B 1 115 ? -12.422 -17.766 13.422 1 98.38 115 ASN B CA 1
ATOM 2856 C C . ASN B 1 115 ? -13.641 -18.156 12.602 1 98.38 115 ASN B C 1
ATOM 2858 O O . ASN B 1 115 ? -14.648 -17.438 12.594 1 98.38 115 ASN B O 1
ATOM 2862 N N . LEU B 1 116 ? -13.586 -19.344 11.906 1 98.06 116 LEU B N 1
ATOM 2863 C CA . LEU B 1 116 ? -14.727 -19.812 11.133 1 98.06 116 LEU B CA 1
ATOM 2864 C C . LEU B 1 116 ? -15.945 -20.016 12.031 1 98.06 116 LEU B C 1
ATOM 2866 O O . LEU B 1 116 ? -17.078 -19.703 11.648 1 98.06 116 LEU B O 1
ATOM 2870 N N . LYS B 1 117 ? -15.68 -20.5 13.227 1 98.19 117 LYS B N 1
ATOM 2871 C CA . LYS B 1 117 ? -16.766 -20.672 14.188 1 98.19 117 LYS B CA 1
ATOM 2872 C C . LYS B 1 117 ? -17.375 -19.328 14.578 1 98.19 117 LYS B C 1
ATOM 2874 O O . LYS B 1 117 ? -18.594 -19.219 14.742 1 98.19 117 LYS B O 1
ATOM 2879 N N . LEU B 1 118 ? -16.547 -18.375 14.766 1 97.38 118 LEU B N 1
ATOM 2880 C CA . LEU B 1 118 ? -17.031 -17.031 15.078 1 97.38 118 LEU B CA 1
ATOM 2881 C C . LEU B 1 118 ? -17.891 -16.484 13.938 1 97.38 118 LEU B C 1
ATOM 2883 O O . LEU B 1 118 ? -18.938 -15.891 14.188 1 97.38 118 LEU B O 1
ATOM 2887 N N . GLN B 1 119 ? -17.469 -16.719 12.695 1 96.31 119 GLN B N 1
ATOM 2888 C CA . GLN B 1 119 ? -18.25 -16.297 11.547 1 96.31 119 GLN B CA 1
ATOM 2889 C C . GLN B 1 119 ? -19.609 -17 11.508 1 96.31 119 GLN B C 1
ATOM 2891 O O . GLN B 1 119 ? -20.641 -16.359 11.328 1 96.31 119 GLN B O 1
ATOM 2896 N N . GLU B 1 120 ? -19.547 -18.25 11.742 1 96.81 120 GLU B N 1
ATOM 2897 C CA . GLU B 1 120 ? -20.766 -19.047 11.742 1 96.81 120 GLU B CA 1
ATOM 2898 C C . GLU B 1 120 ? -21.734 -18.562 12.812 1 96.81 120 GLU B C 1
ATOM 2900 O O . GLU B 1 120 ? -22.938 -18.422 12.547 1 96.81 120 GLU B O 1
ATOM 2905 N N . THR B 1 121 ? -21.203 -18.297 13.984 1 96.94 121 THR B N 1
ATOM 2906 C CA . THR B 1 121 ? -22.016 -17.828 15.102 1 96.94 121 THR B CA 1
ATOM 2907 C C . THR B 1 121 ? -22.641 -16.469 14.789 1 96.94 121 THR B C 1
ATOM 2909 O O . THR B 1 121 ? -23.812 -16.234 15.086 1 96.94 121 THR B O 1
ATOM 2912 N N . LEU B 1 122 ? -21.844 -15.641 14.219 1 94.62 122 LEU B N 1
ATOM 2913 C CA . LEU B 1 122 ? -22.328 -14.312 13.852 1 94.62 122 LEU B CA 1
ATOM 2914 C C . LEU B 1 122 ? -23.484 -14.406 12.852 1 94.62 122 LEU B C 1
ATOM 2916 O O . LEU B 1 122 ? -24.484 -13.695 12.977 1 94.62 122 LEU B O 1
ATOM 2920 N N . LEU B 1 123 ? -23.359 -15.344 11.891 1 93.31 123 LEU B N 1
ATOM 2921 C CA . LEU B 1 123 ? -24.359 -15.492 10.844 1 93.31 123 LEU B CA 1
ATOM 2922 C C . LEU B 1 123 ? -25.688 -15.961 11.422 1 93.31 123 LEU B C 1
ATOM 2924 O O . LEU B 1 123 ? -26.75 -15.773 10.812 1 93.31 123 LEU B O 1
ATOM 2928 N N . LYS B 1 124 ? -25.625 -16.516 12.602 1 94.56 124 LYS B N 1
ATOM 2929 C CA . LYS B 1 124 ? -26.812 -17.047 13.258 1 94.56 124 LYS B CA 1
ATOM 2930 C C . LYS B 1 124 ? -27.406 -16.016 14.219 1 94.56 124 LYS B C 1
ATOM 2932 O O . LYS B 1 124 ? -28.422 -16.281 14.867 1 94.56 124 LYS B O 1
ATOM 2937 N N . SER B 1 125 ? -26.812 -14.867 14.305 1 93.12 125 SER B N 1
ATOM 2938 C CA . SER B 1 125 ? -27.25 -13.828 15.227 1 93.12 125 SER B CA 1
ATOM 2939 C C . SER B 1 125 ? -27.688 -12.578 14.469 1 93.12 125 SER B C 1
ATOM 2941 O O . SER B 1 125 ? -27.75 -12.578 13.242 1 93.12 125 SER B O 1
ATOM 2943 N N . ASP B 1 126 ? -28.219 -11.695 15.266 1 91.44 126 ASP B N 1
ATOM 2944 C CA . ASP B 1 126 ? -28.406 -10.352 14.727 1 91.44 126 ASP B CA 1
ATOM 2945 C C . ASP B 1 126 ? -27.094 -9.57 14.734 1 91.44 126 ASP B C 1
ATOM 2947 O O . ASP B 1 126 ? -26.469 -9.398 15.781 1 91.44 126 ASP B O 1
ATOM 2951 N N . PHE B 1 127 ? -26.609 -9.359 13.531 1 89.25 127 PHE B N 1
ATOM 2952 C CA . PHE B 1 127 ? -25.312 -8.703 13.461 1 89.25 127 PHE B CA 1
ATOM 2953 C C . PHE B 1 127 ? -25.344 -7.551 12.461 1 89.25 127 PHE B C 1
ATOM 2955 O O . PHE B 1 127 ? -26.281 -7.449 11.648 1 89.25 127 PHE B O 1
ATOM 2962 N N . THR B 1 128 ? -24.375 -6.727 12.641 1 85.75 128 THR B N 1
ATOM 2963 C CA . THR B 1 128 ? -24.219 -5.617 11.711 1 85.75 128 THR B CA 1
ATOM 2964 C C . THR B 1 128 ? -23.156 -5.949 10.664 1 85.75 128 THR B C 1
ATOM 2966 O O . THR B 1 128 ? -22.312 -6.828 10.875 1 85.75 128 THR B O 1
ATOM 2969 N N . ALA B 1 129 ? -23.203 -5.246 9.531 1 85.19 129 ALA B N 1
ATOM 2970 C CA . ALA B 1 129 ? -22.188 -5.391 8.492 1 85.19 129 ALA B CA 1
ATOM 2971 C C . ALA B 1 129 ? -20.797 -5.117 9.039 1 85.19 129 ALA B C 1
ATOM 2973 O O . ALA B 1 129 ? -19.828 -5.801 8.68 1 85.19 129 ALA B O 1
ATOM 2974 N N . GLU B 1 130 ? -20.688 -4.18 9.93 1 85.81 130 GLU B N 1
ATOM 2975 C CA . GLU B 1 130 ? -19.406 -3.814 10.539 1 85.81 130 GLU B CA 1
ATOM 2976 C C . GLU B 1 130 ? -18.828 -4.969 11.352 1 85.81 130 GLU B C 1
ATOM 2978 O O . GLU B 1 130 ? -17.625 -5.199 11.344 1 85.81 130 GLU B O 1
ATOM 2983 N N . GLN B 1 131 ? -19.703 -5.641 12.039 1 89.38 131 GLN B N 1
ATOM 2984 C CA . GLN B 1 131 ? -19.266 -6.773 12.844 1 89.38 131 GLN B CA 1
ATOM 2985 C C . GLN B 1 131 ? -18.703 -7.891 11.969 1 89.38 131 GLN B C 1
ATOM 2987 O O . GLN B 1 131 ? -17.672 -8.477 12.289 1 89.38 131 GLN B O 1
ATOM 2992 N N . PHE B 1 132 ? -19.391 -8.188 10.922 1 89.81 132 PHE B N 1
ATOM 2993 C CA . PHE B 1 132 ? -18.906 -9.227 10.016 1 89.81 132 PHE B CA 1
ATOM 2994 C C . PHE B 1 132 ? -17.594 -8.812 9.367 1 89.81 132 PHE B C 1
ATOM 2996 O O . PHE B 1 132 ? -16.688 -9.625 9.227 1 89.81 132 PHE B O 1
ATOM 3003 N N . TYR B 1 133 ? -17.547 -7.562 9 1 87.62 133 TYR B N 1
ATOM 3004 C CA . TYR B 1 133 ? -16.328 -7.031 8.398 1 87.62 133 TYR B CA 1
ATOM 3005 C C . TYR B 1 133 ? -15.125 -7.234 9.32 1 87.62 133 TYR B C 1
ATOM 3007 O O . TYR B 1 133 ? -14.047 -7.621 8.859 1 87.62 133 TYR B O 1
ATOM 3015 N N . LYS B 1 134 ? -15.32 -6.984 10.555 1 90.56 134 LYS B N 1
ATOM 3016 C CA . LYS B 1 134 ? -14.242 -7.121 11.531 1 90.56 134 LYS B CA 1
ATOM 3017 C C . LYS B 1 134 ? -13.766 -8.57 11.633 1 90.56 134 LYS B C 1
ATOM 3019 O O . LYS B 1 134 ? -12.562 -8.836 11.617 1 90.56 134 LYS B O 1
ATOM 3024 N N . ILE B 1 135 ? -14.68 -9.492 11.703 1 94.25 135 ILE B N 1
ATOM 3025 C CA . ILE B 1 135 ? -14.344 -10.898 11.836 1 94.25 135 ILE B CA 1
ATOM 3026 C C . ILE B 1 135 ? -13.719 -11.406 10.531 1 94.25 135 ILE B C 1
ATOM 3028 O O . ILE B 1 135 ? -12.773 -12.203 10.562 1 94.25 135 ILE B O 1
ATOM 3032 N N . ASP B 1 136 ? -14.266 -10.984 9.414 1 93.25 136 ASP B N 1
ATOM 3033 C CA . ASP B 1 136 ? -13.688 -11.289 8.109 1 93.25 136 ASP B CA 1
ATOM 3034 C C . ASP B 1 136 ? -12.234 -10.828 8.031 1 93.25 136 ASP B C 1
ATOM 3036 O O . ASP B 1 136 ? -11.352 -11.602 7.641 1 93.25 136 ASP B O 1
ATOM 3040 N N . GLY B 1 137 ? -12 -9.617 8.422 1 93.5 137 GLY B N 1
ATOM 3041 C CA . GLY B 1 137 ? -10.648 -9.078 8.445 1 93.5 137 GLY B CA 1
ATOM 3042 C C . GLY B 1 137 ? -9.711 -9.867 9.344 1 93.5 137 GLY B C 1
ATOM 3043 O O . GLY B 1 137 ? -8.57 -10.133 8.969 1 93.5 137 GLY B O 1
ATOM 3044 N N . SER B 1 138 ? -10.195 -10.219 10.492 1 96.75 138 SER B N 1
ATOM 3045 C CA . SER B 1 138 ? -9.383 -10.984 11.43 1 96.75 138 SER B CA 1
ATOM 3046 C C . SER B 1 138 ? -9.008 -12.344 10.859 1 96.75 138 SER B C 1
ATOM 3048 O O . SER B 1 138 ? -7.941 -12.875 11.164 1 96.75 138 SER B O 1
ATOM 3050 N N . PHE B 1 139 ? -9.914 -12.906 10.031 1 97.94 139 PHE B N 1
ATOM 3051 C CA . PHE B 1 139 ? -9.641 -14.18 9.375 1 97.94 139 PHE B CA 1
ATOM 3052 C C . PHE B 1 139 ? -8.43 -14.062 8.453 1 97.94 139 PHE B C 1
ATOM 3054 O O . PHE B 1 139 ? -7.5 -14.867 8.547 1 97.94 139 PHE B O 1
ATOM 3061 N N . HIS B 1 140 ? -8.406 -13.055 7.656 1 97.06 140 HIS B N 1
ATOM 3062 C CA . HIS B 1 140 ? -7.305 -12.844 6.727 1 97.06 140 HIS B CA 1
ATOM 3063 C C . HIS B 1 140 ? -6.02 -12.484 7.465 1 97.06 140 HIS B C 1
ATOM 3065 O O . HIS B 1 140 ? -4.93 -12.898 7.062 1 97.06 140 HIS B O 1
ATOM 3071 N N . LYS B 1 141 ? -6.164 -11.781 8.516 1 97.44 141 LYS B N 1
ATOM 3072 C CA . LYS B 1 141 ? -5.016 -11.359 9.305 1 97.44 141 LYS B CA 1
ATOM 3073 C C . LYS B 1 141 ? -4.25 -12.562 9.852 1 97.44 141 LYS B C 1
ATOM 3075 O O . LYS B 1 141 ? -3.037 -12.492 10.047 1 97.44 141 LYS B O 1
ATOM 3080 N N . ILE B 1 142 ? -4.934 -13.664 10.086 1 97.81 142 ILE B N 1
ATOM 3081 C CA . ILE B 1 142 ? -4.336 -14.844 10.695 1 97.81 142 ILE B CA 1
ATOM 3082 C C . ILE B 1 142 ? -3.135 -15.305 9.875 1 97.81 142 ILE B C 1
ATOM 3084 O O . ILE B 1 142 ? -2.064 -15.57 10.422 1 97.81 142 ILE B O 1
ATOM 3088 N N . TRP B 1 143 ? -3.264 -15.375 8.594 1 94.81 143 TRP B N 1
ATOM 3089 C CA . TRP B 1 143 ? -2.154 -15.922 7.816 1 94.81 143 TRP B CA 1
ATOM 3090 C C . TRP B 1 143 ? -1.055 -14.883 7.633 1 94.81 143 TRP B C 1
ATOM 3092 O O . TRP B 1 143 ? 0.123 -15.227 7.512 1 94.81 143 TRP B O 1
ATOM 3102 N N . PHE B 1 144 ? -1.383 -13.633 7.699 1 97.56 144 PHE B N 1
ATOM 3103 C CA . PHE B 1 144 ? -0.332 -12.625 7.699 1 97.56 144 PHE B CA 1
ATOM 3104 C C . PHE B 1 144 ? 0.469 -12.672 8.992 1 97.56 144 PHE B C 1
ATOM 3106 O O . PHE B 1 144 ? 1.694 -12.539 8.977 1 97.56 144 PHE B O 1
ATOM 3113 N N . ASN B 1 145 ? -0.242 -12.836 10.062 1 97.25 145 ASN B N 1
ATOM 3114 C CA . ASN B 1 145 ? 0.421 -12.969 11.352 1 97.25 145 ASN B CA 1
ATOM 3115 C C . ASN B 1 145 ? 1.31 -14.203 11.406 1 97.25 145 ASN B C 1
ATOM 3117 O O . ASN B 1 145 ? 2.471 -14.125 11.812 1 97.25 145 ASN B O 1
ATOM 3121 N N . ALA B 1 146 ? 0.828 -15.305 10.984 1 97.44 146 ALA B N 1
ATOM 3122 C CA . ALA B 1 146 ? 1.53 -16.578 11.039 1 97.44 146 ALA B CA 1
ATOM 3123 C C . ALA B 1 146 ? 2.812 -16.547 10.211 1 97.44 146 ALA B C 1
ATOM 3125 O O . ALA B 1 146 ? 3.773 -17.25 10.508 1 97.44 146 ALA B O 1
ATOM 3126 N N . THR B 1 147 ? 2.842 -15.727 9.211 1 97.56 147 THR B N 1
ATOM 3127 C CA . THR B 1 147 ? 3.982 -15.672 8.305 1 97.56 147 THR B CA 1
ATOM 3128 C C . THR B 1 147 ? 4.824 -14.43 8.57 1 97.56 147 THR B C 1
ATOM 3130 O O . THR B 1 147 ? 5.668 -14.062 7.75 1 97.56 147 THR B O 1
ATOM 3133 N N . ASP B 1 148 ? 4.539 -13.742 9.617 1 96.75 148 ASP B N 1
ATOM 3134 C CA . ASP B 1 148 ? 5.27 -12.547 10.023 1 96.75 148 ASP B CA 1
ATOM 3135 C C . ASP B 1 148 ? 5.188 -11.461 8.953 1 96.75 148 ASP B C 1
ATOM 3137 O O . ASP B 1 148 ? 6.207 -10.875 8.578 1 96.75 148 ASP B O 1
ATOM 3141 N N . LYS B 1 149 ? 4.016 -11.297 8.438 1 97.69 149 LYS B N 1
ATOM 3142 C CA . LYS B 1 149 ? 3.773 -10.281 7.414 1 97.69 149 LYS B CA 1
ATOM 3143 C C . LYS B 1 149 ? 2.736 -9.258 7.887 1 97.69 149 LYS B C 1
ATOM 3145 O O . LYS B 1 149 ? 1.896 -8.812 7.102 1 97.69 149 LYS B O 1
ATOM 3150 N N . LEU B 1 150 ? 2.756 -8.906 9.141 1 96.5 150 LEU B N 1
ATOM 3151 C CA . LEU B 1 150 ? 1.742 -8.023 9.711 1 96.5 150 LEU B CA 1
ATOM 3152 C C . LEU B 1 150 ? 1.886 -6.609 9.156 1 96.5 150 LEU B C 1
ATOM 3154 O O . LEU B 1 150 ? 0.892 -5.898 9 1 96.5 150 LEU B O 1
ATOM 3158 N N . ILE B 1 151 ? 3.104 -6.199 8.844 1 93.44 151 ILE B N 1
ATOM 3159 C CA . ILE B 1 151 ? 3.305 -4.891 8.234 1 93.44 151 ILE B CA 1
ATOM 3160 C C . ILE B 1 151 ? 2.629 -4.848 6.867 1 93.44 151 ILE B C 1
ATOM 3162 O O . ILE B 1 151 ? 1.998 -3.85 6.512 1 93.44 151 ILE B O 1
ATOM 3166 N N . VAL B 1 152 ? 2.729 -5.934 6.141 1 95.12 152 VAL B N 1
ATOM 3167 C CA . VAL B 1 152 ? 2.059 -6.039 4.848 1 95.12 152 VAL B CA 1
ATOM 3168 C C . VAL B 1 152 ? 0.549 -5.914 5.039 1 95.12 152 VAL B C 1
ATOM 3170 O O . VAL B 1 152 ? -0.112 -5.16 4.32 1 95.12 152 VAL B O 1
ATOM 3173 N N . TRP B 1 153 ? 0.042 -6.59 6.012 1 94.94 153 TRP B N 1
ATOM 3174 C CA . TRP B 1 153 ? -1.386 -6.543 6.309 1 94.94 153 TRP B CA 1
ATOM 3175 C C . TRP B 1 153 ? -1.832 -5.121 6.621 1 94.94 153 TRP B C 1
ATOM 3177 O O . TRP B 1 153 ? -2.865 -4.664 6.129 1 94.94 153 TRP B O 1
ATOM 3187 N N . GLU B 1 154 ? -1.058 -4.461 7.371 1 90.81 154 GLU B N 1
ATOM 3188 C CA . GLU B 1 154 ? -1.378 -3.086 7.742 1 90.81 154 GLU B CA 1
ATOM 3189 C C . GLU B 1 154 ? -1.413 -2.178 6.516 1 90.81 154 GLU B C 1
ATOM 3191 O O . GLU B 1 154 ? -2.254 -1.282 6.426 1 90.81 154 GLU B O 1
ATOM 3196 N N . GLN B 1 155 ? -0.501 -2.443 5.652 1 88.75 155 GLN B N 1
ATOM 3197 C CA . GLN B 1 155 ? -0.491 -1.652 4.426 1 88.75 155 GLN B CA 1
ATOM 3198 C C . GLN B 1 155 ? -1.736 -1.923 3.588 1 88.75 155 GLN B C 1
ATOM 3200 O O . GLN B 1 155 ? -2.324 -0.998 3.023 1 88.75 155 GLN B O 1
ATOM 3205 N N . ILE B 1 156 ? -2.117 -3.154 3.502 1 90.62 156 ILE B N 1
ATOM 3206 C CA . ILE B 1 156 ? -3.326 -3.537 2.781 1 90.62 156 ILE B CA 1
ATOM 3207 C C . ILE B 1 156 ? -4.535 -2.834 3.393 1 90.62 156 ILE B C 1
ATOM 3209 O O . ILE B 1 156 ? -5.402 -2.334 2.672 1 90.62 156 ILE B O 1
ATOM 3213 N N . GLN B 1 157 ? -4.512 -2.725 4.672 1 86.5 157 GLN B N 1
ATOM 3214 C CA . GLN B 1 157 ? -5.637 -2.113 5.367 1 86.5 157 GLN B CA 1
ATOM 3215 C C . GLN B 1 157 ? -5.695 -0.611 5.109 1 86.5 157 GLN B C 1
ATOM 3217 O O . GLN B 1 157 ? -6.773 -0.018 5.098 1 86.5 157 GLN B O 1
ATOM 3222 N N . LYS B 1 158 ? -4.562 -0.026 4.883 1 79.12 158 LYS B N 1
ATOM 3223 C CA . LYS B 1 158 ? -4.5 1.42 4.691 1 79.12 158 LYS B CA 1
ATOM 3224 C C . LYS B 1 158 ? -4.953 1.81 3.285 1 79.12 158 LYS B C 1
ATOM 3226 O O . LYS B 1 158 ? -5.473 2.906 3.078 1 79.12 158 LYS B O 1
ATOM 3231 N N . LEU B 1 159 ? -4.648 1.043 2.309 1 70.69 159 LEU B N 1
ATOM 3232 C CA . LEU B 1 159 ? -4.871 1.353 0.9 1 70.69 159 LEU B CA 1
ATOM 3233 C C . LEU B 1 159 ? -6.324 1.096 0.51 1 70.69 159 LEU B C 1
ATOM 3235 O O . LEU B 1 159 ? -6.727 1.387 -0.617 1 70.69 159 LEU B O 1
ATOM 3239 N N . GLN B 1 160 ? -7.125 1.082 1.389 1 66.62 160 GLN B N 1
ATOM 3240 C CA . GLN B 1 160 ? -8.391 0.415 1.089 1 66.62 160 GLN B CA 1
ATOM 3241 C C . GLN B 1 160 ? -9.562 1.387 1.184 1 66.62 160 GLN B C 1
ATOM 3243 O O . GLN B 1 160 ? -10.664 1.003 1.585 1 66.62 160 GLN B O 1
ATOM 3248 N N . VAL B 1 161 ? -9.242 2.682 0.753 1 79 161 VAL B N 1
ATOM 3249 C CA . VAL B 1 161 ? -10.375 3.578 0.955 1 79 161 VAL B CA 1
ATOM 3250 C C . VAL B 1 161 ? -11.516 3.193 0.012 1 79 161 VAL B C 1
ATOM 3252 O O . VAL B 1 161 ? -12.656 2.998 0.448 1 79 161 VAL B O 1
ATOM 3255 N N . HIS B 1 162 ? -11.188 3.014 -1.25 1 88 162 HIS B N 1
ATOM 3256 C CA . HIS B 1 162 ? -12.195 2.645 -2.236 1 88 162 HIS B CA 1
ATOM 3257 C C . HIS B 1 162 ? -12.648 1.203 -2.043 1 88 162 HIS B C 1
ATOM 3259 O O . HIS B 1 162 ? -13.844 0.901 -2.172 1 88 162 HIS B O 1
ATOM 3265 N N . TYR B 1 163 ? -11.758 0.433 -1.669 1 91.12 163 TYR B N 1
ATOM 3266 C CA . TYR B 1 163 ? -12.078 -0.985 -1.541 1 91.12 163 TYR B CA 1
ATOM 3267 C C . TYR B 1 163 ? -12.945 -1.239 -0.316 1 91.12 163 TYR B C 1
ATOM 3269 O O . TYR B 1 163 ? -13.898 -2.023 -0.374 1 91.12 163 TYR B O 1
ATOM 3277 N N . THR B 1 164 ? -12.633 -0.6 0.723 1 89.75 164 THR B N 1
ATOM 3278 C CA . THR B 1 164 ? -13.414 -0.759 1.941 1 89.75 164 THR B CA 1
ATOM 3279 C C . THR B 1 164 ? -14.867 -0.355 1.706 1 89.75 164 THR B C 1
ATOM 3281 O O . THR B 1 164 ? -15.789 -1.088 2.07 1 89.75 164 THR B O 1
ATOM 3284 N N . ARG B 1 165 ? -15.031 0.779 1.102 1 92.38 165 ARG B N 1
ATOM 3285 C CA . ARG B 1 165 ? -16.375 1.249 0.817 1 92.38 165 ARG B CA 1
ATOM 3286 C C . ARG B 1 165 ? -17.078 0.328 -0.176 1 92.38 165 ARG B C 1
ATOM 3288 O O . ARG B 1 165 ? -18.281 0.076 -0.055 1 92.38 165 ARG B O 1
ATOM 3295 N N . PHE B 1 166 ? -16.328 -0.143 -1.106 1 93.69 166 PHE B N 1
ATOM 3296 C CA . PHE B 1 166 ? -16.875 -1.095 -2.068 1 93.69 166 PHE B CA 1
ATOM 3297 C C . PHE B 1 166 ? -17.328 -2.367 -1.369 1 93.69 166 PHE B C 1
ATOM 3299 O O . PHE B 1 166 ? -18.438 -2.867 -1.635 1 93.69 166 PHE B O 1
ATOM 3306 N N . ARG B 1 167 ? -16.5 -2.896 -0.53 1 89.5 167 ARG B N 1
ATOM 3307 C CA . ARG B 1 167 ? -16.875 -4.086 0.233 1 89.5 167 ARG B CA 1
ATOM 3308 C C . ARG B 1 167 ? -18.125 -3.832 1.071 1 89.5 167 ARG B C 1
ATOM 3310 O O . ARG B 1 167 ? -19 -4.691 1.159 1 89.5 167 ARG B O 1
ATOM 3317 N N . MET B 1 168 ? -18.188 -2.703 1.689 1 88 168 MET B N 1
ATOM 3318 C CA . MET B 1 168 ? -19.344 -2.35 2.494 1 88 168 MET B CA 1
ATOM 3319 C C . MET B 1 168 ? -20.594 -2.275 1.632 1 88 168 MET B C 1
ATOM 3321 O O . MET B 1 168 ? -21.672 -2.727 2.045 1 88 168 MET B O 1
ATOM 3325 N N . LEU B 1 169 ? -20.438 -1.709 0.521 1 90.44 169 LEU B N 1
ATOM 3326 C CA . LEU B 1 169 ? -21.562 -1.63 -0.409 1 90.44 169 LEU B CA 1
ATOM 3327 C C . LEU B 1 169 ? -22.062 -3.023 -0.78 1 90.44 169 LEU B C 1
ATOM 3329 O O . LEU B 1 169 ? -23.266 -3.273 -0.788 1 90.44 169 LEU B O 1
ATOM 3333 N N . ASP B 1 170 ? -21.094 -3.855 -1.104 1 87.81 170 ASP B N 1
ATOM 3334 C CA . ASP B 1 170 ? -21.438 -5.242 -1.419 1 87.81 170 ASP B CA 1
ATOM 3335 C C . ASP B 1 170 ? -22.188 -5.898 -0.268 1 87.81 170 ASP B C 1
ATOM 3337 O O . ASP B 1 170 ? -23.25 -6.504 -0.477 1 87.81 170 ASP B O 1
ATOM 3341 N N . ILE B 1 171 ? -21.672 -5.715 0.899 1 81.88 171 ILE B N 1
ATOM 3342 C CA . ILE B 1 171 ? -22.25 -6.332 2.092 1 81.88 171 ILE B CA 1
ATOM 3343 C C . ILE B 1 171 ? -23.641 -5.785 2.332 1 81.88 171 ILE B C 1
ATOM 3345 O O . ILE B 1 171 ? -24.578 -6.547 2.598 1 81.88 171 ILE B O 1
ATOM 3349 N N . VAL B 1 172 ? -23.891 -4.535 2.164 1 80.5 172 VAL B N 1
ATOM 3350 C CA . VAL B 1 172 ? -25.156 -3.891 2.482 1 80.5 172 VAL B CA 1
ATOM 3351 C C . VAL B 1 172 ? -26.172 -4.168 1.371 1 80.5 172 VAL B C 1
ATOM 3353 O O . VAL B 1 172 ? -27.359 -4.355 1.639 1 80.5 172 VAL B O 1
ATOM 3356 N N . ALA B 1 173 ? -25.672 -4.188 0.245 1 83.06 173 ALA B N 1
ATOM 3357 C CA . ALA B 1 173 ? -26.578 -4.301 -0.896 1 83.06 173 ALA B CA 1
ATOM 3358 C C . ALA B 1 173 ? -26.938 -5.762 -1.16 1 83.06 173 ALA B C 1
ATOM 3360 O O . ALA B 1 173 ? -28.094 -6.07 -1.483 1 83.06 173 ALA B O 1
ATOM 3361 N N . VAL B 1 174 ? -25.969 -6.605 -1.04 1 80.88 174 VAL B N 1
ATOM 3362 C CA . VAL B 1 174 ? -26.203 -7.98 -1.467 1 80.88 174 VAL B CA 1
ATOM 3363 C C . VAL B 1 174 ? -26.469 -8.859 -0.25 1 80.88 174 VAL B C 1
ATOM 3365 O O . VAL B 1 174 ? -27.172 -9.859 -0.345 1 80.88 174 VAL B O 1
ATOM 3368 N N . LYS B 1 175 ? -25.828 -8.523 0.933 1 80.38 175 LYS B N 1
ATOM 3369 C CA . LYS B 1 175 ? -26.016 -9.195 2.217 1 80.38 175 LYS B CA 1
ATOM 3370 C C . LYS B 1 175 ? -25.781 -10.695 2.094 1 80.38 175 LYS B C 1
ATOM 3372 O O . LYS B 1 175 ? -26.547 -11.492 2.635 1 80.38 175 LYS B O 1
ATOM 3377 N N . ASN B 1 176 ? -24.875 -11.039 1.165 1 85.56 176 ASN B N 1
ATOM 3378 C CA . ASN B 1 176 ? -24.562 -12.453 0.979 1 85.56 176 ASN B CA 1
ATOM 3379 C C . ASN B 1 176 ? -23.375 -12.883 1.839 1 85.56 176 ASN B C 1
ATOM 3381 O O . ASN B 1 176 ? -22.391 -13.406 1.322 1 85.56 176 ASN B O 1
ATOM 3385 N N . PHE B 1 177 ? -23.562 -12.773 3.123 1 88.81 177 PHE B N 1
ATOM 3386 C CA . PHE B 1 177 ? -22.547 -13.094 4.117 1 88.81 177 PHE B CA 1
ATOM 3387 C C . PHE B 1 177 ? -22.266 -14.594 4.137 1 88.81 177 PHE B C 1
ATOM 3389 O O . PHE B 1 177 ? -21.125 -15.016 4.352 1 88.81 177 PHE B O 1
ATOM 3396 N N . GLN B 1 178 ? -23.312 -15.297 3.834 1 91.62 178 GLN B N 1
ATOM 3397 C CA . GLN B 1 178 ? -23.172 -16.75 3.838 1 91.62 178 GLN B CA 1
ATOM 3398 C C . GLN B 1 178 ? -22.188 -17.219 2.768 1 91.62 178 GLN B C 1
ATOM 3400 O O . GLN B 1 178 ? -21.375 -18.109 3.01 1 91.62 178 GLN B O 1
ATOM 3405 N N . ALA B 1 179 ? -22.266 -16.609 1.647 1 92.25 179 ALA B N 1
ATOM 3406 C CA . ALA B 1 179 ? -21.375 -16.969 0.555 1 92.25 179 ALA B CA 1
ATOM 3407 C C . ALA B 1 179 ? -19.922 -16.688 0.924 1 92.25 179 ALA B C 1
ATOM 3409 O O . ALA B 1 179 ? -19.016 -17.453 0.575 1 92.25 179 ALA B O 1
ATOM 3410 N N . ILE B 1 180 ? -19.703 -15.594 1.591 1 92.56 180 ILE B N 1
ATOM 3411 C CA . ILE B 1 180 ? -18.359 -15.234 2.029 1 92.56 180 ILE B CA 1
ATOM 3412 C C . ILE B 1 180 ? -17.859 -16.266 3.043 1 92.56 180 ILE B C 1
ATOM 3414 O O . ILE B 1 180 ? -16.703 -16.719 2.959 1 92.56 180 ILE B O 1
ATOM 3418 N N . TYR B 1 181 ? -18.703 -16.641 3.936 1 95.38 181 TYR B N 1
ATOM 3419 C CA . TYR B 1 181 ? -18.375 -17.641 4.938 1 95.38 181 TYR B CA 1
ATOM 3420 C C . TYR B 1 181 ? -18.016 -18.969 4.281 1 95.38 181 TYR B C 1
ATOM 3422 O O . TYR B 1 181 ? -17.031 -19.609 4.645 1 95.38 181 TYR B O 1
ATOM 3430 N N . GLU B 1 182 ? -18.75 -19.375 3.314 1 96.5 182 GLU B N 1
ATOM 3431 C CA . GLU B 1 182 ? -18.484 -20.625 2.609 1 96.5 182 GLU B CA 1
ATOM 3432 C C . GLU B 1 182 ? -17.141 -20.578 1.871 1 96.5 182 GLU B C 1
ATOM 3434 O O . GLU B 1 182 ? -16.422 -21.578 1.808 1 96.5 182 GLU B O 1
ATOM 3439 N N . ASP B 1 183 ? -16.859 -19.438 1.287 1 96.25 183 ASP B N 1
ATOM 3440 C CA . ASP B 1 183 ? -15.555 -19.266 0.65 1 96.25 183 ASP B CA 1
ATOM 3441 C C . ASP B 1 183 ? -14.422 -19.453 1.655 1 96.25 183 ASP B C 1
ATOM 3443 O O . ASP B 1 183 ? -13.414 -20.094 1.351 1 96.25 183 ASP B O 1
ATOM 3447 N N . HIS B 1 184 ? -14.594 -18.875 2.854 1 97.5 184 HIS B N 1
ATOM 3448 C CA . HIS B 1 184 ? -13.57 -19 3.883 1 97.5 184 HIS B CA 1
ATOM 3449 C C . HIS B 1 184 ? -13.391 -20.453 4.305 1 97.5 184 HIS B C 1
ATOM 3451 O O . HIS B 1 184 ? -12.266 -20.922 4.492 1 97.5 184 HIS B O 1
ATOM 3457 N N . LYS B 1 185 ? -14.5 -21.156 4.402 1 97.88 185 LYS B N 1
ATOM 3458 C CA . LYS B 1 185 ? -14.43 -22.578 4.719 1 97.88 185 LYS B CA 1
ATOM 3459 C C . LYS B 1 185 ? -13.648 -23.344 3.654 1 97.88 185 LYS B C 1
ATOM 3461 O O . LYS B 1 185 ? -12.789 -24.172 3.98 1 97.88 185 LYS B O 1
ATOM 3466 N N . LYS B 1 186 ? -13.953 -23.078 2.443 1 97.69 186 LYS B N 1
ATOM 3467 C CA . LYS B 1 186 ? -13.266 -23.734 1.334 1 97.69 186 LYS B CA 1
ATOM 3468 C C . LYS B 1 186 ? -11.773 -23.406 1.339 1 97.69 186 LYS B C 1
ATOM 3470 O O . LYS B 1 186 ? -10.945 -24.281 1.08 1 97.69 186 LYS B O 1
ATOM 3475 N N . LEU B 1 187 ? -11.469 -22.219 1.611 1 97.06 187 LEU B N 1
ATOM 3476 C CA . LEU B 1 187 ? -10.07 -21.812 1.663 1 97.06 187 LEU B CA 1
ATOM 3477 C C . LEU B 1 187 ? -9.32 -22.594 2.734 1 97.06 187 LEU B C 1
ATOM 3479 O O . LEU B 1 187 ? -8.195 -23.047 2.504 1 97.06 187 LEU B O 1
ATOM 3483 N N . VAL B 1 188 ? -9.93 -22.75 3.912 1 97.75 188 VAL B N 1
ATOM 3484 C CA . VAL B 1 188 ? -9.305 -23.516 4.988 1 97.75 188 VAL B CA 1
ATOM 3485 C C . VAL B 1 188 ? -9.109 -24.953 4.543 1 97.75 188 VAL B C 1
ATOM 3487 O O . VAL B 1 188 ? -8.07 -25.562 4.832 1 97.75 188 VAL B O 1
ATOM 3490 N N . THR B 1 189 ? -10.055 -25.484 3.822 1 97.62 189 THR B N 1
ATOM 3491 C CA . THR B 1 189 ? -9.945 -26.844 3.285 1 97.62 189 THR B CA 1
ATOM 3492 C C . THR B 1 189 ? -8.766 -26.953 2.324 1 97.62 189 THR B C 1
ATOM 3494 O O . THR B 1 189 ? -7.992 -27.906 2.385 1 97.62 189 THR B O 1
ATOM 3497 N N . ILE B 1 190 ? -8.633 -25.984 1.494 1 97.25 190 ILE B N 1
ATOM 3498 C CA . ILE B 1 190 ? -7.531 -25.938 0.539 1 97.25 190 ILE B CA 1
ATOM 3499 C C . ILE B 1 190 ? -6.199 -25.875 1.286 1 97.25 190 ILE B C 1
ATOM 3501 O O . ILE B 1 190 ? -5.258 -26.594 0.949 1 97.25 190 ILE B O 1
ATOM 3505 N N . ILE B 1 191 ? -6.113 -25.062 2.303 1 97 191 ILE B N 1
ATOM 3506 C CA . ILE B 1 191 ? -4.906 -24.891 3.105 1 97 191 ILE B CA 1
ATOM 3507 C C . ILE B 1 191 ? -4.555 -26.219 3.793 1 97 191 ILE B C 1
ATOM 3509 O O . ILE B 1 191 ? -3.402 -26.656 3.758 1 97 191 ILE B O 1
ATOM 3513 N N . LYS B 1 192 ? -5.523 -26.891 4.32 1 96.69 192 LYS B N 1
ATOM 3514 C CA . LYS B 1 192 ? -5.324 -28.156 5.035 1 96.69 192 LYS B CA 1
ATOM 3515 C C . LYS B 1 192 ? -4.859 -29.25 4.09 1 96.69 192 LYS B C 1
ATOM 3517 O O . LYS B 1 192 ? -4.098 -30.141 4.484 1 96.69 192 LYS B O 1
ATOM 3522 N N . SER B 1 193 ? -5.27 -29.203 2.877 1 96 193 SER B N 1
ATOM 3523 C CA . SER B 1 193 ? -4.918 -30.219 1.892 1 96 193 SER B CA 1
ATOM 3524 C C . SER B 1 193 ? -3.537 -29.953 1.297 1 96 193 SER B C 1
ATOM 3526 O O . SER B 1 193 ? -3.018 -30.781 0.534 1 96 193 SER B O 1
ATOM 3528 N N . LYS B 1 194 ? -2.982 -28.781 1.614 1 94.25 194 LYS B N 1
ATOM 3529 C CA . LYS B 1 194 ? -1.669 -28.344 1.148 1 94.25 194 LYS B CA 1
ATOM 3530 C C . LYS B 1 194 ? -1.604 -28.328 -0.376 1 94.25 194 LYS B C 1
ATOM 3532 O O . LYS B 1 194 ? -0.576 -28.672 -0.964 1 94.25 194 LYS B O 1
ATOM 3537 N N . ASN B 1 195 ? -2.727 -28.016 -0.958 1 90.19 195 ASN B N 1
ATOM 3538 C CA . ASN B 1 195 ? -2.826 -27.922 -2.412 1 90.19 195 ASN B CA 1
ATOM 3539 C C . ASN B 1 195 ? -2.459 -26.531 -2.914 1 90.19 195 ASN B C 1
ATOM 3541 O O . ASN B 1 195 ? -3.338 -25.703 -3.164 1 90.19 195 ASN B O 1
ATOM 3545 N N . ASN B 1 196 ? -1.242 -26.297 -3.258 1 92.12 196 ASN B N 1
ATOM 3546 C CA . ASN B 1 196 ? -0.744 -24.984 -3.658 1 92.12 196 ASN B CA 1
ATOM 3547 C C . ASN B 1 196 ? -1.329 -24.547 -4.996 1 92.12 196 ASN B C 1
ATOM 3549 O O . ASN B 1 196 ? -1.55 -23.359 -5.223 1 92.12 196 ASN B O 1
ATOM 3553 N N . ASP B 1 197 ? -1.677 -25.469 -5.801 1 91.94 197 ASP B N 1
ATOM 3554 C CA . ASP B 1 197 ? -2.127 -25.172 -7.16 1 91.94 197 ASP B CA 1
ATOM 3555 C C . ASP B 1 197 ? -3.508 -24.531 -7.148 1 91.94 197 ASP B C 1
ATOM 3557 O O . ASP B 1 197 ? -3.834 -23.734 -8.039 1 91.94 197 ASP B O 1
ATOM 3561 N N . GLU B 1 198 ? -4.277 -24.766 -6.156 1 95.88 198 GLU B N 1
ATOM 3562 C CA . GLU B 1 198 ? -5.645 -24.266 -6.082 1 95.88 198 GLU B CA 1
ATOM 3563 C C . GLU B 1 198 ? -5.691 -22.906 -5.402 1 95.88 198 GLU B C 1
ATOM 3565 O O . GLU B 1 198 ? -6.691 -22.188 -5.492 1 95.88 198 GLU B O 1
ATOM 3570 N N . VAL B 1 199 ? -4.637 -22.562 -4.73 1 96.94 199 VAL B N 1
ATOM 3571 C CA . VAL B 1 199 ? -4.645 -21.391 -3.855 1 96.94 199 VAL B CA 1
ATOM 3572 C C . VAL B 1 199 ? -4.926 -20.125 -4.676 1 96.94 199 VAL B C 1
ATOM 3574 O O . VAL B 1 199 ? -5.867 -19.391 -4.387 1 96.94 199 VAL B O 1
ATOM 3577 N N . GLU B 1 200 ? -4.168 -19.906 -5.68 1 96.38 200 GLU B N 1
ATOM 3578 C CA . GLU B 1 200 ? -4.309 -18.688 -6.453 1 96.38 200 GLU B CA 1
ATOM 3579 C C . GLU B 1 200 ? -5.691 -18.594 -7.098 1 96.38 200 GLU B C 1
ATOM 3581 O O . GLU B 1 200 ? -6.32 -17.531 -7.086 1 96.38 200 GLU B O 1
ATOM 3586 N N . VAL B 1 201 ? -6.113 -19.734 -7.711 1 97 201 VAL B N 1
ATOM 3587 C CA . VAL B 1 201 ? -7.41 -19.766 -8.375 1 97 201 VAL B CA 1
ATOM 3588 C C . VAL B 1 201 ? -8.516 -19.406 -7.387 1 97 201 VAL B C 1
ATOM 3590 O O . VAL B 1 201 ? -9.375 -18.578 -7.688 1 97 201 VAL B O 1
ATOM 3593 N N . PHE B 1 202 ? -8.469 -19.969 -6.254 1 97.69 202 PHE B N 1
ATOM 3594 C CA . PHE B 1 202 ? -9.516 -19.75 -5.262 1 97.69 202 PHE B CA 1
ATOM 3595 C C . PHE B 1 202 ? -9.453 -18.344 -4.703 1 97.69 202 PHE B C 1
ATOM 3597 O O . PHE B 1 202 ? -10.477 -17.672 -4.562 1 97.69 202 PHE B O 1
ATOM 3604 N N . VAL B 1 203 ? -8.266 -17.859 -4.316 1 97.88 203 VAL B N 1
ATOM 3605 C CA . VAL B 1 203 ? -8.102 -16.516 -3.77 1 97.88 203 VAL B CA 1
ATOM 3606 C C . VAL B 1 203 ? -8.602 -15.477 -4.773 1 97.88 203 VAL B C 1
ATOM 3608 O O . VAL B 1 203 ? -9.305 -14.531 -4.402 1 97.88 203 VAL B O 1
ATOM 3611 N N . ARG B 1 204 ? -8.266 -15.672 -5.977 1 97.5 204 ARG B N 1
ATOM 3612 C CA . ARG B 1 204 ? -8.719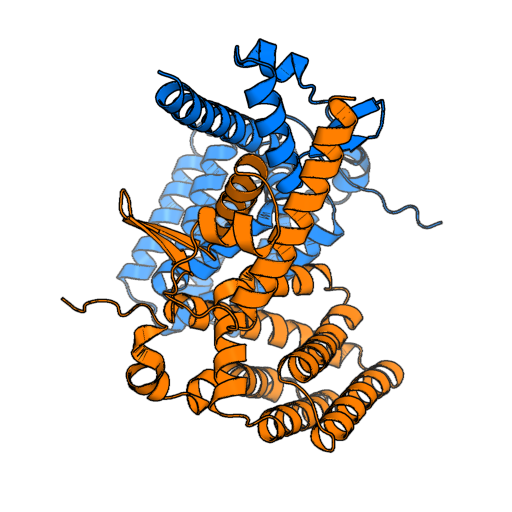 -14.781 -7.043 1 97.5 204 ARG B CA 1
ATOM 3613 C C . ARG B 1 204 ? -10.242 -14.742 -7.113 1 97.5 204 ARG B C 1
ATOM 3615 O O . ARG B 1 204 ? -10.836 -13.664 -7.172 1 97.5 204 ARG B O 1
ATOM 3622 N N . LYS B 1 205 ? -10.836 -15.852 -7.145 1 97 205 LYS B N 1
ATOM 3623 C CA . LYS B 1 205 ? -12.297 -15.93 -7.18 1 97 205 LYS B CA 1
ATOM 3624 C C . LYS B 1 205 ? -12.914 -15.266 -5.957 1 97 205 LYS B C 1
ATOM 3626 O O . LYS B 1 205 ? -13.844 -14.469 -6.082 1 97 205 LYS B O 1
ATOM 3631 N N . HIS B 1 206 ? -12.398 -15.57 -4.789 1 96.19 206 HIS B N 1
ATOM 3632 C CA . HIS B 1 206 ? -12.93 -15.07 -3.525 1 96.19 206 HIS B CA 1
ATOM 3633 C C . HIS B 1 206 ? -12.852 -13.547 -3.465 1 96.19 206 HIS B C 1
ATOM 3635 O O . HIS B 1 206 ? -13.836 -12.883 -3.131 1 96.19 206 HIS B O 1
ATOM 3641 N N . LEU B 1 207 ? -11.734 -12.969 -3.869 1 95.5 207 LEU B N 1
ATOM 3642 C CA . LEU B 1 207 ? -11.523 -11.539 -3.725 1 95.5 207 LEU B CA 1
ATOM 3643 C C . LEU B 1 207 ? -12.258 -10.766 -4.816 1 95.5 207 LEU B C 1
ATOM 3645 O O . LEU B 1 207 ? -12.539 -9.578 -4.66 1 95.5 207 LEU B O 1
ATOM 3649 N N . ASN B 1 208 ? -12.617 -11.461 -5.883 1 95.25 208 ASN B N 1
ATOM 3650 C CA . ASN B 1 208 ? -13.391 -10.82 -6.945 1 95.25 208 ASN B CA 1
ATOM 3651 C C . ASN B 1 208 ? -14.891 -11 -6.734 1 95.25 208 ASN B C 1
ATOM 3653 O O . ASN B 1 208 ? -15.695 -10.438 -7.477 1 95.25 208 ASN B O 1
ATOM 3657 N N . SER B 1 209 ? -15.273 -11.711 -5.801 1 93.19 209 SER B N 1
ATOM 3658 C CA . SER B 1 209 ? -16.656 -12.117 -5.652 1 93.19 209 SER B CA 1
ATOM 3659 C C . SER B 1 209 ? -17.578 -10.914 -5.484 1 93.19 209 SER B C 1
ATOM 3661 O O . SER B 1 209 ? -18.719 -10.93 -5.953 1 93.19 209 SER B O 1
ATOM 3663 N N . GLY B 1 210 ? -17.141 -9.914 -4.754 1 91.31 210 GLY B N 1
ATOM 3664 C CA . GLY B 1 210 ? -17.969 -8.727 -4.578 1 91.31 210 GLY B CA 1
ATOM 3665 C C . GLY B 1 210 ? -18.297 -8.031 -5.883 1 91.31 210 GLY B C 1
ATOM 3666 O O . GLY B 1 210 ? -19.422 -7.531 -6.059 1 91.31 210 GLY B O 1
ATOM 3667 N N . ILE B 1 21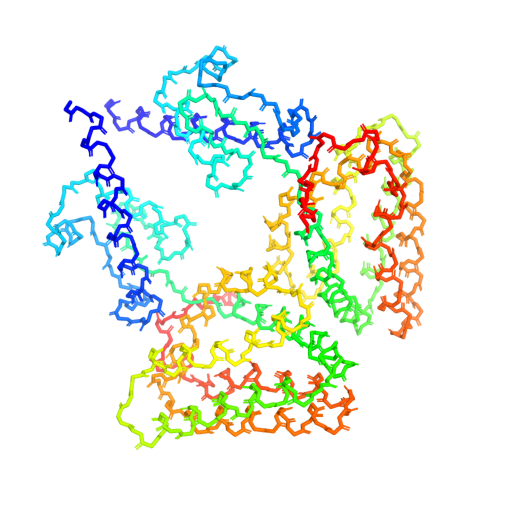1 ? -17.344 -7.988 -6.777 1 93.12 211 ILE B N 1
ATOM 3668 C CA . ILE B 1 211 ? -17.578 -7.387 -8.086 1 93.12 211 ILE B CA 1
ATOM 3669 C C . ILE B 1 211 ? -18.641 -8.172 -8.836 1 93.12 211 ILE B C 1
ATOM 3671 O O . ILE B 1 211 ? -19.547 -7.582 -9.43 1 93.12 211 ILE B O 1
ATOM 3675 N N . VAL B 1 212 ? -18.531 -9.438 -8.758 1 91.56 212 VAL B N 1
ATOM 3676 C CA . VAL B 1 212 ? -19.469 -10.312 -9.445 1 91.56 212 VAL B CA 1
ATOM 3677 C C . VAL B 1 212 ? -20.859 -10.164 -8.828 1 91.56 212 VAL B C 1
ATOM 3679 O O . VAL B 1 212 ? -21.859 -10.023 -9.547 1 91.56 212 VAL B O 1
ATOM 3682 N N . ARG B 1 213 ? -20.938 -10.18 -7.555 1 90.12 213 ARG B N 1
ATOM 3683 C CA . ARG B 1 213 ? -22.203 -10.109 -6.844 1 90.12 213 ARG B CA 1
ATOM 3684 C C . ARG B 1 213 ? -22.906 -8.781 -7.105 1 90.12 213 ARG B C 1
ATOM 3686 O O . ARG B 1 213 ? -24.125 -8.75 -7.355 1 90.12 213 ARG B O 1
ATOM 3693 N N . LEU B 1 214 ? -22.203 -7.684 -7.023 1 90.88 214 LEU B N 1
ATOM 3694 C CA . LEU B 1 214 ? -22.812 -6.383 -7.277 1 90.88 214 LEU B CA 1
ATOM 3695 C C . LEU B 1 214 ? -23.172 -6.234 -8.75 1 90.88 214 LEU B C 1
ATOM 3697 O O . LEU B 1 214 ? -24.234 -5.684 -9.078 1 90.88 214 LEU B O 1
ATOM 3701 N N . GLY B 1 215 ? -22.281 -6.703 -9.625 1 90.31 215 GLY B N 1
ATOM 3702 C CA . GLY B 1 215 ? -22.578 -6.781 -11.047 1 90.31 215 GLY B CA 1
ATOM 3703 C C . GLY B 1 215 ? -23.047 -5.465 -11.633 1 90.31 215 GLY B C 1
ATOM 3704 O O . GLY B 1 215 ? -22.422 -4.422 -11.43 1 90.31 215 GLY B O 1
ATOM 3705 N N . ASP B 1 216 ? -24.203 -5.543 -12.234 1 91 216 ASP B N 1
ATOM 3706 C CA . ASP B 1 216 ? -24.75 -4.402 -12.961 1 91 216 ASP B CA 1
ATOM 3707 C C . ASP B 1 216 ? -25.234 -3.316 -12 1 91 216 ASP B C 1
ATOM 3709 O O . ASP B 1 216 ? -25.453 -2.174 -12.414 1 91 216 ASP B O 1
ATOM 3713 N N . LYS B 1 217 ? -25.406 -3.662 -10.766 1 92.69 217 LYS B N 1
ATOM 3714 C CA . LYS B 1 217 ? -25.875 -2.686 -9.789 1 92.69 217 LYS B CA 1
ATOM 3715 C C . LYS B 1 217 ? -24.906 -1.513 -9.672 1 92.69 217 LYS B C 1
ATOM 3717 O O . LYS B 1 217 ? -25.312 -0.406 -9.305 1 92.69 217 LYS B O 1
ATOM 3722 N N . ILE B 1 218 ? -23.656 -1.773 -9.992 1 92.56 218 ILE B N 1
ATOM 3723 C CA . ILE B 1 218 ? -22.609 -0.756 -9.945 1 92.56 218 ILE B CA 1
ATOM 3724 C C . ILE B 1 218 ? -22.938 0.35 -10.953 1 92.56 218 ILE B C 1
ATOM 3726 O O . ILE B 1 218 ? -22.656 1.524 -10.695 1 92.56 218 ILE B O 1
ATOM 3730 N N . TYR B 1 219 ? -23.656 -0.019 -12.023 1 92.25 219 TYR B N 1
ATOM 3731 C CA . TYR B 1 219 ? -23.906 0.919 -13.109 1 92.25 219 TYR B CA 1
ATOM 3732 C C . TYR B 1 219 ? -25.359 1.355 -13.133 1 92.25 219 TYR B C 1
ATOM 3734 O O . TYR B 1 219 ? -25.766 2.189 -13.953 1 92.25 219 TYR B O 1
ATOM 3742 N N . THR B 1 220 ? -26.172 0.805 -12.289 1 93.81 220 THR B N 1
ATOM 3743 C CA . THR B 1 220 ? -27.594 1.125 -12.281 1 93.81 220 THR B CA 1
ATOM 3744 C C . THR B 1 220 ? -28.016 1.657 -10.914 1 93.81 220 THR B C 1
ATOM 3746 O O . THR B 1 220 ? -27.891 2.854 -10.648 1 93.81 220 THR B O 1
ATOM 3749 N N . GLU B 1 221 ? -28.219 0.717 -9.977 1 93.25 221 GLU B N 1
ATOM 3750 C CA . GLU B 1 221 ? -28.75 1.054 -8.656 1 93.25 221 GLU B CA 1
ATOM 3751 C C . GLU B 1 221 ? -27.797 1.985 -7.906 1 93.25 221 GLU B C 1
ATOM 3753 O O . GLU B 1 221 ? -28.25 2.896 -7.207 1 93.25 221 GLU B O 1
ATOM 3758 N N . PHE B 1 222 ? -26.547 1.73 -8.062 1 94.38 222 PHE B N 1
ATOM 3759 C CA . PHE B 1 222 ? -25.578 2.482 -7.285 1 94.38 222 PHE B CA 1
ATOM 3760 C C . PHE B 1 222 ? -24.688 3.324 -8.195 1 94.38 222 PHE B C 1
ATOM 3762 O O . PHE B 1 222 ? -23.562 3.65 -7.848 1 94.38 222 PHE B O 1
ATOM 3769 N N . ALA B 1 223 ? -25.156 3.625 -9.367 1 93.62 223 ALA B N 1
ATOM 3770 C CA . ALA B 1 223 ? -24.375 4.367 -10.359 1 93.62 223 ALA B CA 1
ATOM 3771 C C . ALA B 1 223 ? -23.859 5.684 -9.781 1 93.62 223 ALA B C 1
ATOM 3773 O O . ALA B 1 223 ? -22.734 6.098 -10.078 1 93.62 223 ALA B O 1
ATOM 3774 N N . ASP B 1 224 ? -24.594 6.27 -8.898 1 94.12 224 ASP B N 1
ATOM 3775 C CA . ASP B 1 224 ? -24.266 7.586 -8.375 1 94.12 224 ASP B CA 1
ATOM 3776 C C . ASP B 1 224 ? -23.125 7.5 -7.355 1 94.12 224 ASP B C 1
ATOM 3778 O O . ASP B 1 224 ? -22.547 8.516 -6.977 1 94.12 224 ASP B O 1
ATOM 3782 N N . TYR B 1 225 ? -22.766 6.301 -6.953 1 95 225 TYR B N 1
ATOM 3783 C CA . TYR B 1 225 ? -21.703 6.113 -5.973 1 95 225 TYR B CA 1
ATOM 3784 C C . TYR B 1 225 ? -20.344 6.012 -6.652 1 95 225 TYR B C 1
ATOM 3786 O O . TYR B 1 225 ? -19.312 6.078 -5.992 1 95 225 TYR B O 1
ATOM 3794 N N . PHE B 1 226 ? -20.297 5.891 -7.961 1 95.69 226 PHE B N 1
ATOM 3795 C CA . PHE B 1 226 ? -19.062 5.547 -8.656 1 95.69 226 PHE B CA 1
ATOM 3796 C C . PHE B 1 226 ? -18.688 6.625 -9.664 1 95.69 226 PHE B C 1
ATOM 3798 O O . PHE B 1 226 ? -19.562 7.309 -10.203 1 95.69 226 PHE B O 1
ATOM 3805 N N . ILE B 1 227 ? -17.344 6.738 -9.875 1 92.19 227 ILE B N 1
ATOM 3806 C CA . ILE B 1 227 ? -16.844 7.57 -10.961 1 92.19 227 ILE B CA 1
ATOM 3807 C C . ILE B 1 227 ? -17.125 6.895 -12.305 1 92.19 227 ILE B C 1
ATOM 3809 O O . ILE B 1 227 ? -16.906 5.695 -12.461 1 92.19 227 ILE B O 1
ATOM 3813 N N . HIS B 1 228 ? -17.766 7.539 -13.234 1 83.38 228 HIS B N 1
ATOM 3814 C CA . HIS B 1 228 ? -18.016 6.973 -14.555 1 83.38 228 HIS B CA 1
ATOM 3815 C C . HIS B 1 228 ? -17.156 7.641 -15.617 1 83.38 228 HIS B C 1
ATOM 3817 O O . HIS B 1 228 ? -16.984 8.859 -15.609 1 83.38 228 HIS B O 1
ATOM 3823 N N . ASN B 1 229 ? -16.062 7 -16.016 1 68 229 ASN B N 1
ATOM 3824 C CA . ASN B 1 229 ? -15.227 7.547 -17.078 1 68 229 ASN B CA 1
ATOM 3825 C C . ASN B 1 229 ? -16.047 7.832 -18.344 1 68 229 ASN B C 1
ATOM 3827 O O . ASN B 1 229 ? -16.891 7.02 -18.734 1 68 229 ASN B O 1
ATOM 3831 N N . LYS B 1 230 ? -16.297 9.117 -18.781 1 52.59 230 LYS B N 1
ATOM 3832 C CA . LYS B 1 230 ? -16.875 9.5 -20.062 1 52.59 230 LYS B CA 1
ATOM 3833 C C . LYS B 1 230 ? -16.156 8.805 -21.219 1 52.59 230 LYS B C 1
ATOM 3835 O O . LYS B 1 230 ? -14.945 8.938 -21.359 1 52.59 230 LYS B O 1
ATOM 3840 N N . LYS B 1 231 ? -16.359 7.648 -21.641 1 42.44 231 LYS B N 1
ATOM 3841 C CA . LYS B 1 231 ? -15.938 7.371 -23.016 1 42.44 231 LYS B CA 1
ATOM 3842 C C . LYS B 1 231 ? -16.359 8.492 -23.953 1 42.44 231 LYS B C 1
ATOM 3844 O O . LYS B 1 231 ? -17.562 8.727 -24.141 1 42.44 231 LYS B O 1
ATOM 3849 N N . SER B 1 232 ? -15.531 9.641 -23.906 1 30.61 232 SER B N 1
ATOM 3850 C CA . SER B 1 232 ? -15.703 10.273 -25.219 1 30.61 232 SER B CA 1
ATOM 3851 C C . SER B 1 232 ? -15.516 9.273 -26.344 1 30.61 232 SER B C 1
ATOM 3853 O O . SER B 1 232 ? -14.719 8.336 -26.234 1 30.61 232 SER B O 1
#

Sequence (464 aa):
MSNYKSYEATTISEDVYKSLEKDILNLKIKPGQILTEQEICEKYNISRTPSRDVLQRLKNAGLVFTIPYKANYVSLLDMDSIRQFIYMRIAIETAVVKDVIKILDDKLIAELEENLKLQETLLKSDFTAEQFYKIDGSFHKIWFNATDKLIVWEQIQKLQVHYTRFRMLDIVAVKNFQAIYEDHKKLVTIIKSKNNDEVEVFVRKHLNSGIVRLGDKIYTEFADYFIHNKKSMSNYKSYEATTISEDVYKSLEKDILNLKIKPGQILTEQEICEKYNISRTPSRDVLQRLKNAGLVFTIPYKANYVSLLDMDSIRQFIYMRIAIETAVVKDVIKILDDKLIAELEENLKLQETLLKSDFTAEQFYKIDGSFHKIWFNATDKLIVWEQIQKLQVHYTRFRMLDIVAVKNFQAIYEDHKKLVTIIKSKNNDEVEVFVRKHLNSGIVRLGDKIYTEFADYFIHNKKS

Solvent-accessible surface area (backbone atoms only — not comparable to full-atom values): 24873 Å² total; per-residue (Å²): 117,69,67,58,50,52,52,48,43,53,49,50,27,47,51,51,36,51,51,51,49,49,32,43,42,65,51,73,45,42,47,59,38,78,54,50,59,67,57,47,17,66,76,67,68,47,55,69,65,45,32,48,51,30,51,50,50,35,33,74,70,57,50,28,43,73,45,85,98,70,51,33,24,26,37,54,34,43,63,70,59,32,52,39,49,44,51,44,48,37,32,37,49,34,51,42,51,51,53,35,43,76,65,62,45,70,68,58,51,49,53,54,50,49,45,52,50,50,52,53,52,45,71,74,47,93,70,51,71,68,59,51,49,52,54,53,50,53,52,60,45,49,44,28,51,76,62,72,29,50,68,49,50,52,50,59,65,66,69,28,64,46,42,44,32,49,52,41,48,33,45,71,73,65,60,55,59,63,60,54,51,50,48,53,52,50,49,52,51,41,48,74,66,59,44,68,83,51,43,48,62,49,45,44,50,61,68,44,40,54,59,62,70,44,45,68,37,53,72,55,84,42,30,76,35,38,63,74,80,74,81,121,115,70,68,58,50,53,51,49,43,53,48,49,27,45,51,51,35,52,52,51,51,49,32,43,44,65,50,74,44,41,46,58,36,77,54,49,60,66,57,47,18,66,75,67,69,46,56,69,65,45,31,49,51,29,51,48,51,35,34,75,69,58,50,30,43,74,45,87,98,69,53,33,24,27,38,55,34,43,64,69,59,33,53,37,49,44,50,44,48,37,31,37,49,35,51,41,50,51,53,36,44,76,65,64,46,70,66,59,52,49,53,54,50,51,45,50,50,51,52,53,54,46,72,74,48,93,69,52,71,68,57,52,49,52,54,54,49,53,52,59,44,47,44,27,51,76,61,72,30,50,68,48,48,52,52,57,64,67,70,26,62,46,42,45,32,48,52,41,47,32,45,70,72,65,60,56,57,64,60,54,52,51,49,53,52,50,50,52,51,40,48,73,66,60,44,66,82,51,42,48,61,48,45,43,51,60,69,43,40,53,59,61,69,44,46,67,38,54,72,55,84,42,31,77,35,39,62,74,81,75,79,122